Protein AF-0000000083221262 (afdb_homodimer)

Solvent-accessible surface area (backbone atoms only — not comparable to full-atom values): 24955 Å² total; per-residue (Å²): 134,84,81,76,76,71,79,75,80,75,72,70,78,72,77,83,68,48,48,30,32,21,18,37,39,54,78,42,27,71,46,35,52,53,42,42,68,73,55,70,51,86,58,45,38,82,42,66,23,87,29,63,56,54,17,56,54,34,31,40,93,46,98,65,49,93,67,39,19,48,31,24,38,45,63,48,34,29,71,64,39,37,54,33,54,57,42,56,54,47,59,66,33,67,68,44,54,71,28,37,47,72,52,97,55,76,47,76,41,75,62,48,37,15,37,34,34,38,55,78,77,75,71,73,83,67,81,81,72,82,69,80,66,68,54,89,82,66,74,56,78,62,56,37,36,25,12,17,55,69,57,48,48,36,24,45,63,47,38,54,72,76,41,66,88,43,46,72,45,66,28,61,28,33,31,53,14,45,51,54,24,56,68,36,86,78,38,28,35,31,15,40,26,50,69,68,30,39,79,77,35,75,52,35,40,79,76,45,70,65,45,44,64,62,46,97,71,30,31,37,34,30,38,41,36,32,42,49,134,136,84,80,78,78,74,81,78,78,77,73,70,78,73,75,82,68,51,47,29,32,20,19,35,39,56,77,43,26,70,46,35,52,53,44,45,69,75,54,68,51,85,58,46,38,81,41,67,23,87,30,63,56,54,17,55,54,32,30,40,91,45,97,66,48,93,67,40,20,47,31,25,37,45,62,47,33,29,72,64,42,38,53,34,55,56,41,56,54,47,60,68,33,67,67,43,55,72,28,36,46,70,52,97,52,76,47,77,41,73,62,46,39,16,38,33,36,37,56,77,76,75,71,72,83,67,82,81,72,83,67,80,66,68,55,91,83,66,74,54,77,63,57,37,36,24,12,17,55,70,56,49,50,36,24,45,64,46,38,53,71,76,41,66,88,42,45,73,44,66,27,60,29,33,32,52,14,44,51,55,23,57,69,36,84,79,38,29,36,32,14,41,26,49,68,67,29,38,77,77,36,76,51,34,41,79,76,43,69,64,46,45,64,63,46,96,71,29,32,38,33,27,38,41,35,34,44,49,132

Nearest PDB structures (foldseek):
  6vh5-assembly1_C  TM=8.644E-01  e=6.050E-14  Brucella abortus 2308
  2qmx-assembly1_A  TM=9.072E-01  e=2.673E-13  Chlorobaculum tepidum TLS
  3mwb-assembly1_B  TM=8.563E-01  e=1.337E-12  Paenarthrobacter aurescens TC1
  3mwb-assembly1_A  TM=8.382E-01  e=1.256E-12  Paenarthrobacter aurescens TC1
  7am0-assembly1_A  TM=8.617E-01  e=1.320E-11  Komagataeibacter europaeus

Foldseek 3Di:
DDPPPPPPPPPPPPPLAAAEEEFADDCQAPRNVQSCVVVVDPSYDYDHDNDPLVRLCLLADDPPNVRRHFKYKYFQAKPVPGGDVRNVVNCPDPRSVVWKDWDPDKDKDQFKKFKKWFAADPPDPPDPDDPPPPPRPDADAAAEEEAAPVQCVQQVVLCCVPPVPHYYDHDPHQLVRLVVRLPDNSRNYMGIGDQCSCVVRVRMDTPGIRRGPDPSPIMIMMIMMGTHD/DPPPPPPDPPPPPPPLAAAEEEFADDPQAPRNVQSCVVVVDPSYDYDHDNDPLVRLCLLADDPPNVRRHFKYKYFQAKPVPGGDVRNVVNCPDPRSVVWKDWDPDKDKDQFKKFKKWFAADPPDPPDPDDPPPPPRPDADAAAEEEAAPVQCVQQVVLCCVPPVPHYYDHDPHQLVRLVVRLPDNSRNYMGIGDQCSCVVRVRMDTPGIRRGPDPSPIMIMMIMMGTHD

Organism: NCBI:txid56615

InterPro domains:
  IPR001086 Prephenate dehydratase [PF00800] (21-228)
  IPR001086 Prephenate dehydratase [PS51171] (20-227)

Radius of gyration: 27.39 Å; Cα contacts (8 Å, |Δi|>4): 964; chains: 2; bounding box: 70×139×69 Å

Secondary structure (DSSP, 8-state):
----------------PPEEEEEESSTTSHHHHHHHHHS-STTEEEEEESSHHHHHHTTS--SSGGG--SEEEEEEEETTTEE-HHHHHHHTSHHHHHHEEEEEEEEEEE--EEEEEEPP----S----------TTPPPPP-EEEEEHHHHHHTHHHHHHH-TT-EEEEES-HHHHHHHHHT-TT--EEEEEETTHHHH-TTEEEEEE---SS-TT-EEEEEEEEE--/----------------PPEEEEEESSTTSHHHHHHHHHS-STTEEEEEESSHHHHHHTTS--SSGGG--SEEEEEEEETTTEE-HHHHHHHTSHHHHHHEEEEEEEEEEE--EEEEEEPP----S----------TTPPPPP-EEEEEHHHHHHTHHHHHHH-TT-EEEEES-HHHHHHHHHT-TT--EEEEEETTHHHH-TTEEEEEE---SS-TT-EEEEEEEEE--

Structure (mmCIF, N/CA/C/O backbone):
data_AF-0000000083221262-model_v1
#
loop_
_entity.id
_entity.type
_entity.pdbx_description
1 polymer 'Prephenate dehydratase domain-containing protein'
#
loop_
_atom_site.group_PDB
_atom_site.id
_atom_site.type_symbol
_atom_site.label_atom_id
_atom_site.label_alt_id
_atom_site.label_comp_id
_atom_site.label_asym_id
_atom_site.label_entity_id
_atom_site.label_seq_id
_atom_site.pdbx_PDB_ins_code
_atom_site.Cartn_x
_atom_site.Cartn_y
_atom_site.Cartn_z
_atom_site.occupancy
_atom_site.B_iso_or_equiv
_atom_site.auth_seq_id
_atom_site.auth_comp_id
_atom_site.auth_asym_id
_atom_site.auth_atom_id
_atom_site.pdbx_PDB_model_num
ATOM 1 N N . MET A 1 1 ? -5.832 69.062 37.406 1 29.66 1 MET A N 1
ATOM 2 C CA . MET A 1 1 ? -5.074 68.562 36.281 1 29.66 1 MET A CA 1
ATOM 3 C C . MET A 1 1 ? -5.078 67.062 36.25 1 29.66 1 MET A C 1
ATOM 5 O O . MET A 1 1 ? -4.379 66.375 37.031 1 29.66 1 MET A O 1
ATOM 9 N N . THR A 1 2 ? -6.246 66.375 36.094 1 31.27 2 THR A N 1
ATOM 10 C CA . THR A 1 2 ? -6.57 64.938 36.312 1 31.27 2 THR A CA 1
ATOM 11 C C . THR A 1 2 ? -5.801 64.062 35.344 1 31.27 2 THR A C 1
ATOM 13 O O . THR A 1 2 ? -5.844 64.312 34.125 1 31.27 2 THR A O 1
ATOM 16 N N . LEU A 1 3 ? -4.75 63.281 35.812 1 30.95 3 LEU A N 1
ATOM 17 C CA . LEU A 1 3 ? -3.879 62.312 35.156 1 30.95 3 LEU A CA 1
ATOM 18 C C . LEU A 1 3 ? -4.695 61.25 34.438 1 30.95 3 LEU A C 1
ATOM 20 O O . LEU A 1 3 ? -5.438 60.5 35.062 1 30.95 3 LEU A O 1
ATOM 24 N N . VAL A 1 4 ? -5.262 61.469 33.219 1 32.97 4 VAL A N 1
ATOM 25 C CA . VAL A 1 4 ? -5.984 60.469 32.438 1 32.97 4 VAL A CA 1
ATOM 26 C C . VAL A 1 4 ? -5.113 59.25 32.25 1 32.97 4 VAL A C 1
ATOM 28 O O . VAL A 1 4 ? -4.012 59.344 31.688 1 32.97 4 VAL A O 1
ATOM 31 N N . LYS A 1 5 ? -5.207 58.219 33.188 1 37.09 5 LYS A N 1
ATOM 32 C CA . LYS A 1 5 ? -4.516 56.938 33.062 1 37.09 5 LYS A CA 1
ATOM 33 C C . LYS A 1 5 ? -4.734 56.312 31.688 1 37.09 5 LYS A C 1
ATOM 35 O O . LYS A 1 5 ? -5.875 56.094 31.281 1 37.09 5 LYS A O 1
ATOM 40 N N . LEU A 1 6 ? -3.838 56.531 30.688 1 32.41 6 LEU A N 1
ATOM 41 C CA . LEU A 1 6 ? -3.943 55.875 29.375 1 32.41 6 LEU A CA 1
ATOM 42 C C . LEU A 1 6 ? -4.062 54.375 29.516 1 32.41 6 LEU A C 1
ATOM 44 O O . LEU A 1 6 ? -3.346 53.75 30.312 1 32.41 6 LEU A O 1
ATOM 48 N N . PRO A 1 7 ? -5.27 53.75 29.25 1 34.78 7 PRO A N 1
ATOM 49 C CA . PRO A 1 7 ? -5.445 52.312 29.406 1 34.78 7 PRO A CA 1
ATOM 50 C C . PRO A 1 7 ? -4.316 51.5 28.766 1 34.78 7 PRO A C 1
ATOM 52 O O . PRO A 1 7 ? -3.727 51.938 27.781 1 34.78 7 PRO A O 1
ATOM 55 N N . GLY A 1 8 ? -3.385 50.781 29.5 1 33.25 8 GLY A N 1
ATOM 56 C CA . GLY A 1 8 ? -2.332 49.875 29.094 1 33.25 8 GLY A CA 1
ATOM 57 C C . GLY A 1 8 ? -2.781 48.906 28.031 1 33.25 8 GLY A C 1
ATOM 58 O O . GLY A 1 8 ? -3.875 48.312 28.125 1 33.25 8 GLY A O 1
ATOM 59 N N . SER A 1 9 ? -2.436 49.031 26.734 1 33.03 9 SER A N 1
ATOM 60 C CA . SER A 1 9 ? -2.586 48.094 25.625 1 33.03 9 SER A CA 1
ATOM 61 C C . SER A 1 9 ? -2.293 46.656 26.078 1 33.03 9 SER A C 1
ATOM 63 O O . SER A 1 9 ? -1.189 46.344 26.531 1 33.03 9 SER A O 1
ATOM 65 N N . THR A 1 10 ? -3.188 45.938 26.734 1 35 10 THR A N 1
ATOM 66 C CA . THR A 1 10 ? -3.064 44.5 26.969 1 35 10 THR A CA 1
ATOM 67 C C . THR A 1 10 ? -2.496 43.812 25.734 1 35 10 THR A C 1
ATOM 69 O O . THR A 1 10 ? -3.086 43.875 24.656 1 35 10 THR A O 1
ATOM 72 N N . ALA A 1 11 ? -1.191 43.844 25.469 1 37.56 11 ALA A N 1
ATOM 73 C CA . ALA A 1 11 ? -0.477 42.906 24.578 1 37.56 11 ALA A CA 1
ATOM 74 C C . ALA A 1 11 ? -1.092 41.531 24.609 1 37.56 11 ALA A C 1
ATOM 76 O O . ALA A 1 11 ? -1.078 40.844 25.656 1 37.56 11 ALA A O 1
ATOM 77 N N . GLY A 1 12 ? -2.309 41.344 24.109 1 36.88 12 GLY A N 1
ATOM 78 C CA . GLY A 1 12 ? -2.766 39.969 23.891 1 36.88 12 GLY A CA 1
ATOM 79 C C . GLY A 1 12 ? -1.631 39 23.641 1 36.88 12 GLY A C 1
ATOM 80 O O . GLY A 1 12 ? -0.705 39.281 22.875 1 36.88 12 GLY A O 1
ATOM 81 N N . SER A 1 13 ? -1.144 38.281 24.609 1 37.78 13 SER A N 1
ATOM 82 C CA . SER A 1 13 ? -0.32 37.094 24.5 1 37.78 13 SER A CA 1
ATOM 83 C C . SER A 1 13 ? -0.637 36.312 23.219 1 37.78 13 SER A C 1
ATOM 85 O O . SER A 1 13 ? -1.694 35.688 23.109 1 37.78 13 SER A O 1
ATOM 87 N N . GLU A 1 14 ? -0.699 36.844 21.984 1 41.03 14 GLU A N 1
ATOM 88 C CA . GLU A 1 14 ? -0.725 36.094 20.75 1 41.03 14 GLU A CA 1
ATOM 89 C C . GLU A 1 14 ? -0.025 34.719 20.906 1 41.03 14 GLU A C 1
ATOM 91 O O . GLU A 1 14 ? 1.18 34.688 21.156 1 41.03 14 GLU A O 1
ATOM 96 N N . SER A 1 15 ? -0.501 33.75 21.672 1 46 15 SER A N 1
ATOM 97 C CA . SER A 1 15 ? -0.053 32.375 21.875 1 46 15 SER A CA 1
ATOM 98 C C . SER A 1 15 ? 0.758 31.875 20.688 1 46 15 SER A C 1
ATOM 100 O O . SER A 1 15 ? 0.349 32.062 19.531 1 46 15 SER A O 1
ATOM 102 N N . ASN A 1 16 ? 1.992 31.969 20.578 1 57.31 16 ASN A N 1
ATOM 103 C CA . ASN A 1 16 ? 3.137 31.516 19.797 1 57.31 16 ASN A CA 1
ATOM 104 C C . ASN A 1 16 ? 2.904 30.125 19.219 1 57.31 16 ASN A C 1
ATOM 106 O O . ASN A 1 16 ? 3.789 29.266 19.281 1 57.31 16 ASN A O 1
ATOM 110 N N . ARG A 1 17 ? 1.772 29.75 19.078 1 78.5 17 ARG A N 1
ATOM 111 C CA . ARG A 1 17 ? 1.51 28.391 18.609 1 78.5 17 ARG A CA 1
ATOM 112 C C . ARG A 1 17 ? 1.921 28.219 17.156 1 78.5 17 ARG A C 1
ATOM 114 O O . ARG A 1 17 ? 1.615 29.078 16.312 1 78.5 17 ARG A O 1
ATOM 121 N N . ARG A 1 18 ? 2.869 27.406 16.797 1 88.56 18 ARG A N 1
ATOM 122 C CA . ARG A 1 18 ? 3.324 27.062 15.461 1 88.56 18 ARG A CA 1
ATOM 123 C C . ARG A 1 18 ? 2.146 26.719 14.547 1 88.56 18 ARG A C 1
ATOM 125 O O . ARG A 1 18 ? 1.179 26.094 14.992 1 88.56 18 ARG A O 1
ATOM 132 N N . ALA A 1 19 ? 2.16 27.344 13.367 1 94.69 19 ALA A N 1
ATOM 133 C CA . ALA A 1 19 ? 1.154 26.969 12.375 1 94.69 19 ALA A CA 1
ATOM 134 C C . ALA A 1 19 ? 1.252 25.5 12.023 1 94.69 19 ALA A C 1
ATOM 136 O O . ALA A 1 19 ? 2.326 25 11.664 1 94.69 19 ALA A O 1
ATOM 137 N N . ARG A 1 20 ? 0.211 24.812 12.117 1 96.62 20 ARG A N 1
ATOM 138 C CA . ARG A 1 20 ? 0.183 23.375 11.844 1 96.62 20 ARG A CA 1
ATOM 139 C C . ARG A 1 20 ? 0.098 23.109 10.344 1 96.62 20 ARG A C 1
ATOM 141 O O . ARG A 1 20 ? -0.692 23.75 9.641 1 96.62 20 ARG A O 1
ATOM 148 N N . VAL A 1 21 ? 0.919 22.156 9.867 1 98.31 21 VAL A N 1
ATOM 149 C CA . VAL A 1 21 ? 0.934 21.719 8.469 1 98.31 21 VAL A CA 1
ATOM 150 C C . VAL A 1 21 ? 0.653 20.219 8.383 1 98.31 21 VAL A C 1
ATOM 152 O O . VAL A 1 21 ? 1.462 19.406 8.836 1 98.31 21 VAL A O 1
ATOM 155 N N . ALA A 1 22 ? -0.444 19.906 7.766 1 98.25 22 ALA A N 1
ATOM 156 C CA . ALA A 1 22 ? -0.866 18.516 7.66 1 98.25 22 ALA A CA 1
ATOM 157 C C . ALA A 1 22 ? -0.256 17.844 6.43 1 98.25 22 ALA A C 1
ATOM 159 O O . ALA A 1 22 ? -0.105 18.484 5.383 1 98.25 22 ALA A O 1
ATOM 160 N N . PHE A 1 23 ? 0.091 16.562 6.523 1 97.75 23 PHE A N 1
ATOM 161 C CA . PHE A 1 23 ? 0.575 15.766 5.398 1 97.75 23 PHE A CA 1
ATOM 162 C C . PHE A 1 23 ? 0.222 14.297 5.586 1 97.75 23 PHE A C 1
ATOM 164 O O . PHE A 1 23 ? -0.134 13.867 6.688 1 97.75 23 PHE A O 1
ATOM 171 N N . LEU A 1 24 ? 0.279 13.547 4.523 1 94.69 24 LEU A N 1
ATOM 172 C CA . LEU A 1 24 ? 0.109 12.102 4.602 1 94.69 24 LEU A CA 1
ATOM 173 C C . LEU A 1 24 ? 1.326 11.445 5.246 1 94.69 24 LEU A C 1
ATOM 175 O O . LEU A 1 24 ? 2.428 11.5 4.695 1 94.69 24 LEU A O 1
ATOM 179 N N . GLY A 1 25 ? 1.094 10.844 6.434 1 92.88 25 GLY A N 1
ATOM 180 C CA . GLY A 1 25 ? 2.184 10.219 7.164 1 92.88 25 GLY A CA 1
ATOM 181 C C . GLY A 1 25 ? 2.424 8.773 6.766 1 92.88 25 GLY A C 1
ATOM 182 O O . GLY A 1 25 ? 1.888 8.305 5.758 1 92.88 25 GLY A O 1
ATOM 183 N N . PRO A 1 26 ? 3.26 8.273 7.605 1 91.44 26 PRO A N 1
ATOM 184 C CA . PRO A 1 26 ? 3.982 8.781 8.773 1 91.44 26 PRO A CA 1
ATOM 185 C C . PRO A 1 26 ? 5.219 9.594 8.391 1 91.44 26 PRO A C 1
ATOM 187 O O . PRO A 1 26 ? 5.41 9.922 7.219 1 91.44 26 PRO A O 1
ATOM 190 N N . ILE A 1 27 ? 5.973 10 9.43 1 92.94 27 ILE A N 1
ATOM 191 C CA . ILE A 1 27 ? 7.277 10.633 9.266 1 92.94 27 ILE A CA 1
ATOM 192 C C . ILE A 1 27 ? 8.188 9.734 8.438 1 92.94 27 ILE A C 1
ATOM 194 O O . ILE A 1 27 ? 8.219 8.516 8.641 1 92.94 27 ILE A O 1
ATOM 198 N N . GLY A 1 28 ? 8.906 10.328 7.453 1 91.62 28 GLY A N 1
ATOM 199 C CA . GLY A 1 28 ? 9.844 9.57 6.637 1 91.62 28 GLY A CA 1
ATOM 200 C C . GLY A 1 28 ? 9.32 9.273 5.246 1 91.62 28 GLY A C 1
ATOM 201 O O . GLY A 1 28 ? 10.07 8.836 4.375 1 91.62 28 GLY A O 1
ATOM 202 N N . THR A 1 29 ? 8.039 9.5 5.047 1 93.31 29 THR A N 1
ATOM 203 C CA . THR A 1 29 ? 7.461 9.289 3.727 1 93.31 29 THR A CA 1
ATOM 204 C C . THR A 1 29 ? 7.898 10.375 2.758 1 93.31 29 THR A C 1
ATOM 206 O O . THR A 1 29 ? 8.484 11.383 3.17 1 93.31 29 THR A O 1
ATOM 209 N N . TYR A 1 30 ? 7.605 10.195 1.542 1 93.75 30 TYR A N 1
ATOM 210 C CA . TYR A 1 30 ? 7.871 11.211 0.533 1 93.75 30 TYR A CA 1
ATOM 211 C C . TYR A 1 30 ? 7.027 12.461 0.784 1 93.75 30 TYR A C 1
ATOM 213 O O . TYR A 1 30 ? 7.496 13.578 0.581 1 93.75 30 TYR A O 1
ATOM 221 N N . SER A 1 31 ? 5.789 12.242 1.24 1 96.12 31 SER A N 1
ATOM 222 C CA . SER A 1 31 ? 4.945 13.375 1.604 1 96.12 31 SER A CA 1
ATOM 223 C C . SER A 1 31 ? 5.578 14.195 2.721 1 96.12 31 SER A C 1
ATOM 225 O O . SER A 1 31 ? 5.531 15.43 2.693 1 96.12 31 SER A O 1
ATOM 227 N N . HIS A 1 32 ? 6.141 13.531 3.631 1 96.31 32 HIS A N 1
ATOM 228 C CA . HIS A 1 32 ? 6.852 14.219 4.707 1 96.31 32 HIS A CA 1
ATOM 229 C C . HIS A 1 32 ? 8.023 15.031 4.164 1 96.31 32 HIS A C 1
ATOM 231 O O . HIS A 1 32 ? 8.211 16.188 4.551 1 96.31 32 HIS A O 1
ATOM 237 N N . GLU A 1 33 ? 8.758 14.406 3.318 1 95.25 33 GLU A N 1
ATOM 238 C CA . GLU A 1 33 ? 9.906 15.078 2.721 1 95.25 33 GLU A CA 1
ATOM 239 C C . GLU A 1 33 ? 9.5 16.375 2.027 1 95.25 33 GLU A C 1
ATOM 241 O O . GLU A 1 33 ? 10.102 17.422 2.26 1 95.25 33 GLU A O 1
ATOM 246 N N . VAL A 1 34 ? 8.516 16.328 1.216 1 97.5 34 VAL A N 1
ATOM 247 C CA . VAL A 1 34 ? 8.039 17.484 0.464 1 97.5 34 VAL A CA 1
ATOM 248 C C . VAL A 1 34 ? 7.539 18.547 1.428 1 97.5 34 VAL A C 1
ATOM 250 O O . VAL A 1 34 ? 7.828 19.734 1.249 1 97.5 34 VAL A O 1
ATOM 253 N N . THR A 1 35 ? 6.797 18.125 2.416 1 97.88 35 THR A N 1
ATOM 254 C CA . THR A 1 35 ? 6.23 19.047 3.396 1 97.88 35 THR A CA 1
ATOM 255 C C . THR A 1 35 ? 7.336 19.781 4.156 1 97.88 35 THR A C 1
ATOM 257 O O . THR A 1 35 ? 7.273 21 4.336 1 97.88 35 THR A O 1
ATOM 260 N N . ARG A 1 36 ? 8.32 19.078 4.543 1 96.25 36 ARG A N 1
ATOM 261 C CA . ARG A 1 36 ? 9.438 19.641 5.289 1 96.25 36 ARG A CA 1
ATOM 262 C C . ARG A 1 36 ? 10.195 20.656 4.445 1 96.25 36 ARG A C 1
ATOM 264 O O . ARG A 1 36 ? 10.594 21.719 4.945 1 96.25 36 ARG A O 1
ATOM 271 N N . LYS A 1 37 ? 10.422 20.344 3.23 1 96 37 LYS A N 1
ATOM 272 C CA . LYS A 1 37 ? 11.156 21.234 2.334 1 96 37 LYS A CA 1
ATOM 273 C C . LYS A 1 37 ? 10.367 22.516 2.072 1 96 37 LYS A C 1
ATOM 275 O O . LYS A 1 37 ? 10.938 23.609 2.041 1 96 37 LYS A O 1
ATOM 280 N N . ARG A 1 38 ? 9.07 22.359 1.941 1 97.69 38 ARG A N 1
ATOM 281 C CA . ARG A 1 38 ? 8.219 23.5 1.612 1 97.69 38 ARG A CA 1
ATOM 282 C C . ARG A 1 38 ? 7.977 24.375 2.84 1 97.69 38 ARG A C 1
ATOM 284 O O . ARG A 1 38 ? 7.875 25.594 2.729 1 97.69 38 ARG A O 1
ATOM 291 N N . PHE A 1 39 ? 7.809 23.734 3.957 1 97.5 39 PHE A N 1
ATOM 292 C CA . PHE A 1 39 ? 7.555 24.406 5.227 1 97.5 39 PHE A CA 1
ATOM 293 C C . PHE A 1 39 ? 8.695 24.172 6.203 1 97.5 39 PHE A C 1
ATOM 295 O O . PHE A 1 39 ? 8.516 23.531 7.242 1 97.5 39 PHE A O 1
ATOM 302 N N . ASP A 1 40 ? 9.844 24.781 6.02 1 92.81 40 ASP A N 1
ATOM 303 C CA . ASP A 1 40 ? 11.094 24.469 6.715 1 92.81 40 ASP A CA 1
ATOM 304 C C . ASP A 1 40 ? 11.328 25.438 7.879 1 92.81 40 ASP A C 1
ATOM 306 O O . ASP A 1 40 ? 12.32 25.312 8.594 1 92.81 40 ASP A O 1
ATOM 310 N N . GLY A 1 41 ? 10.469 26.297 8.273 1 92.75 41 GLY A N 1
ATOM 311 C CA . GLY A 1 41 ? 10.672 27.281 9.336 1 92.75 41 GLY A CA 1
ATOM 312 C C . GLY A 1 41 ? 10.188 26.797 10.688 1 92.75 41 GLY A C 1
ATOM 313 O O . GLY A 1 41 ? 9.312 25.922 10.766 1 92.75 41 GLY A O 1
ATOM 314 N N . PRO A 1 42 ? 10.75 27.312 11.734 1 93.56 42 PRO A N 1
ATOM 315 C CA . PRO A 1 42 ? 10.375 26.938 13.094 1 93.56 42 PRO A CA 1
ATOM 316 C C . PRO A 1 42 ? 8.938 27.328 13.438 1 93.56 42 PRO A C 1
ATOM 318 O O . PRO A 1 42 ? 8.391 26.875 14.445 1 93.56 42 PRO A O 1
ATOM 321 N N . GLU A 1 43 ? 8.367 28.188 12.664 1 95.88 43 GLU A N 1
ATOM 322 C CA . GLU A 1 43 ? 7.008 28.656 12.93 1 95.88 43 GLU A CA 1
ATOM 323 C C . GLU A 1 43 ? 5.973 27.609 12.539 1 95.88 43 GLU A C 1
ATOM 325 O O . GLU A 1 43 ? 4.789 27.75 12.852 1 95.88 43 GLU A O 1
ATOM 330 N N . TYR A 1 44 ? 6.512 26.5 11.922 1 97 44 TYR A N 1
ATOM 331 C CA . TYR A 1 44 ? 5.59 25.469 11.445 1 97 44 TYR A CA 1
ATOM 332 C C . TYR A 1 44 ? 5.703 24.203 12.297 1 97 44 TYR A C 1
ATOM 334 O O . TYR A 1 44 ? 6.793 23.844 12.75 1 97 44 TYR A O 1
ATOM 342 N N . ALA A 1 45 ? 4.613 23.547 12.539 1 96.94 45 ALA A N 1
ATOM 343 C CA . ALA A 1 45 ? 4.527 22.203 13.117 1 96.94 45 ALA A CA 1
ATOM 344 C C . ALA A 1 45 ? 3.965 21.203 12.102 1 96.94 45 ALA A C 1
ATOM 346 O O . ALA A 1 45 ? 2.793 21.281 11.734 1 96.94 45 ALA A O 1
ATOM 347 N N . LEU A 1 46 ? 4.812 20.281 11.664 1 97.19 46 LEU A N 1
ATOM 348 C CA . LEU A 1 46 ? 4.379 19.281 10.695 1 97.19 46 LEU A CA 1
ATOM 349 C C . LEU A 1 46 ? 3.635 18.141 11.383 1 97.19 46 LEU A C 1
ATOM 351 O O . LEU A 1 46 ? 4.145 17.562 12.336 1 97.19 46 LEU A O 1
ATOM 355 N N . VAL A 1 47 ? 2.43 17.828 10.922 1 97.12 47 VAL A N 1
ATOM 356 C CA . VAL A 1 47 ? 1.572 16.844 11.586 1 97.12 47 VAL A CA 1
ATOM 357 C C . VAL A 1 47 ? 1.174 15.75 10.609 1 97.12 47 VAL A C 1
ATOM 359 O O . VAL A 1 47 ? 0.461 16 9.633 1 97.12 47 VAL A O 1
ATOM 362 N N . PRO A 1 48 ? 1.628 14.5 10.883 1 96.06 48 PRO A N 1
ATOM 363 C CA . PRO A 1 48 ? 1.255 13.383 10.008 1 96.06 48 PRO A CA 1
ATOM 364 C C . PRO A 1 48 ? -0.184 12.922 10.227 1 96.06 48 PRO A C 1
ATOM 366 O O . PRO A 1 48 ? -0.678 12.93 11.359 1 96.06 48 PRO A O 1
ATOM 369 N N . TYR A 1 49 ? -0.814 12.547 9.164 1 93.69 49 TYR A N 1
ATOM 370 C CA . TYR A 1 49 ? -2.133 11.922 9.188 1 93.69 49 TYR A CA 1
ATOM 371 C C . TYR A 1 49 ? -2.115 10.586 8.445 1 93.69 49 TYR A C 1
ATOM 373 O O . TYR A 1 49 ? -1.283 10.367 7.566 1 93.69 49 TYR A O 1
ATOM 381 N N . GLU A 1 50 ? -3.033 9.734 8.688 1 88.81 50 GLU A N 1
ATOM 382 C CA . GLU A 1 50 ? -3.031 8.367 8.164 1 88.81 50 GLU A CA 1
ATOM 383 C C . GLU A 1 50 ? -3.576 8.32 6.742 1 88.81 50 GLU A C 1
ATOM 385 O O . GLU A 1 50 ? -3.219 7.434 5.965 1 88.81 50 GLU A O 1
ATOM 390 N N . THR A 1 51 ? -4.453 9.242 6.453 1 90.25 51 THR A N 1
ATOM 391 C CA . THR A 1 51 ? -5.035 9.289 5.117 1 90.25 51 THR A CA 1
ATOM 392 C C . THR A 1 51 ? -4.965 10.695 4.539 1 90.25 51 THR A C 1
ATOM 394 O O . THR A 1 51 ? -4.805 11.672 5.281 1 90.25 51 THR A O 1
ATOM 397 N N . ILE A 1 52 ? -5.07 10.742 3.229 1 94 52 ILE A N 1
ATOM 398 C CA . ILE A 1 52 ? -5.105 12.039 2.561 1 94 52 ILE A CA 1
ATOM 399 C C . ILE A 1 52 ? -6.355 12.805 2.99 1 94 52 ILE A C 1
ATOM 401 O O . ILE A 1 52 ? -6.297 14.016 3.232 1 94 52 ILE A O 1
ATOM 405 N N . LEU A 1 53 ? -7.422 12.133 3.199 1 91 53 LEU A N 1
ATOM 406 C CA . LEU A 1 53 ? -8.68 12.734 3.639 1 91 53 LEU A CA 1
ATOM 407 C C . LEU A 1 53 ? -8.508 13.438 4.98 1 91 53 LEU A C 1
ATOM 409 O O . LEU A 1 53 ? -8.867 14.602 5.125 1 91 53 LEU A O 1
ATOM 413 N N . ASP A 1 54 ? -7.875 12.742 5.891 1 91.56 54 ASP A N 1
ATOM 414 C CA . ASP A 1 54 ? -7.684 13.305 7.223 1 91.56 54 ASP A CA 1
ATOM 415 C C . ASP A 1 54 ? -6.773 14.523 7.176 1 91.56 54 ASP A C 1
ATOM 417 O O . ASP A 1 54 ? -6.973 15.492 7.918 1 91.56 54 ASP A O 1
ATOM 421 N N . ALA A 1 55 ? -5.809 14.43 6.324 1 96.19 55 ALA A N 1
ATOM 422 C CA . ALA A 1 55 ? -4.891 15.555 6.195 1 96.19 55 ALA A CA 1
ATOM 423 C C . ALA A 1 55 ? -5.613 16.797 5.68 1 96.19 55 ALA A C 1
ATOM 425 O O . ALA A 1 55 ? -5.395 17.906 6.184 1 96.19 55 ALA A O 1
ATOM 426 N N . VAL A 1 56 ? -6.484 16.641 4.758 1 96.69 56 VAL A N 1
ATOM 427 C CA . VAL A 1 56 ? -7.227 17.75 4.188 1 96.69 56 VAL A CA 1
ATOM 428 C C . VAL A 1 56 ? -8.281 18.234 5.184 1 96.69 56 VAL A C 1
ATOM 430 O O . VAL A 1 56 ? -8.469 19.438 5.367 1 96.69 56 VAL A O 1
ATOM 433 N N . HIS A 1 57 ? -8.914 17.344 5.875 1 94 57 HIS A N 1
ATOM 434 C CA . HIS A 1 57 ? -9.961 17.688 6.824 1 94 57 HIS A CA 1
ATOM 435 C C . HIS A 1 57 ? -9.398 18.438 8.023 1 94 57 HIS A C 1
ATOM 437 O O . HIS A 1 57 ? -10.133 19.125 8.734 1 94 57 HIS A O 1
ATOM 443 N N . ALA A 1 58 ? -8.156 18.25 8.211 1 95.38 58 ALA A N 1
ATOM 444 C CA . ALA A 1 58 ? -7.5 18.984 9.289 1 95.38 58 ALA A CA 1
ATOM 445 C C . ALA A 1 58 ? -7.598 20.484 9.055 1 95.38 58 ALA A C 1
ATOM 447 O O . ALA A 1 58 ? -7.375 21.281 9.977 1 95.38 58 ALA A O 1
ATOM 448 N N . LEU A 1 59 ? -7.887 20.891 7.887 1 97.5 59 LEU A N 1
ATOM 449 C CA . LEU A 1 59 ? -7.988 22.312 7.527 1 97.5 59 LEU A CA 1
ATOM 450 C C . LEU A 1 59 ? -9.367 22.859 7.859 1 97.5 59 LEU A C 1
ATOM 452 O O . LEU A 1 59 ? -9.578 24.078 7.84 1 97.5 59 LEU A O 1
ATOM 456 N N . LEU A 1 60 ? -10.312 22 8.125 1 95.19 60 LEU A N 1
ATOM 457 C CA . LEU A 1 60 ? -11.703 22.406 8.289 1 95.19 60 LEU A CA 1
ATOM 458 C C . LEU A 1 60 ? -11.945 22.938 9.695 1 95.19 60 LEU A C 1
ATOM 460 O O . LEU A 1 60 ? -11.25 22.562 10.641 1 95.19 60 LEU A O 1
ATOM 464 N N . PRO A 1 61 ? -12.922 23.844 9.812 1 92.31 61 PRO A N 1
ATOM 465 C CA . PRO A 1 61 ? -13.273 24.328 11.148 1 92.31 61 PRO A CA 1
ATOM 466 C C . PRO A 1 61 ? -13.781 23.219 12.07 1 92.31 61 PRO A C 1
ATOM 468 O O . PRO A 1 61 ? -14.461 22.297 11.617 1 92.31 61 PRO A O 1
ATOM 471 N N . SER A 1 62 ? -13.266 23.172 13.188 1 81.25 62 SER A N 1
ATOM 472 C CA . SER A 1 62 ? -13.695 22.234 14.219 1 81.25 62 SER A CA 1
ATOM 473 C C . SER A 1 62 ? -13.945 22.953 15.547 1 81.25 62 SER A C 1
ATOM 475 O O . SER A 1 62 ? -13.406 24.031 15.781 1 81.25 62 SER A O 1
ATOM 477 N N . PRO A 1 63 ? -14.945 22.328 16.328 1 75.81 63 PRO A N 1
ATOM 478 C CA . PRO A 1 63 ? -15.164 22.953 17.625 1 75.81 63 PRO A CA 1
ATOM 479 C C . PRO A 1 63 ? -13.867 23.141 18.406 1 75.81 63 PRO A C 1
ATOM 481 O O . PRO A 1 63 ? -13.734 24.109 19.172 1 75.81 63 PRO A O 1
ATOM 484 N N . ASP A 1 64 ? -13.023 22.078 18.219 1 67.06 64 ASP A N 1
ATOM 485 C CA . ASP A 1 64 ? -11.703 22.234 18.812 1 67.06 64 ASP A CA 1
ATOM 486 C C . ASP A 1 64 ? -10.75 22.969 17.875 1 67.06 64 ASP A C 1
ATOM 488 O O . ASP A 1 64 ? -9.805 22.391 17.359 1 67.06 64 ASP A O 1
ATOM 492 N N . ASP A 1 65 ? -10.938 24.141 17.625 1 64.25 65 ASP A N 1
ATOM 493 C CA . ASP A 1 65 ? -10.297 25 16.625 1 64.25 65 ASP A CA 1
ATOM 494 C C . ASP A 1 65 ? -8.781 25.016 16.812 1 64.25 65 ASP A C 1
ATOM 496 O O . ASP A 1 65 ? -8.023 25.141 15.844 1 64.25 65 ASP A O 1
ATOM 500 N N . HIS A 1 66 ? -8.367 24.781 18.109 1 70.94 66 HIS A N 1
ATOM 501 C CA . HIS A 1 66 ? -6.945 24.906 18.406 1 70.94 66 HIS A CA 1
ATOM 502 C C . HIS A 1 66 ? -6.148 23.797 17.703 1 70.94 66 HIS A C 1
ATOM 504 O O . HIS A 1 66 ? -4.922 23.891 17.609 1 70.94 66 HIS A O 1
ATOM 510 N N . ARG A 1 67 ? -6.797 22.984 16.969 1 82.12 67 ARG A N 1
ATOM 511 C CA . ARG A 1 67 ? -6.082 21.875 16.328 1 82.12 67 ARG A CA 1
ATOM 512 C C . ARG A 1 67 ? -6.234 21.922 14.812 1 82.12 67 ARG A C 1
ATOM 514 O O . ARG A 1 67 ? -5.746 21.047 14.109 1 82.12 67 ARG A O 1
ATOM 521 N N . ARG A 1 68 ? -6.77 23.016 14.445 1 91.06 68 ARG A N 1
ATOM 522 C CA . ARG A 1 68 ? -6.957 23.156 13.008 1 91.06 68 ARG A CA 1
ATOM 523 C C . ARG A 1 68 ? -5.637 23.469 12.312 1 91.06 68 ARG A C 1
ATOM 525 O O . ARG A 1 68 ? -4.848 24.281 12.797 1 91.06 68 ARG A O 1
ATOM 532 N N . ALA A 1 69 ? -5.406 22.781 11.219 1 96.56 69 ALA A N 1
ATOM 533 C CA . ALA A 1 69 ? -4.199 23.031 10.43 1 96.56 69 ALA A CA 1
ATOM 534 C C . ALA A 1 69 ? -4.359 24.266 9.562 1 96.56 69 ALA A C 1
ATOM 536 O O . ALA A 1 69 ? -5.461 24.562 9.086 1 96.56 69 ALA A O 1
ATOM 537 N N . SER A 1 70 ? -3.252 25.016 9.414 1 96.38 70 SER A N 1
ATOM 538 C CA . SER A 1 70 ? -3.229 26.156 8.516 1 96.38 70 SER A CA 1
ATOM 539 C C . SER A 1 70 ? -2.977 25.734 7.07 1 96.38 70 SER A C 1
ATOM 541 O O . SER A 1 70 ? -3.439 26.375 6.133 1 96.38 70 SER A O 1
ATOM 543 N N . TRP A 1 71 ? -2.207 24.625 6.965 1 97.94 71 TRP A N 1
ATOM 544 C CA . TRP A 1 71 ? -1.783 24.156 5.648 1 97.94 71 TRP A CA 1
ATOM 545 C C . TRP A 1 71 ? -1.856 22.641 5.562 1 97.94 71 TRP A C 1
ATOM 547 O O . TRP A 1 71 ? -1.811 21.953 6.586 1 97.94 71 TRP A O 1
ATOM 557 N N . ALA A 1 72 ? -1.977 22.156 4.309 1 98.62 72 ALA A N 1
ATOM 558 C CA . ALA A 1 72 ? -1.848 20.734 4.012 1 98.62 72 ALA A CA 1
ATOM 559 C C . ALA A 1 72 ? -1.09 20.516 2.705 1 98.62 72 ALA A C 1
ATOM 561 O O . ALA A 1 72 ? -1.279 21.25 1.737 1 98.62 72 ALA A O 1
ATOM 562 N N . VAL A 1 73 ? -0.207 19.547 2.707 1 98.75 73 VAL A N 1
ATOM 563 C CA . VAL A 1 73 ? 0.491 19.109 1.506 1 98.75 73 VAL A CA 1
ATOM 564 C C . VAL A 1 73 ? 0.043 17.703 1.14 1 98.75 73 VAL A C 1
ATOM 566 O O . VAL A 1 73 ? 0.186 16.766 1.937 1 98.75 73 VAL A O 1
ATOM 569 N N . VAL A 1 74 ? -0.515 17.562 -0.095 1 98.25 74 VAL A N 1
ATOM 570 C CA . VAL A 1 74 ? -1.033 16.25 -0.472 1 98.25 74 VAL A CA 1
ATOM 571 C C . VAL A 1 74 ? -0.637 15.93 -1.913 1 98.25 74 VAL A C 1
ATOM 573 O O . VAL A 1 74 ? -0.525 16.828 -2.744 1 98.25 74 VAL A O 1
ATOM 576 N N . PRO A 1 75 ? -0.414 14.625 -2.146 1 96.56 75 PRO A N 1
ATOM 577 C CA . PRO A 1 75 ? -0.142 14.234 -3.531 1 96.56 75 PRO A CA 1
ATOM 578 C C . PRO A 1 75 ? -1.388 14.281 -4.414 1 96.56 75 PRO A C 1
ATOM 580 O O . PRO A 1 75 ? -2.486 13.961 -3.951 1 96.56 75 PRO A O 1
ATOM 583 N N . ILE A 1 76 ? -1.233 14.656 -5.707 1 95.12 76 ILE A N 1
ATOM 584 C CA . ILE A 1 76 ? -2.395 14.758 -6.582 1 95.12 76 ILE A CA 1
ATOM 585 C C . ILE A 1 76 ? -2.203 13.852 -7.797 1 95.12 76 ILE A C 1
ATOM 587 O O . ILE A 1 76 ? -3.176 13.438 -8.43 1 95.12 76 ILE A O 1
ATOM 591 N N . GLU A 1 77 ? -0.927 13.547 -8.094 1 91.44 77 GLU A N 1
ATOM 592 C CA . GLU A 1 77 ? -0.645 12.75 -9.281 1 91.44 77 GLU A CA 1
ATOM 593 C C . GLU A 1 77 ? 0.726 12.086 -9.188 1 91.44 77 GLU A C 1
ATOM 595 O O . GLU A 1 77 ? 1.661 12.656 -8.625 1 91.44 77 GLU A O 1
ATOM 600 N N . ASN A 1 78 ? 0.779 10.867 -9.703 1 86.88 78 ASN A N 1
ATOM 601 C CA . ASN A 1 78 ? 2.047 10.18 -9.922 1 86.88 78 ASN A CA 1
ATOM 602 C C . ASN A 1 78 ? 2.25 9.852 -11.398 1 86.88 78 ASN A C 1
ATOM 604 O O . ASN A 1 78 ? 1.316 9.414 -12.078 1 86.88 78 ASN A O 1
ATOM 608 N N . SER A 1 79 ? 3.391 10.117 -11.867 1 84.12 79 SER A N 1
ATOM 609 C CA . SER A 1 79 ? 3.676 9.938 -13.289 1 84.12 79 SER A CA 1
ATOM 610 C C . SER A 1 79 ? 3.543 8.477 -13.695 1 84.12 79 SER A C 1
ATOM 612 O O . SER A 1 79 ? 3.369 8.172 -14.883 1 84.12 79 SER A O 1
ATOM 614 N N . TYR A 1 80 ? 3.627 7.578 -12.758 1 75.12 80 TYR A N 1
ATOM 615 C CA . TYR A 1 80 ? 3.559 6.152 -13.062 1 75.12 80 TYR A CA 1
ATOM 616 C C . TYR A 1 80 ? 2.168 5.598 -12.773 1 75.12 80 TYR A C 1
ATOM 618 O O . TYR A 1 80 ? 1.677 4.734 -13.508 1 75.12 80 TYR A O 1
ATOM 626 N N . PHE A 1 81 ? 1.509 6.156 -11.758 1 74.62 81 PHE A N 1
ATOM 627 C CA . PHE A 1 81 ? 0.27 5.551 -11.281 1 74.62 81 PHE A CA 1
ATOM 628 C C . PHE A 1 81 ? -0.929 6.422 -11.641 1 74.62 81 PHE A C 1
ATOM 630 O O . PHE A 1 81 ? -2.078 6.008 -11.469 1 74.62 81 PHE A O 1
ATOM 637 N N . GLY A 1 82 ? -0.627 7.574 -12.156 1 79.12 82 GLY A N 1
ATOM 638 C CA . GLY A 1 82 ? -1.735 8.43 -12.547 1 79.12 82 GLY A CA 1
ATOM 639 C C . GLY A 1 82 ? -2.283 9.258 -11.398 1 79.12 82 GLY A C 1
ATOM 640 O O . GLY A 1 82 ? -1.569 9.539 -10.438 1 79.12 82 GLY A O 1
ATOM 641 N N . PRO A 1 83 ? -3.523 9.664 -11.555 1 83.75 83 PRO A N 1
ATOM 642 C CA . PRO A 1 83 ? -4.121 10.531 -10.539 1 83.75 83 PRO A CA 1
ATOM 643 C C . PRO A 1 83 ? -4.289 9.836 -9.188 1 83.75 83 PRO A C 1
ATOM 645 O O . PRO A 1 83 ? -4.582 8.641 -9.141 1 83.75 83 PRO A O 1
ATOM 648 N N . VAL A 1 84 ? -4.051 10.656 -8.164 1 87.75 84 VAL A N 1
ATOM 649 C CA . VAL A 1 84 ? -4.383 10.188 -6.824 1 87.75 84 VAL A CA 1
ATOM 650 C C . VAL A 1 84 ? -5.871 10.391 -6.559 1 87.75 84 VAL A C 1
ATOM 652 O O . VAL A 1 84 ? -6.301 11.5 -6.211 1 87.75 84 VAL A O 1
ATOM 655 N N . VAL A 1 85 ? -6.613 9.438 -6.566 1 80 85 VAL A N 1
ATOM 656 C CA . VAL A 1 85 ? -8.07 9.484 -6.566 1 80 85 VAL A CA 1
ATOM 657 C C . VAL A 1 85 ? -8.57 10.031 -5.23 1 80 85 VAL A C 1
ATOM 659 O O . VAL A 1 85 ? -9.516 10.828 -5.191 1 80 85 VAL A O 1
ATOM 662 N N . GLU A 1 86 ? -7.984 9.594 -4.191 1 85.31 86 GLU A N 1
ATOM 663 C CA . GLU A 1 86 ? -8.375 10.07 -2.867 1 85.31 86 GLU A CA 1
ATOM 664 C C . GLU A 1 86 ? -8.312 11.594 -2.787 1 85.31 86 GLU A C 1
ATOM 666 O O . GLU A 1 86 ? -9.203 12.227 -2.219 1 85.31 86 GLU A O 1
ATOM 671 N N . THR A 1 87 ? -7.234 12.094 -3.342 1 92.81 87 THR A N 1
ATOM 672 C CA . THR A 1 87 ? -7.07 13.547 -3.336 1 92.81 87 THR A CA 1
ATOM 673 C C . THR A 1 87 ? -8.172 14.219 -4.148 1 92.81 87 THR A C 1
ATOM 675 O O . THR A 1 87 ? -8.797 15.18 -3.688 1 92.81 87 THR A O 1
ATOM 678 N N . ARG A 1 88 ? -8.445 13.742 -5.266 1 88.5 88 ARG A N 1
ATOM 679 C CA . ARG A 1 88 ? -9.492 14.305 -6.121 1 88.5 88 ARG A CA 1
ATOM 680 C C . ARG A 1 88 ? -10.852 14.266 -5.43 1 88.5 88 ARG A C 1
ATOM 682 O O . ARG A 1 88 ? -11.609 15.234 -5.48 1 88.5 88 ARG A O 1
ATOM 689 N N . GLN A 1 89 ? -11.102 13.25 -4.82 1 85.19 89 GLN A N 1
ATOM 690 C CA . GLN A 1 89 ? -12.383 13.062 -4.145 1 85.19 89 GLN A CA 1
ATOM 691 C C . GLN A 1 89 ? -12.539 14.055 -2.992 1 85.19 89 GLN A C 1
ATOM 693 O O . GLN A 1 89 ? -13.57 14.719 -2.877 1 85.19 89 GLN A O 1
ATOM 698 N N . VAL A 1 90 ? -11.594 14.133 -2.232 1 91.81 90 VAL A N 1
ATOM 699 C CA . VAL A 1 90 ? -11.711 14.969 -1.044 1 91.81 90 VAL A CA 1
ATOM 700 C C . VAL A 1 90 ? -11.773 16.438 -1.454 1 91.81 90 VAL A C 1
ATOM 702 O O . VAL A 1 90 ? -12.477 17.234 -0.822 1 91.81 90 VAL A O 1
ATOM 705 N N . LEU A 1 91 ? -11.094 16.812 -2.498 1 95.44 91 LEU A N 1
ATOM 706 C CA . LEU A 1 91 ? -11.078 18.203 -2.953 1 95.44 91 LEU A CA 1
ATOM 707 C C . LEU A 1 91 ? -12.438 18.609 -3.514 1 95.44 91 LEU A C 1
ATOM 709 O O . LEU A 1 91 ? -12.734 19.797 -3.65 1 95.44 91 LEU A O 1
ATOM 713 N N . SER A 1 92 ? -13.219 17.688 -3.854 1 93.31 92 SER A N 1
ATOM 714 C CA . SER A 1 92 ? -14.523 17.969 -4.438 1 93.31 92 SER A CA 1
ATOM 715 C C . SER A 1 92 ? -15.602 18.062 -3.363 1 93.31 92 SER A C 1
ATOM 717 O O . SER A 1 92 ? -16.75 18.406 -3.66 1 93.31 92 SER A O 1
ATOM 719 N N . GLU A 1 93 ? -15.289 17.812 -2.156 1 91.75 93 GLU A N 1
ATOM 720 C CA . GLU A 1 93 ? -16.25 17.906 -1.066 1 91.75 93 GLU A CA 1
ATOM 721 C C . GLU A 1 93 ? -16.703 19.344 -0.842 1 91.75 93 GLU A C 1
ATOM 723 O O . GLU A 1 93 ? -15.867 20.25 -0.793 1 91.75 93 GLU A O 1
ATOM 728 N N . PRO A 1 94 ? -17.953 19.562 -0.568 1 94.88 94 PRO A N 1
ATOM 729 C CA . PRO A 1 94 ? -18.469 20.938 -0.404 1 94.88 94 PRO A CA 1
ATOM 730 C C . PRO A 1 94 ? -17.797 21.688 0.736 1 94.88 94 PRO A C 1
ATOM 732 O O . PRO A 1 94 ? -17.453 22.859 0.586 1 94.88 94 PRO A O 1
ATOM 735 N N . GLN A 1 95 ? -17.609 20.984 1.806 1 94.31 95 GLN A N 1
ATOM 736 C CA . GLN A 1 95 ? -16.984 21.641 2.951 1 94.31 95 GLN A CA 1
ATOM 737 C C . GLN A 1 95 ? -15.539 22.016 2.646 1 94.31 95 GLN A C 1
ATOM 739 O O . GLN A 1 95 ? -15.047 23.047 3.113 1 94.31 95 GLN A O 1
ATOM 744 N N . VAL A 1 96 ? -14.867 21.188 1.87 1 96.44 96 VAL A N 1
ATOM 745 C CA . VAL A 1 96 ? -13.477 21.469 1.508 1 96.44 96 VAL A CA 1
ATOM 746 C C . VAL A 1 96 ? -13.422 22.641 0.545 1 96.44 96 VAL A C 1
ATOM 748 O O . VAL A 1 96 ? -12.602 23.547 0.714 1 96.44 96 VAL A O 1
ATOM 751 N N . ILE A 1 97 ? -14.297 22.703 -0.373 1 96.5 97 ILE A N 1
ATOM 752 C CA . ILE A 1 97 ? -14.375 23.797 -1.327 1 96.5 97 ILE A CA 1
ATOM 753 C C . ILE A 1 97 ? -14.641 25.109 -0.586 1 96.5 97 ILE A C 1
ATOM 755 O O . ILE A 1 97 ? -14.039 26.141 -0.898 1 96.5 97 ILE A O 1
ATOM 759 N N . ARG A 1 98 ? -15.445 25.016 0.421 1 96.44 98 ARG A N 1
ATOM 760 C CA . ARG A 1 98 ? -15.891 26.203 1.149 1 96.44 98 ARG A CA 1
ATOM 761 C C . ARG A 1 98 ? -14.781 26.719 2.062 1 96.44 98 ARG A C 1
ATOM 763 O O . ARG A 1 98 ? -14.578 27.938 2.164 1 96.44 98 ARG A O 1
ATOM 770 N N . TYR A 1 99 ? -14.008 25.828 2.678 1 97 99 TYR A N 1
ATOM 771 C CA . TYR A 1 99 ? -13.18 26.266 3.801 1 97 99 TYR A CA 1
ATOM 772 C C . TYR A 1 99 ? -11.703 26.156 3.465 1 97 99 TYR A C 1
ATOM 774 O O . TYR A 1 99 ? -10.844 26.375 4.32 1 97 99 TYR A O 1
ATOM 782 N N . THR A 1 100 ? -11.375 25.781 2.219 1 97.75 100 THR A N 1
ATOM 783 C CA . THR A 1 100 ? -9.969 25.656 1.847 1 97.75 100 THR A CA 1
ATOM 784 C C . THR A 1 100 ? -9.711 26.312 0.488 1 97.75 100 THR A C 1
ATOM 786 O O . THR A 1 100 ? -10.648 26.609 -0.252 1 97.75 100 THR A O 1
ATOM 789 N N . HIS A 1 101 ? -8.461 26.688 0.21 1 97.38 101 HIS A N 1
ATOM 790 C CA . HIS A 1 101 ? -8 27.141 -1.098 1 97.38 101 HIS A CA 1
ATOM 791 C C . HIS A 1 101 ? -6.711 26.438 -1.501 1 97.38 101 HIS A C 1
ATOM 793 O O . HIS A 1 101 ? -5.914 26.047 -0.641 1 97.38 101 HIS A O 1
ATOM 799 N N . THR A 1 102 ? -6.613 26.219 -2.752 1 96.75 102 THR A N 1
ATOM 800 C CA . THR A 1 102 ? -5.395 25.609 -3.289 1 96.75 102 THR A CA 1
ATOM 801 C C . THR A 1 102 ? -4.418 26.688 -3.748 1 96.75 102 THR A C 1
ATOM 803 O O . THR A 1 102 ? -4.785 27.578 -4.52 1 96.75 102 THR A O 1
ATOM 806 N N . LEU A 1 103 ? -3.248 26.562 -3.203 1 96.31 103 LEU A N 1
ATOM 807 C CA . LEU A 1 103 ? -2.225 27.469 -3.709 1 96.31 103 LEU A CA 1
ATOM 808 C C . LEU A 1 103 ? -1.872 27.141 -5.156 1 96.31 103 LEU A C 1
ATOM 810 O O . LEU A 1 103 ? -1.93 25.969 -5.562 1 96.31 103 LEU A O 1
ATOM 814 N N . ASP A 1 104 ? -1.531 28.172 -5.848 1 93.75 104 ASP A N 1
ATOM 815 C CA . ASP A 1 104 ? -1.103 27.984 -7.23 1 93.75 104 ASP A CA 1
ATOM 816 C C . ASP A 1 104 ? 0.349 27.516 -7.297 1 93.75 104 ASP A C 1
ATOM 818 O O . ASP A 1 104 ? 1.222 28.234 -7.777 1 93.75 104 ASP A O 1
ATOM 822 N N . GLU A 1 105 ? 0.583 26.344 -6.84 1 96.12 105 GLU A N 1
ATOM 823 C CA . GLU A 1 105 ? 1.905 25.734 -6.867 1 96.12 105 GLU A CA 1
ATOM 824 C C . GLU A 1 105 ? 1.803 24.219 -7.012 1 96.12 105 GLU A C 1
ATOM 826 O O . GLU A 1 105 ? 0.881 23.594 -6.477 1 96.12 105 GLU A O 1
ATOM 831 N N . ARG A 1 106 ? 2.693 23.703 -7.777 1 97.38 106 ARG A N 1
ATOM 832 C CA . ARG A 1 106 ? 2.891 22.266 -7.945 1 97.38 106 ARG A CA 1
ATOM 833 C C . ARG A 1 106 ? 4.316 21.859 -7.574 1 97.38 106 ARG A C 1
ATOM 835 O O . ARG A 1 106 ? 5.281 22.391 -8.133 1 97.38 106 ARG A O 1
ATOM 842 N N . ILE A 1 107 ? 4.387 21 -6.664 1 97.94 107 ILE A N 1
ATOM 843 C CA . ILE A 1 107 ? 5.695 20.516 -6.23 1 97.94 107 ILE A CA 1
ATOM 844 C C . ILE A 1 107 ? 5.957 19.125 -6.809 1 97.94 107 ILE A C 1
ATOM 846 O O . ILE A 1 107 ? 5.168 18.203 -6.594 1 97.94 107 ILE A O 1
ATOM 850 N N . HIS A 1 108 ? 7.012 19.047 -7.535 1 96.81 108 HIS A N 1
ATOM 851 C CA . HIS A 1 108 ? 7.387 17.781 -8.156 1 96.81 108 HIS A CA 1
ATOM 852 C C . HIS A 1 108 ? 8.492 17.094 -7.363 1 96.81 108 HIS A C 1
ATOM 854 O O . HIS A 1 108 ? 9.539 17.688 -7.102 1 96.81 108 HIS A O 1
ATOM 860 N N . LEU A 1 109 ? 8.234 15.891 -6.965 1 95.69 109 LEU A N 1
ATOM 861 C CA . LEU A 1 109 ? 9.242 15.094 -6.27 1 95.69 109 LEU A CA 1
ATOM 862 C C . LEU A 1 109 ? 9.594 13.844 -7.07 1 95.69 109 LEU A C 1
ATOM 864 O O . LEU A 1 109 ? 8.719 13.016 -7.355 1 95.69 109 LEU A O 1
ATOM 868 N N . LYS A 1 110 ? 10.812 13.797 -7.422 1 92.44 110 LYS A N 1
ATOM 869 C CA . LYS A 1 110 ? 11.289 12.562 -8.047 1 92.44 110 LYS A CA 1
ATOM 870 C C . LYS A 1 110 ? 11.422 11.445 -7.02 1 92.44 110 LYS A C 1
ATOM 872 O O . LYS A 1 110 ? 12.117 11.594 -6.012 1 92.44 110 LYS A O 1
ATOM 877 N N . VAL A 1 111 ? 10.695 10.383 -7.242 1 90.12 111 VAL A N 1
ATOM 878 C CA . VAL A 1 111 ? 10.773 9.219 -6.359 1 90.12 111 VAL A CA 1
ATOM 879 C C . VAL A 1 111 ? 12.047 8.438 -6.652 1 90.12 111 VAL A C 1
ATOM 881 O O . VAL A 1 111 ? 12.227 7.93 -7.762 1 90.12 111 VAL A O 1
ATOM 884 N N . GLN A 1 112 ? 12.914 8.453 -5.746 1 91.75 112 GLN A N 1
ATOM 885 C CA . GLN A 1 112 ? 14.172 7.719 -5.848 1 91.75 112 GLN A CA 1
ATOM 886 C C . GLN A 1 112 ? 14.328 6.734 -4.691 1 91.75 112 GLN A C 1
ATOM 888 O O . GLN A 1 112 ? 14.477 7.145 -3.539 1 91.75 112 GLN A O 1
ATOM 893 N N . HIS A 1 113 ? 14.297 5.457 -5.043 1 94.88 113 HIS A N 1
ATOM 894 C CA . HIS A 1 113 ? 14.406 4.441 -4.004 1 94.88 113 HIS A CA 1
ATOM 895 C C . HIS A 1 113 ? 15.867 4.18 -3.639 1 94.88 113 HIS A C 1
ATOM 897 O O . HIS A 1 113 ? 16.734 4.141 -4.516 1 94.88 113 HIS A O 1
ATOM 903 N N . CYS A 1 114 ? 16.109 4.078 -2.385 1 96.38 114 CYS A N 1
ATOM 904 C CA . CYS A 1 114 ? 17.438 3.77 -1.862 1 96.38 114 CYS A CA 1
ATOM 905 C C . CYS A 1 114 ? 17.406 2.5 -1.019 1 96.38 114 CYS A C 1
ATOM 907 O O . CYS A 1 114 ? 16.375 2.137 -0.471 1 96.38 114 CYS A O 1
ATOM 909 N N . LEU A 1 115 ? 18.516 1.854 -1.046 1 97.94 115 LEU A N 1
ATOM 910 C CA . LEU A 1 115 ? 18.734 0.759 -0.106 1 97.94 115 LEU A CA 1
ATOM 911 C C . LEU A 1 115 ? 19.344 1.273 1.194 1 97.94 115 LEU A C 1
ATOM 913 O O . LEU A 1 115 ? 20.375 1.95 1.178 1 97.94 115 LEU A O 1
ATOM 917 N N . ILE A 1 116 ? 18.719 0.922 2.283 1 97.62 116 ILE A N 1
ATOM 918 C CA . ILE A 1 116 ? 19.078 1.503 3.57 1 97.62 116 ILE A CA 1
ATOM 919 C C . ILE A 1 116 ? 19.406 0.39 4.566 1 97.62 116 ILE A C 1
ATOM 921 O O . ILE A 1 116 ? 18.734 -0.642 4.594 1 97.62 116 ILE A O 1
ATOM 925 N N . ALA A 1 117 ? 20.422 0.629 5.402 1 97.69 117 ALA A N 1
ATOM 926 C CA . ALA A 1 117 ? 20.828 -0.304 6.449 1 97.69 117 ALA A CA 1
ATOM 927 C C . ALA A 1 117 ? 20.984 0.409 7.789 1 97.69 117 ALA A C 1
ATOM 929 O O . ALA A 1 117 ? 21.047 1.64 7.844 1 97.69 117 ALA A O 1
ATOM 930 N N . ARG A 1 118 ? 20.938 -0.405 8.82 1 96.81 118 ARG A N 1
ATOM 931 C CA . ARG A 1 118 ? 21.312 0.123 10.125 1 96.81 118 ARG A CA 1
ATOM 932 C C . ARG A 1 118 ? 22.828 0.274 10.242 1 96.81 118 ARG A C 1
ATOM 934 O O . ARG A 1 118 ? 23.578 -0.611 9.828 1 96.81 118 ARG A O 1
ATOM 941 N N . LYS A 1 119 ? 23.234 1.405 10.867 1 94.44 119 LYS A N 1
ATOM 942 C CA . LYS A 1 119 ? 24.641 1.682 11.086 1 94.44 119 LYS A CA 1
ATOM 943 C C . LYS A 1 119 ? 25.25 0.698 12.078 1 94.44 119 LYS A C 1
ATOM 945 O O . LYS A 1 119 ? 24.562 0.208 12.977 1 94.44 119 LYS A O 1
ATOM 950 N N . PRO A 1 120 ? 26.578 0.392 11.945 1 89.75 120 PRO A N 1
ATOM 951 C CA . PRO A 1 120 ? 27.234 -0.432 12.961 1 89.75 120 PRO A CA 1
ATOM 952 C C . PRO A 1 120 ? 27.375 0.289 14.297 1 89.75 120 PRO A C 1
ATOM 954 O O . PRO A 1 120 ? 27.469 1.52 14.336 1 89.75 120 PRO A O 1
ATOM 957 N N . SER A 1 121 ? 26.969 -0.435 15.391 1 74.81 121 SER A N 1
ATOM 958 C CA . SER A 1 121 ? 27.172 0.153 16.703 1 74.81 121 SER A CA 1
ATOM 959 C C . SER A 1 121 ? 28.609 0.634 16.875 1 74.81 121 SER A C 1
ATOM 961 O O . SER A 1 121 ? 29.547 0.013 16.359 1 74.81 121 SER A O 1
ATOM 963 N N . GLN A 1 122 ? 28.828 1.842 16.906 1 58.25 122 GLN A N 1
ATOM 964 C CA . GLN A 1 122 ? 30.172 2.312 17.203 1 58.25 122 GLN A CA 1
ATOM 965 C C . GLN A 1 122 ? 30.766 1.541 18.375 1 58.25 122 GLN A C 1
ATOM 967 O O . GLN A 1 122 ? 30.156 1.435 19.438 1 58.25 122 GLN A O 1
ATOM 972 N N . ILE A 1 123 ? 31.297 0.37 18.328 1 47.06 123 ILE A N 1
ATOM 973 C CA . ILE A 1 123 ? 32.062 -0.15 19.469 1 47.06 123 ILE A CA 1
ATOM 974 C C . ILE A 1 123 ? 32.781 0.993 20.172 1 47.06 123 ILE A C 1
ATOM 976 O O . ILE A 1 123 ? 33.406 1.836 19.516 1 47.06 123 ILE A O 1
ATOM 980 N N . SER A 1 124 ? 32.375 1.284 21.422 1 46 124 SER A N 1
ATOM 981 C CA . SER A 1 124 ? 33.219 2.113 22.266 1 46 124 SER A CA 1
ATOM 982 C C . SER A 1 124 ? 34.719 1.805 22.047 1 46 124 SER A C 1
ATOM 984 O O . SER A 1 124 ? 35.062 0.663 21.75 1 46 124 SER A O 1
ATOM 986 N N . PRO A 1 125 ? 35.594 2.809 21.828 1 43.06 125 PRO A N 1
ATOM 987 C CA . PRO A 1 125 ? 37.031 2.635 21.641 1 43.06 125 PRO A CA 1
ATOM 988 C C . PRO A 1 125 ? 37.656 1.735 22.703 1 43.06 125 PRO A C 1
ATOM 990 O O . PRO A 1 125 ? 38.875 1.575 22.734 1 43.06 125 PRO A O 1
ATOM 993 N N . THR A 1 126 ? 36.906 1.432 23.859 1 39.06 126 THR A N 1
ATOM 994 C CA . THR A 1 126 ? 37.875 1.02 24.859 1 39.06 126 THR A CA 1
ATOM 995 C C . THR A 1 126 ? 38.656 -0.201 24.391 1 39.06 126 THR A C 1
ATOM 997 O O . THR A 1 126 ? 39.875 -0.303 24.625 1 39.06 126 THR A O 1
ATOM 1000 N N . SER A 1 127 ? 38.125 -1.505 24.672 1 38.38 127 SER A N 1
ATOM 1001 C CA . SER A 1 127 ? 39.125 -2.568 24.812 1 38.38 127 SER A CA 1
ATOM 1002 C C . SER A 1 127 ? 39.781 -2.873 23.484 1 38.38 127 SER A C 1
ATOM 1004 O O . SER A 1 127 ? 39.125 -2.904 22.438 1 38.38 127 SER A O 1
ATOM 1006 N N . PRO A 1 128 ? 41.219 -2.814 23.391 1 36.91 128 PRO A N 1
ATOM 1007 C CA . PRO A 1 128 ? 42.125 -3.059 22.281 1 36.91 128 PRO A CA 1
ATOM 1008 C C . PRO A 1 128 ? 41.75 -4.312 21.484 1 36.91 128 PRO A C 1
ATOM 1010 O O . PRO A 1 128 ? 42.469 -4.676 20.531 1 36.91 128 PRO A O 1
ATOM 1013 N N . SER A 1 129 ? 41.219 -5.348 22.281 1 34.84 129 SER A N 1
ATOM 1014 C CA . SER A 1 129 ? 41.656 -6.652 21.797 1 34.84 129 SER A CA 1
ATOM 1015 C C . SER A 1 129 ? 41.375 -6.82 20.312 1 34.84 129 SER A C 1
ATOM 1017 O O . SER A 1 129 ? 40.688 -5.984 19.703 1 34.84 129 SER A O 1
ATOM 1019 N N . SER A 1 130 ? 41.094 -8.227 19.906 1 35.47 130 SER A N 1
ATOM 1020 C CA . SER A 1 130 ? 41.375 -9.016 18.703 1 35.47 130 SER A CA 1
ATOM 1021 C C . SER A 1 130 ? 40.594 -8.469 17.5 1 35.47 130 SER A C 1
ATOM 1023 O O . SER A 1 130 ? 39.531 -7.914 17.641 1 35.47 130 SER A O 1
ATOM 1025 N N . SER A 1 131 ? 41.344 -8.172 16.422 1 35.09 131 SER A N 1
ATOM 1026 C CA . SER A 1 131 ? 41.25 -7.773 15.016 1 35.09 131 SER A CA 1
ATOM 1027 C C . SER A 1 131 ? 40.062 -8.461 14.328 1 35.09 131 SER A C 1
ATOM 1029 O O . SER A 1 131 ? 40.094 -8.664 13.117 1 35.09 131 SER A O 1
ATOM 1031 N N . SER A 1 132 ? 39.312 -9.281 15.039 1 35.88 132 SER A N 1
ATOM 1032 C CA . SER A 1 132 ? 38.5 -9.867 13.977 1 35.88 132 SER A CA 1
ATOM 1033 C C . SER A 1 132 ? 37.969 -8.797 13.031 1 35.88 132 SER A C 1
ATOM 1035 O O . SER A 1 132 ? 37.344 -7.832 13.477 1 35.88 132 SER A O 1
ATOM 1037 N N . SER A 1 133 ? 38.75 -8.43 12.094 1 34.59 133 SER A N 1
ATOM 1038 C CA . SER A 1 133 ? 38.656 -7.637 10.867 1 34.59 133 SER A CA 1
ATOM 1039 C C . SER A 1 133 ? 37.219 -7.617 10.328 1 34.59 133 SER A C 1
ATOM 1041 O O . SER A 1 133 ? 36.906 -8.328 9.375 1 34.59 133 SER A O 1
ATOM 1043 N N . SER A 1 134 ? 36.281 -8.086 11.133 1 37.56 134 SER A N 1
ATOM 1044 C CA . SER A 1 134 ? 35.156 -7.742 10.273 1 37.56 134 SER A CA 1
ATOM 1045 C C . SER A 1 134 ? 35.219 -6.285 9.828 1 37.56 134 SER A C 1
ATOM 1047 O O . SER A 1 134 ? 35.406 -5.387 10.656 1 37.56 134 SER A O 1
ATOM 1049 N N . SER A 1 135 ? 36 -5.977 8.781 1 39.44 135 SER A N 1
ATOM 1050 C CA . SER A 1 135 ? 36.156 -4.641 8.219 1 39.44 135 SER A CA 1
ATOM 1051 C C . SER A 1 135 ? 35.031 -3.719 8.672 1 39.44 135 SER A C 1
ATOM 1053 O O . SER A 1 135 ? 33.875 -4.133 8.727 1 39.44 135 SER A O 1
ATOM 1055 N N . PRO A 1 136 ? 35.281 -2.705 9.422 1 41.19 136 PRO A N 1
ATOM 1056 C CA . PRO A 1 136 ? 34.375 -1.583 9.625 1 41.19 136 PRO A CA 1
ATOM 1057 C C . PRO A 1 136 ? 33.469 -1.326 8.406 1 41.19 136 PRO A C 1
ATOM 1059 O O . PRO A 1 136 ? 33.969 -1.195 7.289 1 41.19 136 PRO A O 1
ATOM 1062 N N . GLY A 1 137 ? 32.312 -1.781 8.32 1 57.78 137 GLY A N 1
ATOM 1063 C CA . GLY A 1 137 ? 31.5 -1.465 7.16 1 57.78 137 GLY A CA 1
ATOM 1064 C C . GLY A 1 137 ? 30.75 -2.664 6.613 1 57.78 137 GLY A C 1
ATOM 1065 O O . GLY A 1 137 ? 30 -2.547 5.637 1 57.78 137 GLY A O 1
ATOM 1066 N N . THR A 1 138 ? 31.297 -3.906 6.969 1 72.75 138 THR A N 1
ATOM 1067 C CA . THR A 1 138 ? 30.719 -5.043 6.266 1 72.75 138 THR A CA 1
ATOM 1068 C C . THR A 1 138 ? 29.359 -5.426 6.871 1 72.75 138 THR A C 1
ATOM 1070 O O . THR A 1 138 ? 29.234 -5.547 8.094 1 72.75 138 THR A O 1
ATOM 1073 N N . LEU A 1 139 ? 28.391 -5.508 6.184 1 83.38 139 LEU A N 1
ATOM 1074 C CA . LEU A 1 139 ? 27.062 -5.945 6.574 1 83.38 139 LEU A CA 1
ATOM 1075 C C . LEU A 1 139 ? 27.047 -7.441 6.875 1 83.38 139 LEU A C 1
ATOM 1077 O O . LEU A 1 139 ? 27.719 -8.219 6.203 1 83.38 139 LEU A O 1
ATOM 1081 N N . PRO A 1 140 ? 26.5 -7.809 8.023 1 92.31 140 PRO A N 1
ATOM 1082 C CA . PRO A 1 140 ? 26.234 -9.242 8.188 1 92.31 140 PRO A CA 1
ATOM 1083 C C . PRO A 1 140 ? 25.406 -9.82 7.051 1 92.31 140 PRO A C 1
ATOM 1085 O O . PRO A 1 140 ? 24.922 -9.078 6.188 1 92.31 140 PRO A O 1
ATOM 1088 N N . PRO A 1 141 ? 25.281 -11.148 7.148 1 93.94 141 PRO A N 1
ATOM 1089 C CA . PRO A 1 141 ? 24.391 -11.734 6.152 1 93.94 141 PRO A CA 1
ATOM 1090 C C . PRO A 1 141 ? 22.969 -11.188 6.25 1 93.94 141 PRO A C 1
ATOM 1092 O O . PRO A 1 141 ? 22.391 -11.148 7.34 1 93.94 141 PRO A O 1
ATOM 1095 N N . ILE A 1 142 ? 22.453 -10.805 5.176 1 96.56 142 ILE A N 1
ATOM 1096 C CA . ILE A 1 142 ? 21.125 -10.188 5.125 1 96.56 142 ILE A CA 1
ATOM 1097 C C . ILE A 1 142 ? 20.062 -11.273 4.984 1 96.56 142 ILE A C 1
ATOM 1099 O O . ILE A 1 142 ? 20.172 -12.148 4.125 1 96.56 142 ILE A O 1
ATOM 1103 N N . ARG A 1 143 ? 19.016 -11.125 5.746 1 96.12 143 ARG A N 1
ATOM 1104 C CA . ARG A 1 143 ? 17.969 -12.148 5.777 1 96.12 143 ARG A CA 1
ATOM 1105 C C . ARG A 1 143 ? 16.703 -11.641 5.109 1 96.12 143 ARG A C 1
ATOM 1107 O O . ARG A 1 143 ? 15.922 -12.438 4.57 1 96.12 143 ARG A O 1
ATOM 1114 N N . ILE A 1 144 ? 16.516 -10.32 5.211 1 97.44 144 ILE A N 1
ATOM 1115 C CA . ILE A 1 144 ? 15.219 -9.82 4.766 1 97.44 144 ILE A CA 1
ATOM 1116 C C . ILE A 1 144 ? 15.352 -8.375 4.301 1 97.44 144 ILE A C 1
ATOM 1118 O O . ILE A 1 144 ? 16.125 -7.602 4.867 1 97.44 144 ILE A O 1
ATOM 1122 N N . ILE A 1 145 ? 14.625 -8.039 3.271 1 98 145 ILE A N 1
ATOM 1123 C CA . ILE A 1 145 ? 14.508 -6.668 2.791 1 98 145 ILE A CA 1
ATOM 1124 C C . ILE A 1 145 ? 13.055 -6.211 2.873 1 98 145 ILE A C 1
ATOM 1126 O O . ILE A 1 145 ? 12.164 -6.863 2.328 1 98 145 ILE A O 1
ATOM 1130 N N . TYR A 1 146 ? 12.867 -5.07 3.523 1 97.94 146 TYR A N 1
ATOM 1131 C CA . TYR A 1 146 ? 11.531 -4.535 3.752 1 97.94 146 TYR A CA 1
ATOM 1132 C C . TYR A 1 146 ? 11.258 -3.342 2.842 1 97.94 146 TYR A C 1
ATOM 1134 O O . TYR A 1 146 ? 12.148 -2.531 2.586 1 97.94 146 TYR A O 1
ATOM 1142 N N . SER A 1 147 ? 10.016 -3.219 2.371 1 96.88 147 SER A N 1
ATOM 1143 C CA . SER A 1 147 ? 9.523 -1.992 1.751 1 96.88 147 SER A CA 1
ATOM 1144 C C . SER A 1 147 ? 8.023 -2.068 1.482 1 96.88 147 SER A C 1
ATOM 1146 O O . SER A 1 147 ? 7.375 -3.049 1.843 1 96.88 147 SER A O 1
ATOM 1148 N N . HIS A 1 148 ? 7.488 -0.987 1.04 1 93.19 148 HIS A N 1
ATOM 1149 C CA . HIS A 1 148 ? 6.145 -1.034 0.476 1 93.19 148 HIS A CA 1
ATOM 1150 C C . HIS A 1 148 ? 6.105 -1.881 -0.792 1 93.19 148 HIS A C 1
ATOM 1152 O O . HIS A 1 148 ? 7.07 -1.896 -1.562 1 93.19 148 HIS A O 1
ATOM 1158 N N . ALA A 1 149 ? 4.984 -2.484 -1.054 1 88.69 149 ALA A N 1
ATOM 1159 C CA . ALA A 1 149 ? 4.832 -3.41 -2.172 1 88.69 149 ALA A CA 1
ATOM 1160 C C . ALA A 1 149 ? 5.191 -2.74 -3.494 1 88.69 149 ALA A C 1
ATOM 1162 O O . ALA A 1 149 ? 5.883 -3.33 -4.328 1 88.69 149 ALA A O 1
ATOM 1163 N N . GLN A 1 150 ? 4.785 -1.58 -3.705 1 85 150 GLN A N 1
ATOM 1164 C CA . GLN A 1 150 ? 5.059 -0.849 -4.938 1 85 150 GLN A CA 1
ATOM 1165 C C . GLN A 1 150 ? 6.551 -0.6 -5.113 1 85 150 GLN A C 1
ATOM 1167 O O . GLN A 1 150 ? 7.09 -0.749 -6.215 1 85 150 GLN A O 1
ATOM 1172 N N . ALA A 1 151 ? 7.145 -0.28 -4.055 1 90.81 151 ALA A N 1
ATOM 1173 C CA . ALA A 1 151 ? 8.586 -0.038 -4.098 1 90.81 151 ALA A CA 1
ATOM 1174 C C . ALA A 1 151 ? 9.352 -1.33 -4.367 1 90.81 151 ALA A C 1
ATOM 1176 O O . ALA A 1 151 ? 10.305 -1.342 -5.148 1 90.81 151 ALA A O 1
ATOM 1177 N N . LEU A 1 152 ? 8.984 -2.357 -3.711 1 92.06 152 LEU A N 1
ATOM 1178 C CA . LEU A 1 152 ? 9.586 -3.656 -3.994 1 92.06 152 LEU A CA 1
ATOM 1179 C C . LEU A 1 152 ? 9.453 -4.004 -5.473 1 92.06 152 LEU A C 1
ATOM 1181 O O . LEU A 1 152 ? 10.422 -4.434 -6.102 1 92.06 152 LEU A O 1
ATOM 1185 N N . GLY A 1 153 ? 8.297 -3.736 -5.992 1 86.25 153 GLY A N 1
ATOM 1186 C CA . GLY A 1 153 ? 8.039 -4.02 -7.398 1 86.25 153 GLY A CA 1
ATOM 1187 C C . GLY A 1 153 ? 8.898 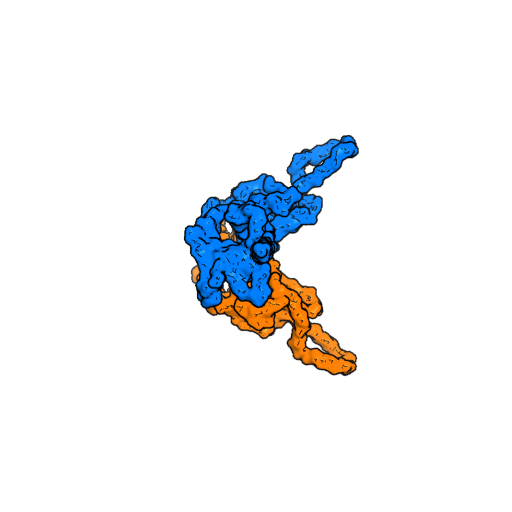-3.195 -8.336 1 86.25 153 GLY A C 1
ATOM 1188 O O . GLY A 1 153 ? 9.266 -3.66 -9.414 1 86.25 153 GLY A O 1
ATOM 1189 N N . GLN A 1 154 ? 9.289 -2.072 -7.914 1 86.44 154 GLN A N 1
ATOM 1190 C CA . GLN A 1 154 ? 10.047 -1.154 -8.758 1 86.44 154 GLN A CA 1
ATOM 1191 C C . GLN A 1 154 ? 11.547 -1.407 -8.633 1 86.44 154 GLN A C 1
ATOM 1193 O O . GLN A 1 154 ? 12.344 -0.811 -9.359 1 86.44 154 GLN A O 1
ATOM 1198 N N . CYS A 1 155 ? 11.93 -2.328 -7.766 1 92.38 155 CYS A N 1
ATOM 1199 C CA . CYS A 1 155 ? 13.352 -2.576 -7.539 1 92.38 155 CYS A CA 1
ATOM 1200 C C . CYS A 1 155 ? 13.688 -4.047 -7.75 1 92.38 155 CYS A C 1
ATOM 1202 O O . CYS A 1 155 ? 14.672 -4.547 -7.203 1 92.38 155 CYS A O 1
ATOM 1204 N N . GLN A 1 156 ? 12.984 -4.703 -8.438 1 88.75 156 GLN A N 1
ATOM 1205 C CA . GLN A 1 156 ? 13.086 -6.152 -8.562 1 88.75 156 GLN A CA 1
ATOM 1206 C C . GLN A 1 156 ? 14.383 -6.555 -9.266 1 88.75 156 GLN A C 1
ATOM 1208 O O . GLN A 1 156 ? 15.047 -7.508 -8.859 1 88.75 156 GLN A O 1
ATOM 1213 N N . GLN A 1 157 ? 14.695 -5.949 -10.352 1 86.25 157 GLN A N 1
ATOM 1214 C CA . GLN A 1 157 ? 15.922 -6.289 -11.07 1 86.25 157 GLN A CA 1
ATOM 1215 C C . GLN A 1 157 ? 17.156 -6.062 -10.188 1 86.25 157 GLN A C 1
ATOM 1217 O O . GLN A 1 157 ? 18.062 -6.883 -10.18 1 86.25 157 GLN A O 1
ATOM 1222 N N . TYR A 1 158 ? 17.141 -4.938 -9.492 1 93.25 158 TYR A N 1
ATOM 1223 C CA . TYR A 1 158 ? 18.234 -4.672 -8.547 1 93.25 158 TYR A CA 1
ATOM 1224 C C . TYR A 1 158 ? 18.328 -5.781 -7.512 1 93.25 158 TYR A C 1
ATOM 1226 O O . TYR A 1 158 ? 19.422 -6.293 -7.246 1 93.25 158 TYR A O 1
ATOM 1234 N N . LEU A 1 159 ? 17.203 -6.148 -6.957 1 94.31 159 LEU A N 1
ATOM 1235 C CA . LEU A 1 159 ? 17.156 -7.156 -5.906 1 94.31 159 LEU A CA 1
ATOM 1236 C C . LEU A 1 159 ? 17.609 -8.516 -6.441 1 94.31 159 LEU A C 1
ATOM 1238 O O . LEU A 1 159 ? 18.344 -9.242 -5.77 1 94.31 159 LEU A O 1
ATOM 1242 N N . ALA A 1 160 ? 17.203 -8.82 -7.609 1 88.25 160 ALA A N 1
ATOM 1243 C CA . ALA A 1 160 ? 17.562 -10.094 -8.227 1 88.25 160 ALA A CA 1
ATOM 1244 C C . ALA A 1 160 ? 19.078 -10.164 -8.477 1 88.25 160 ALA A C 1
ATOM 1246 O O . ALA A 1 160 ? 19.672 -11.234 -8.391 1 88.25 160 ALA A O 1
ATOM 1247 N N . THR A 1 161 ? 19.672 -9.07 -8.766 1 92.62 161 THR A N 1
ATOM 1248 C CA . THR A 1 161 ? 21.094 -9 -9.102 1 92.62 161 THR A CA 1
ATOM 1249 C C . THR A 1 161 ? 21.938 -9 -7.832 1 92.62 161 THR A C 1
ATOM 1251 O O . THR A 1 161 ? 22.938 -9.727 -7.75 1 92.62 161 THR A O 1
ATOM 1254 N N . HIS A 1 162 ? 21.547 -8.305 -6.84 1 95 162 HIS A N 1
ATOM 1255 C CA . HIS A 1 162 ? 22.422 -8.047 -5.703 1 95 162 HIS A CA 1
ATOM 1256 C C . HIS A 1 162 ? 22.047 -8.914 -4.504 1 95 162 HIS A C 1
ATOM 1258 O O . HIS A 1 162 ? 22.891 -9.203 -3.654 1 95 162 HIS A O 1
ATOM 1264 N N . TYR A 1 163 ? 20.766 -9.266 -4.465 1 95.31 163 TYR A N 1
ATOM 1265 C CA . TYR A 1 163 ? 20.234 -10.031 -3.336 1 95.31 163 TYR A CA 1
ATOM 1266 C C . TYR A 1 163 ? 19.328 -11.156 -3.811 1 95.31 163 TYR A C 1
ATOM 1268 O O . TYR A 1 163 ? 18.203 -11.289 -3.326 1 95.31 163 TYR A O 1
ATOM 1276 N N . PRO A 1 164 ? 19.75 -12.008 -4.633 1 89.38 164 PRO A N 1
ATOM 1277 C CA . PRO A 1 164 ? 18.906 -13 -5.285 1 89.38 164 PRO A CA 1
ATOM 1278 C C . PRO A 1 164 ? 18.281 -13.992 -4.297 1 89.38 164 PRO A C 1
ATOM 1280 O O . PRO A 1 164 ? 17.203 -14.539 -4.551 1 89.38 164 PRO A O 1
ATOM 1283 N N . ASP A 1 165 ? 18.875 -14.219 -3.107 1 90.12 165 ASP A N 1
ATOM 1284 C CA . ASP A 1 165 ? 18.406 -15.25 -2.191 1 90.12 165 ASP A CA 1
ATOM 1285 C C . ASP A 1 165 ? 17.828 -14.641 -0.915 1 90.12 165 ASP A C 1
ATOM 1287 O O . ASP A 1 165 ? 17.641 -15.336 0.084 1 90.12 165 ASP A O 1
ATOM 1291 N N . VAL A 1 166 ? 17.609 -13.375 -0.984 1 95.06 166 VAL A N 1
ATOM 1292 C CA . VAL A 1 166 ? 17.125 -12.711 0.218 1 95.06 166 VAL A CA 1
ATOM 1293 C C . VAL A 1 166 ? 15.609 -12.523 0.131 1 95.06 166 VAL A C 1
ATOM 1295 O O . VAL A 1 166 ? 15.078 -12.148 -0.919 1 95.06 166 VAL A O 1
ATOM 1298 N N . GLU A 1 167 ? 14.953 -12.812 1.196 1 93.69 167 GLU A N 1
ATOM 1299 C CA . GLU A 1 167 ? 13.5 -12.648 1.281 1 93.69 167 GLU A CA 1
ATOM 1300 C C . GLU A 1 167 ? 13.117 -11.172 1.275 1 93.69 167 GLU A C 1
ATOM 1302 O O . GLU A 1 167 ? 13.781 -10.344 1.902 1 93.69 167 GLU A O 1
ATOM 1307 N N . THR A 1 168 ? 12.078 -10.867 0.529 1 94.88 168 THR A N 1
ATOM 1308 C CA . THR A 1 168 ? 11.477 -9.539 0.628 1 94.88 168 THR A CA 1
ATOM 1309 C C . THR A 1 168 ? 10.148 -9.609 1.37 1 94.88 168 THR A C 1
ATOM 1311 O O . THR A 1 168 ? 9.438 -10.609 1.298 1 94.88 168 THR A O 1
ATOM 1314 N N . ARG A 1 169 ? 9.836 -8.562 2.104 1 94.69 169 ARG A N 1
ATOM 1315 C CA . ARG A 1 169 ? 8.578 -8.492 2.85 1 94.69 169 ARG A CA 1
ATOM 1316 C C . ARG A 1 169 ? 7.945 -7.109 2.727 1 94.69 169 ARG A C 1
ATOM 1318 O O . ARG A 1 169 ? 8.586 -6.102 3.02 1 94.69 169 ARG A O 1
ATOM 1325 N N . ALA A 1 170 ? 6.672 -7.137 2.359 1 94.25 170 ALA A N 1
ATOM 1326 C CA . ALA A 1 170 ? 5.941 -5.879 2.207 1 94.25 170 ALA A CA 1
ATOM 1327 C C . ALA A 1 170 ? 5.57 -5.293 3.564 1 94.25 170 ALA A C 1
ATOM 1329 O O . ALA A 1 170 ? 5.203 -6.023 4.484 1 94.25 170 ALA A O 1
ATOM 1330 N N . THR A 1 171 ? 5.648 -3.979 3.641 1 95.5 171 THR A N 1
ATOM 1331 C CA . THR A 1 171 ? 5.223 -3.205 4.801 1 95.5 171 THR A CA 1
ATOM 1332 C C . THR A 1 171 ? 4.152 -2.191 4.41 1 95.5 171 THR A C 1
ATOM 1334 O O . THR A 1 171 ? 3.832 -2.041 3.23 1 95.5 171 THR A O 1
ATOM 1337 N N . SER A 1 172 ? 3.572 -1.536 5.367 1 93.31 172 SER A N 1
ATOM 1338 C CA . SER A 1 172 ? 2.479 -0.609 5.098 1 93.31 172 SER A CA 1
ATOM 1339 C C . SER A 1 172 ? 2.982 0.659 4.418 1 93.31 172 SER A C 1
ATOM 1341 O O . SER A 1 172 ? 2.201 1.393 3.807 1 93.31 172 SER A O 1
ATOM 1343 N N . SER A 1 173 ? 4.258 0.936 4.547 1 92.06 173 SER A N 1
ATOM 1344 C CA . SER A 1 173 ? 4.883 2.096 3.92 1 92.06 173 SER A CA 1
ATOM 1345 C C . SER A 1 173 ? 6.398 1.94 3.857 1 92.06 173 SER A C 1
ATOM 1347 O O . SER A 1 173 ? 6.965 1.062 4.512 1 92.06 173 SER A O 1
ATOM 1349 N N . THR A 1 174 ? 6.988 2.783 3.055 1 93.38 174 THR A N 1
ATOM 1350 C CA . THR A 1 174 ? 8.445 2.793 3.006 1 93.38 174 THR A CA 1
ATOM 1351 C C . THR A 1 174 ? 9.023 3.283 4.328 1 93.38 174 THR A C 1
ATOM 1353 O O . THR A 1 174 ? 10.094 2.836 4.746 1 93.38 174 THR A O 1
ATOM 1356 N N . ALA A 1 175 ? 8.328 4.207 4.969 1 93.62 175 ALA A N 1
ATOM 1357 C CA . ALA A 1 175 ? 8.758 4.707 6.27 1 93.62 175 ALA A CA 1
ATOM 1358 C C . ALA A 1 175 ? 8.727 3.6 7.32 1 93.62 175 ALA A C 1
ATOM 1360 O O . ALA A 1 175 ? 9.602 3.521 8.18 1 93.62 175 ALA A O 1
ATOM 1361 N N . GLU A 1 176 ? 7.711 2.775 7.242 1 94.44 176 GLU A N 1
ATOM 1362 C CA . GLU A 1 176 ? 7.648 1.646 8.164 1 94.44 176 GLU A CA 1
ATOM 1363 C C . GLU A 1 176 ? 8.828 0.7 7.953 1 94.44 176 GLU A C 1
ATOM 1365 O O . GLU A 1 176 ? 9.383 0.167 8.914 1 94.44 176 GLU A O 1
ATOM 1370 N N . ALA A 1 177 ? 9.156 0.469 6.727 1 97.44 177 ALA A N 1
ATOM 1371 C CA . ALA A 1 177 ? 10.32 -0.354 6.414 1 97.44 177 ALA A CA 1
ATOM 1372 C C . ALA A 1 177 ? 11.578 0.192 7.09 1 97.44 177 ALA A C 1
ATOM 1374 O O . ALA A 1 177 ? 12.328 -0.557 7.719 1 97.44 177 ALA A O 1
ATOM 1375 N N . ALA A 1 178 ? 11.781 1.464 6.984 1 96.75 178 ALA A N 1
ATOM 1376 C CA . ALA A 1 178 ? 12.93 2.119 7.609 1 96.75 178 ALA A CA 1
ATOM 1377 C C . ALA A 1 178 ? 12.906 1.934 9.125 1 96.75 178 ALA A C 1
ATOM 1379 O O . ALA A 1 178 ? 13.945 1.647 9.734 1 96.75 178 ALA A O 1
ATOM 1380 N N . ALA A 1 179 ? 11.758 2.102 9.703 1 96 179 ALA A N 1
ATOM 1381 C CA . ALA A 1 179 ? 11.617 1.963 11.148 1 96 179 ALA A CA 1
ATOM 1382 C C . ALA A 1 179 ? 11.977 0.549 11.602 1 96 179 ALA A C 1
ATOM 1384 O O . ALA A 1 179 ? 12.648 0.368 12.609 1 96 179 ALA A O 1
ATOM 1385 N N . LEU A 1 180 ? 11.516 -0.475 10.883 1 97.12 180 LEU A N 1
ATOM 1386 C CA . LEU A 1 180 ?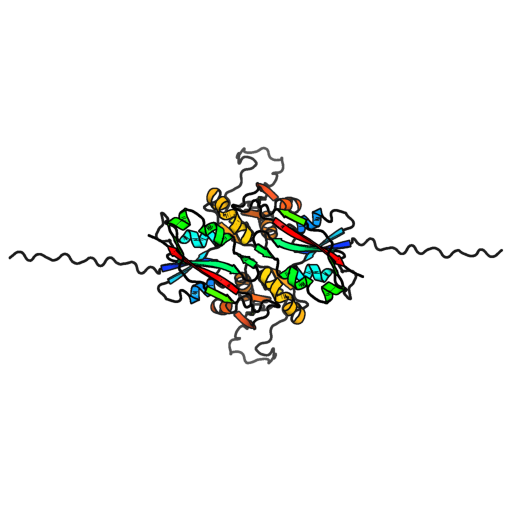 11.812 -1.866 11.211 1 97.12 180 LEU A CA 1
ATOM 1387 C C . LEU A 1 180 ? 13.312 -2.117 11.188 1 97.12 180 LEU A C 1
ATOM 1389 O O . LEU A 1 180 ? 13.852 -2.766 12.094 1 97.12 180 LEU A O 1
ATOM 1393 N N . VAL A 1 181 ? 13.953 -1.555 10.211 1 97.75 181 VAL A N 1
ATOM 1394 C CA . VAL A 1 181 ? 15.391 -1.755 10.062 1 97.75 181 VAL A CA 1
ATOM 1395 C C . VAL A 1 181 ? 16.125 -1.018 11.172 1 97.75 181 VAL A C 1
ATOM 1397 O O . VAL A 1 181 ? 17.094 -1.534 11.727 1 97.75 181 VAL A O 1
ATOM 1400 N N . ALA A 1 182 ? 15.672 0.171 11.477 1 96.44 182 ALA A N 1
ATOM 1401 C CA . ALA A 1 182 ? 16.281 0.94 12.555 1 96.44 182 ALA A CA 1
ATOM 1402 C C . ALA A 1 182 ? 16.219 0.18 13.875 1 96.44 182 ALA A C 1
ATOM 1404 O O .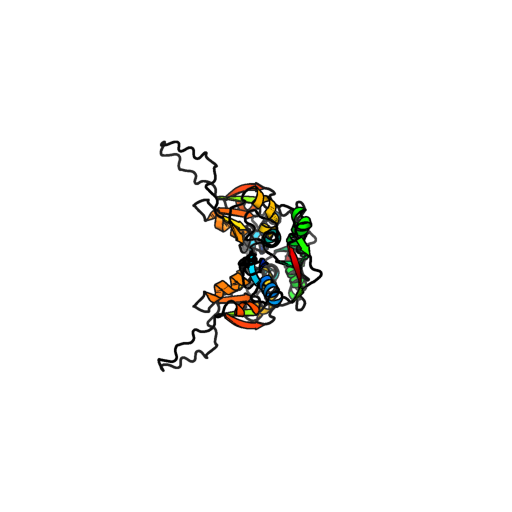 ALA A 1 182 ? 17.125 0.288 14.711 1 96.44 182 ALA A O 1
ATOM 1405 N N . ASN A 1 183 ? 15.219 -0.624 14.008 1 96.38 183 ASN A N 1
ATOM 1406 C CA . ASN A 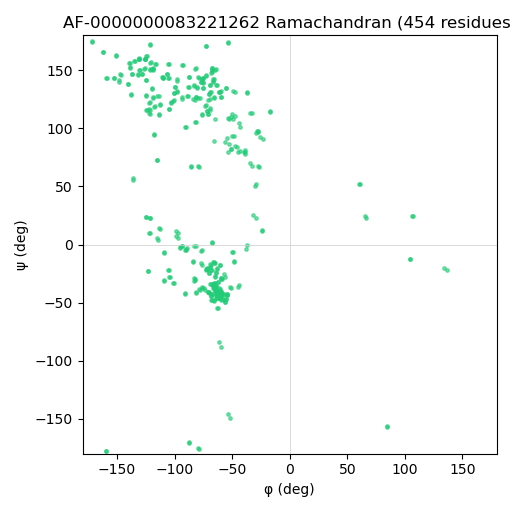1 183 ? 14.977 -1.315 15.266 1 96.38 183 ASN A CA 1
ATOM 1407 C C . ASN A 1 183 ? 15.586 -2.715 15.266 1 96.38 183 ASN A C 1
ATOM 1409 O O . ASN A 1 183 ? 15.484 -3.443 16.25 1 96.38 183 ASN A O 1
ATOM 1413 N N . ASP A 1 184 ? 16.141 -3.1 14.195 1 96.56 184 ASP A N 1
ATOM 1414 C CA . ASP A 1 184 ? 16.797 -4.406 14.094 1 96.56 184 ASP A CA 1
ATOM 1415 C C . ASP A 1 184 ? 18.266 -4.324 14.477 1 96.56 184 ASP A C 1
ATOM 1417 O O . ASP A 1 184 ? 19.125 -4.078 13.625 1 96.56 184 ASP A O 1
ATOM 1421 N N . SER A 1 185 ? 18.609 -4.703 15.602 1 93.88 185 SER A N 1
ATOM 1422 C CA . SER A 1 185 ? 19.969 -4.559 16.125 1 93.88 185 SER A CA 1
ATOM 1423 C C . SER A 1 185 ? 20.906 -5.602 15.523 1 93.88 185 SER A C 1
ATOM 1425 O O . SER A 1 185 ? 22.125 -5.473 15.617 1 93.88 185 SER A O 1
ATOM 1427 N N . SER A 1 186 ? 20.344 -6.652 14.945 1 94.5 186 SER A N 1
ATOM 1428 C CA . SER A 1 186 ? 21.188 -7.66 14.312 1 94.5 186 SER A CA 1
ATOM 1429 C C . SER A 1 186 ? 21.797 -7.133 13.023 1 94.5 186 SER A C 1
ATOM 1431 O O . SER A 1 186 ? 22.766 -7.707 12.508 1 94.5 186 SER A O 1
ATOM 1433 N N . ARG A 1 187 ? 21.172 -6.09 12.445 1 95.69 187 ARG A N 1
ATOM 1434 C CA . ARG A 1 187 ? 21.609 -5.457 11.203 1 95.69 187 ARG A CA 1
ATOM 1435 C C . ARG A 1 187 ? 21.469 -6.414 10.023 1 95.69 187 ARG A C 1
ATOM 1437 O O . ARG A 1 187 ? 22.172 -6.27 9.023 1 95.69 187 ARG A O 1
ATOM 1444 N N . SER A 1 188 ? 20.594 -7.406 10.164 1 97 188 SER A N 1
ATOM 1445 C CA . SER A 1 188 ? 20.438 -8.43 9.133 1 97 188 SER A CA 1
ATOM 1446 C C . SER A 1 188 ? 19.266 -8.117 8.211 1 97 188 SER A C 1
ATOM 1448 O O . SER A 1 188 ? 18.812 -8.984 7.465 1 97 188 SER A O 1
ATOM 1450 N N . SER A 1 189 ? 18.719 -6.93 8.32 1 98.19 189 SER A N 1
ATOM 1451 C CA . SER A 1 189 ? 17.641 -6.5 7.453 1 98.19 189 SER A CA 1
ATOM 1452 C C . SER A 1 189 ? 17.969 -5.184 6.758 1 98.19 189 SER A C 1
ATOM 1454 O O . SER A 1 189 ? 18.75 -4.387 7.273 1 98.19 189 SER A O 1
ATOM 1456 N N . LEU A 1 190 ? 17.391 -5.035 5.605 1 98.38 190 LEU A N 1
ATOM 1457 C CA . LEU A 1 190 ? 17.516 -3.801 4.836 1 98.38 190 LEU A CA 1
ATOM 1458 C C . LEU A 1 190 ? 16.125 -3.24 4.504 1 98.38 190 LEU A C 1
ATOM 1460 O O . LEU A 1 190 ? 15.125 -3.947 4.609 1 98.38 190 LEU A O 1
ATOM 1464 N N . ALA A 1 191 ? 16.141 -1.995 4.156 1 98.38 191 ALA A N 1
ATOM 1465 C CA . ALA A 1 191 ? 14.906 -1.325 3.727 1 98.38 191 ALA A CA 1
ATOM 1466 C C . ALA A 1 191 ? 15.109 -0.63 2.381 1 98.38 191 ALA A C 1
ATOM 1468 O O . ALA A 1 191 ? 16.203 -0.161 2.074 1 98.38 191 ALA A O 1
ATOM 1469 N N . ILE A 1 192 ? 14.07 -0.608 1.626 1 97.12 192 ILE A N 1
ATOM 1470 C CA . ILE A 1 192 ? 14 0.256 0.452 1 97.12 192 ILE A CA 1
ATOM 1471 C C . ILE A 1 192 ? 13.094 1.447 0.737 1 97.12 192 ILE A C 1
ATOM 1473 O O . ILE A 1 192 ? 11.891 1.278 0.975 1 97.12 192 ILE A O 1
ATOM 1477 N N . CYS A 1 193 ? 13.633 2.598 0.721 1 96 193 CYS A N 1
ATOM 1478 C CA . CYS A 1 193 ? 12.875 3.807 1.027 1 96 193 CYS A CA 1
ATOM 1479 C C . CYS A 1 193 ? 13.57 5.043 0.472 1 96 193 CYS A C 1
ATOM 1481 O O . CYS A 1 193 ? 14.523 4.926 -0.306 1 96 193 CYS A O 1
ATOM 1483 N N . ALA A 1 194 ? 12.984 6.199 0.733 1 93.56 194 ALA A N 1
ATOM 1484 C CA . ALA A 1 194 ? 13.578 7.461 0.3 1 93.56 194 ALA A CA 1
ATOM 1485 C C . ALA A 1 194 ? 14.883 7.742 1.043 1 93.56 194 ALA A C 1
ATOM 1487 O O . ALA A 1 194 ? 15.039 7.34 2.197 1 93.56 194 ALA A O 1
ATOM 1488 N N . ALA A 1 195 ? 15.758 8.484 0.359 1 91.62 195 ALA A N 1
ATOM 1489 C CA . ALA A 1 195 ? 17.031 8.852 0.971 1 91.62 195 ALA A CA 1
ATOM 1490 C C . ALA A 1 195 ? 16.812 9.711 2.215 1 91.62 195 ALA A C 1
ATOM 1492 O O . ALA A 1 195 ? 17.562 9.617 3.184 1 91.62 195 ALA A O 1
ATOM 1493 N N . SER A 1 196 ? 15.797 10.469 2.203 1 91.31 196 SER A N 1
ATOM 1494 C CA . SER A 1 196 ? 15.531 11.414 3.281 1 91.31 196 SER A CA 1
ATOM 1495 C C . SER A 1 196 ? 15.211 10.688 4.586 1 91.31 196 SER A C 1
ATOM 1497 O O . SER A 1 196 ? 15.234 11.297 5.66 1 91.31 196 SER A O 1
ATOM 1499 N N . CYS A 1 197 ? 14.922 9.422 4.547 1 92.31 197 CYS A N 1
ATOM 1500 C CA . CYS A 1 197 ? 14.602 8.664 5.746 1 92.31 197 CYS A CA 1
ATOM 1501 C C . CYS A 1 197 ? 15.75 8.688 6.742 1 92.31 197 CYS A C 1
ATOM 1503 O O . CYS A 1 197 ? 15.539 8.633 7.953 1 92.31 197 CYS A O 1
ATOM 1505 N N . VAL A 1 198 ? 16.953 8.805 6.309 1 92.94 198 VAL A N 1
ATOM 1506 C CA . VAL A 1 198 ? 18.125 8.75 7.191 1 92.94 198 VAL A CA 1
ATOM 1507 C C . VAL A 1 198 ? 18.203 10.031 8.023 1 92.94 198 VAL A C 1
ATOM 1509 O O . VAL A 1 198 ? 18.891 10.07 9.047 1 92.94 198 VAL A O 1
ATOM 1512 N N . GLU A 1 199 ? 17.562 11.039 7.543 1 91.25 199 GLU A N 1
ATOM 1513 C CA . GLU A 1 199 ? 17.5 12.281 8.305 1 91.25 199 GLU A CA 1
ATOM 1514 C C . GLU A 1 199 ? 16.609 12.125 9.547 1 91.25 199 GLU A C 1
ATOM 1516 O O . GLU A 1 199 ? 16.844 12.789 10.555 1 91.25 199 GLU A O 1
ATOM 1521 N N . TYR A 1 200 ? 15.703 11.195 9.484 1 88.88 200 TYR A N 1
ATOM 1522 C CA . TYR A 1 200 ? 14.719 11.039 10.555 1 88.88 200 TYR A CA 1
ATOM 1523 C C . TYR A 1 200 ? 15.039 9.828 11.414 1 88.88 200 TYR A C 1
ATOM 1525 O O . TYR A 1 200 ? 14.523 9.703 12.531 1 88.88 200 TYR A O 1
ATOM 1533 N N . PHE A 1 201 ? 15.773 8.961 10.812 1 92.12 201 PHE A N 1
ATOM 1534 C CA . PHE A 1 201 ? 16.266 7.785 11.523 1 92.12 201 PHE A CA 1
ATOM 1535 C C . PHE A 1 201 ? 17.781 7.781 11.57 1 92.12 201 PHE A C 1
ATOM 1537 O O . PHE A 1 201 ? 18.438 7.152 10.734 1 92.12 201 PHE A O 1
ATOM 1544 N N . PRO A 1 202 ? 18.328 8.289 12.625 1 91.31 202 PRO A N 1
ATOM 1545 C CA . PRO A 1 202 ? 19.781 8.516 12.664 1 91.31 202 PRO A CA 1
ATOM 1546 C C . PRO A 1 202 ? 20.578 7.223 12.68 1 91.31 202 PRO A C 1
ATOM 1548 O O . PRO A 1 202 ? 21.781 7.227 12.375 1 91.31 202 PRO A O 1
ATOM 1551 N N . LEU A 1 203 ? 19.984 6.176 13 1 94.38 203 LEU A N 1
ATOM 1552 C CA . LEU A 1 203 ? 20.688 4.902 13.078 1 94.38 203 LEU A CA 1
ATOM 1553 C C . LEU A 1 203 ? 20.828 4.273 11.695 1 94.38 203 LEU A C 1
ATOM 1555 O O . LEU A 1 203 ? 21.453 3.217 11.555 1 94.38 203 LEU A O 1
ATOM 1559 N N . LEU A 1 204 ? 20.281 4.973 10.758 1 96.19 204 LEU A N 1
ATOM 1560 C CA . LEU A 1 204 ? 20.25 4.383 9.422 1 96.19 204 LEU A CA 1
ATOM 1561 C C . LEU A 1 204 ? 21.281 5.047 8.516 1 96.19 204 LEU A C 1
ATOM 1563 O O . LEU A 1 204 ? 21.719 6.172 8.773 1 96.19 204 LEU A O 1
ATOM 1567 N N . GLU A 1 205 ? 21.734 4.324 7.473 1 96.06 205 GLU A N 1
ATOM 1568 C CA . GLU A 1 205 ? 22.609 4.848 6.43 1 96.06 205 GLU A CA 1
ATOM 1569 C C . GLU A 1 205 ? 22.188 4.348 5.055 1 96.06 205 GLU A C 1
ATOM 1571 O O . GLU A 1 205 ? 21.625 3.26 4.93 1 96.06 205 GLU A O 1
ATOM 1576 N N . VAL A 1 206 ? 22.484 5.133 4.074 1 96.38 206 VAL A N 1
ATOM 1577 C CA . VAL A 1 206 ? 22.203 4.754 2.695 1 96.38 206 VAL A CA 1
ATOM 1578 C C . VAL A 1 206 ? 23.312 3.859 2.164 1 96.38 206 VAL A C 1
ATOM 1580 O O . VAL A 1 206 ? 24.484 4.227 2.221 1 96.38 206 VAL A O 1
ATOM 1583 N N . LEU A 1 207 ? 22.984 2.682 1.673 1 96.44 207 LEU A N 1
ATOM 1584 C CA . LEU A 1 207 ? 23.953 1.777 1.063 1 96.44 207 LEU A CA 1
ATOM 1585 C C . LEU A 1 207 ? 24.047 2.023 -0.438 1 96.44 207 LEU A C 1
ATOM 1587 O O . LEU A 1 207 ? 25.141 1.947 -1.008 1 96.44 207 LEU A O 1
ATOM 1591 N N . ASP A 1 208 ? 22.938 2.197 -1.056 1 95.94 208 ASP A N 1
ATOM 1592 C CA . ASP A 1 208 ? 22.844 2.43 -2.494 1 95.94 208 ASP A CA 1
ATOM 1593 C C . ASP A 1 208 ? 21.688 3.359 -2.828 1 95.94 208 ASP A C 1
ATOM 1595 O O . ASP A 1 208 ? 20.656 3.348 -2.146 1 95.94 208 ASP A O 1
ATOM 1599 N N . ALA A 1 209 ? 21.859 4.172 -3.838 1 94.06 209 ALA A N 1
ATOM 1600 C CA . ALA A 1 209 ? 20.828 5.137 -4.242 1 94.06 209 ALA A CA 1
ATOM 1601 C C . ALA A 1 209 ? 20.359 4.871 -5.668 1 94.06 209 ALA A C 1
ATOM 1603 O O . ALA A 1 209 ? 21.094 4.281 -6.469 1 94.06 209 ALA A O 1
ATOM 1604 N N . ASN A 1 210 ? 19.141 5.238 -5.91 1 92.25 210 ASN A N 1
ATOM 1605 C CA . ASN A 1 210 ? 18.562 5.148 -7.246 1 92.25 210 ASN A CA 1
ATOM 1606 C C . ASN A 1 210 ? 18.547 3.709 -7.758 1 92.25 210 ASN A C 1
ATOM 1608 O O . ASN A 1 210 ? 19.047 3.432 -8.852 1 92.25 210 ASN A O 1
ATOM 1612 N N . ILE A 1 211 ? 17.984 2.836 -6.93 1 93.81 211 ILE A N 1
ATOM 1613 C CA . ILE A 1 211 ? 18.078 1.411 -7.227 1 93.81 211 ILE A CA 1
ATOM 1614 C C . ILE A 1 211 ? 16.844 0.962 -8 1 93.81 211 ILE A C 1
ATOM 1616 O O . ILE A 1 211 ? 16.703 -0.216 -8.344 1 93.81 211 ILE A O 1
ATOM 1620 N N . GLN A 1 212 ? 15.875 1.805 -8.289 1 89.25 212 GLN A N 1
ATOM 1621 C CA . GLN A 1 212 ? 14.68 1.431 -9.047 1 89.25 212 GLN A CA 1
ATOM 1622 C C . GLN A 1 212 ? 15.031 1.003 -10.461 1 89.25 212 GLN A C 1
ATOM 1624 O O . GLN A 1 212 ? 15.961 1.548 -11.07 1 89.25 212 GLN A O 1
ATOM 1629 N N . ASP A 1 213 ? 14.375 -0.102 -10.906 1 82.5 213 ASP A N 1
ATOM 1630 C CA . ASP A 1 213 ? 14.633 -0.68 -12.227 1 82.5 213 ASP A CA 1
ATOM 1631 C C . ASP A 1 213 ? 14.258 0.297 -13.336 1 82.5 213 ASP A C 1
ATOM 1633 O O . ASP A 1 213 ? 14.914 0.343 -14.375 1 82.5 213 ASP A O 1
ATOM 1637 N N . ALA A 1 214 ? 13.031 0.721 -13.242 1 63.09 214 ALA A N 1
ATOM 1638 C CA . ALA A 1 214 ? 12.484 1.706 -14.172 1 63.09 214 ALA A CA 1
ATOM 1639 C C . ALA A 1 214 ? 12.008 2.951 -13.43 1 63.09 214 ALA A C 1
ATOM 1641 O O . ALA A 1 214 ? 11.977 2.975 -12.195 1 63.09 214 ALA A O 1
ATOM 1642 N N . GLY A 1 215 ? 11.977 3.898 -14.141 1 61.16 215 GLY A N 1
ATOM 1643 C CA . GLY A 1 215 ? 11.273 5.027 -13.555 1 61.16 215 GLY A CA 1
ATOM 1644 C C . GLY A 1 215 ? 12.203 6.145 -13.109 1 61.16 215 GLY A C 1
ATOM 1645 O O . GLY A 1 215 ? 11.898 6.871 -12.164 1 61.16 215 GLY A O 1
ATOM 1646 N N . GLN A 1 216 ? 13.305 6.121 -13.766 1 66.31 216 GLN A N 1
ATOM 1647 C CA . GLN A 1 216 ? 14.148 7.27 -13.453 1 66.31 216 GLN A CA 1
ATOM 1648 C C . GLN A 1 216 ? 13.359 8.578 -13.562 1 66.31 216 GLN A C 1
ATOM 1650 O O . GLN A 1 216 ? 13.773 9.602 -13.016 1 66.31 216 GLN A O 1
ATOM 1655 N N . ASP A 1 217 ? 12.148 8.305 -14.047 1 82.06 217 ASP A N 1
ATOM 1656 C CA . ASP A 1 217 ? 11.336 9.508 -14.234 1 82.06 217 ASP A CA 1
ATOM 1657 C C . ASP A 1 217 ? 10.047 9.43 -13.43 1 82.06 217 ASP A C 1
ATOM 1659 O O . ASP A 1 217 ? 9.047 10.055 -13.781 1 82.06 217 ASP A O 1
ATOM 1663 N N . ASN A 1 218 ? 10.055 8.609 -12.391 1 86.69 218 ASN A N 1
ATOM 1664 C CA . ASN A 1 218 ? 8.891 8.547 -11.516 1 86.69 218 ASN A CA 1
ATOM 1665 C C . ASN A 1 218 ? 8.758 9.812 -10.672 1 86.69 218 ASN A C 1
ATOM 1667 O O . ASN A 1 218 ? 9.578 10.062 -9.789 1 86.69 218 ASN A O 1
ATOM 1671 N N . ILE A 1 219 ? 7.727 10.531 -10.984 1 92.56 219 ILE A N 1
ATOM 1672 C CA . ILE A 1 219 ? 7.535 11.805 -10.312 1 92.56 219 ILE A CA 1
ATOM 1673 C C . ILE A 1 219 ? 6.152 11.852 -9.664 1 92.56 219 ILE A C 1
ATOM 1675 O O . ILE A 1 219 ? 5.152 11.484 -10.289 1 92.56 219 ILE A O 1
ATOM 1679 N N . THR A 1 220 ? 6.137 12.18 -8.414 1 93.81 220 THR A N 1
ATOM 1680 C CA . THR A 1 220 ? 4.875 12.492 -7.758 1 93.81 220 THR A CA 1
ATOM 1681 C C . THR A 1 220 ? 4.688 14.008 -7.641 1 93.81 220 THR A C 1
ATOM 1683 O O . THR A 1 220 ? 5.621 14.727 -7.281 1 93.81 220 THR A O 1
ATOM 1686 N N . THR A 1 221 ? 3.52 14.469 -8.055 1 97.12 221 THR A N 1
ATOM 1687 C CA . THR A 1 221 ? 3.166 15.883 -7.977 1 97.12 221 THR A CA 1
ATOM 1688 C C . THR A 1 221 ? 2.324 16.156 -6.734 1 97.12 221 THR A C 1
ATOM 1690 O O . THR A 1 221 ? 1.36 15.438 -6.457 1 97.12 221 THR A O 1
ATOM 1693 N N . PHE A 1 222 ? 2.705 17.188 -6.004 1 98.38 222 PHE A N 1
ATOM 1694 C CA . PHE A 1 222 ? 1.998 17.578 -4.793 1 98.38 222 PHE A CA 1
ATOM 1695 C C . PHE A 1 222 ? 1.402 18.984 -4.949 1 98.38 222 PHE A C 1
ATOM 1697 O O . PHE A 1 222 ? 1.897 19.781 -5.738 1 98.38 222 PHE A O 1
ATOM 1704 N N . ILE A 1 223 ? 0.344 19.203 -4.152 1 98.62 223 ILE A N 1
ATOM 1705 C CA . ILE A 1 223 ? -0.259 20.531 -4.059 1 98.62 223 ILE A CA 1
ATOM 1706 C C . ILE A 1 223 ? -0.308 20.969 -2.598 1 98.62 223 ILE A C 1
ATOM 1708 O O . ILE A 1 223 ? -0.192 20.156 -1.688 1 98.62 223 ILE A O 1
ATOM 1712 N N . VAL A 1 224 ? -0.43 22.266 -2.416 1 98.69 224 VAL A N 1
ATOM 1713 C CA . VAL A 1 224 ? -0.541 22.875 -1.089 1 98.69 224 VAL A CA 1
ATOM 1714 C C . VAL A 1 224 ? -1.918 23.5 -0.921 1 98.69 224 VAL A C 1
ATOM 1716 O O . VAL A 1 224 ? -2.363 24.266 -1.777 1 98.69 224 VAL A O 1
ATOM 1719 N N . LEU A 1 225 ? -2.57 23.125 0.167 1 98.56 225 LEU A N 1
ATOM 1720 C CA . LEU A 1 225 ? -3.867 23.688 0.525 1 98.56 225 LEU A CA 1
ATOM 1721 C C . LEU A 1 225 ? -3.754 24.562 1.766 1 98.56 225 LEU A C 1
ATOM 1723 O O . LEU A 1 225 ? -2.961 24.281 2.666 1 98.56 225 LEU A O 1
ATOM 1727 N N . GLY A 1 226 ? -4.512 25.609 1.776 1 97.88 226 GLY A N 1
ATOM 1728 C CA . GLY A 1 226 ? -4.625 26.469 2.943 1 97.88 226 GLY A CA 1
ATOM 1729 C C . GLY A 1 226 ? -6.035 26.531 3.502 1 97.88 226 GLY A C 1
ATOM 1730 O O . GLY A 1 226 ? -7.008 26.375 2.764 1 97.88 226 GLY A O 1
ATOM 1731 N N . SER A 1 227 ? -6.098 26.75 4.836 1 96.31 227 SER A N 1
ATOM 1732 C CA . SER A 1 227 ? -7.398 26.984 5.453 1 96.31 227 SER A CA 1
ATOM 1733 C C . SER A 1 227 ? -7.891 28.406 5.188 1 96.31 227 SER A C 1
ATOM 1735 O O . SER A 1 227 ? -7.098 29.344 5.16 1 96.31 227 SER A O 1
ATOM 1737 N N . LYS A 1 228 ? -9.219 28.375 4.93 1 91.25 228 LYS A N 1
ATOM 1738 C CA . LYS A 1 228 ? -9.867 29.688 4.789 1 91.25 228 LYS A CA 1
ATOM 1739 C C . LYS A 1 228 ? -10.555 30.094 6.086 1 91.25 228 LYS A C 1
ATOM 1741 O O . LYS A 1 228 ? -11.062 29.25 6.824 1 91.25 228 LYS A O 1
ATOM 1746 N N . ASP A 1 229 ? -10.547 31.297 6.457 1 75.69 229 ASP A N 1
ATOM 1747 C CA . ASP A 1 229 ? -11.312 31.812 7.578 1 75.69 229 ASP A CA 1
ATOM 1748 C C . ASP A 1 229 ? -12.805 31.875 7.238 1 75.69 229 ASP A C 1
ATOM 1750 O O . ASP A 1 229 ? -13.172 32.062 6.078 1 75.69 229 ASP A O 1
ATOM 1754 N N . MET B 1 1 ? 8.969 -71.562 -33 1 30.8 1 MET B N 1
ATOM 1755 C CA . MET B 1 1 ? 7.949 -70.5 -33.094 1 30.8 1 MET B CA 1
ATOM 1756 C C . MET B 1 1 ? 8.086 -69.5 -31.938 1 30.8 1 MET B C 1
ATOM 1758 O O . MET B 1 1 ? 7.863 -69.875 -30.781 1 30.8 1 MET B O 1
ATOM 1762 N N . THR B 1 2 ? 9.148 -68.562 -32 1 30 2 THR B N 1
ATOM 1763 C CA . THR B 1 2 ? 9.766 -67.688 -31.016 1 30 2 THR B CA 1
ATOM 1764 C C . THR B 1 2 ? 8.773 -66.625 -30.547 1 30 2 THR B C 1
ATOM 1766 O O . THR B 1 2 ? 8.305 -65.812 -31.359 1 30 2 THR B O 1
ATOM 1769 N N . LEU B 1 3 ? 7.965 -66.875 -29.484 1 31.55 3 LEU B N 1
ATOM 1770 C CA . LEU B 1 3 ? 6.969 -66 -28.906 1 31.55 3 LEU B CA 1
ATOM 1771 C C . LEU B 1 3 ? 7.582 -64.625 -28.578 1 31.55 3 LEU B C 1
ATOM 1773 O O . LEU B 1 3 ? 8.492 -64.562 -27.75 1 31.55 3 LEU B O 1
ATOM 1777 N N . VAL B 1 4 ? 7.652 -63.625 -29.531 1 31.39 4 VAL B N 1
ATOM 1778 C CA . VAL B 1 4 ? 8.164 -62.281 -29.359 1 31.39 4 VAL B CA 1
ATOM 1779 C C . VAL B 1 4 ? 7.43 -61.594 -28.219 1 31.39 4 VAL B C 1
ATOM 1781 O O . VAL B 1 4 ? 6.203 -61.438 -28.25 1 31.39 4 VAL B O 1
ATOM 1784 N N . LYS B 1 5 ? 7.922 -61.75 -26.922 1 37 5 LYS B N 1
ATOM 1785 C CA . LYS B 1 5 ? 7.383 -61.031 -25.766 1 37 5 LYS B CA 1
ATOM 1786 C C . LYS B 1 5 ? 7.246 -59.531 -26.047 1 37 5 LYS B C 1
ATOM 1788 O O . LYS B 1 5 ? 8.234 -58.875 -26.359 1 37 5 LYS B O 1
ATOM 1793 N N . LEU B 1 6 ? 6.066 -59.031 -26.5 1 32.47 6 LEU B N 1
ATOM 1794 C CA . LEU B 1 6 ? 5.84 -57.594 -26.734 1 32.47 6 LEU B CA 1
ATOM 1795 C C . LEU B 1 6 ? 6.172 -56.781 -25.5 1 32.47 6 LEU B C 1
ATOM 1797 O O . LEU B 1 6 ? 5.801 -57.156 -24.391 1 32.47 6 LEU B O 1
ATOM 1801 N N . PRO B 1 7 ? 7.293 -55.969 -25.484 1 35.09 7 PRO B N 1
ATOM 1802 C CA . PRO B 1 7 ? 7.738 -55.219 -24.312 1 35.09 7 PRO B CA 1
ATOM 1803 C C . PRO B 1 7 ? 6.617 -54.406 -23.672 1 35.09 7 PRO B C 1
ATOM 1805 O O . PRO B 1 7 ? 5.676 -54 -24.359 1 35.09 7 PRO B O 1
ATOM 1808 N N . GLY B 1 8 ? 6.102 -54.688 -22.438 1 33.94 8 GLY B N 1
ATOM 1809 C CA 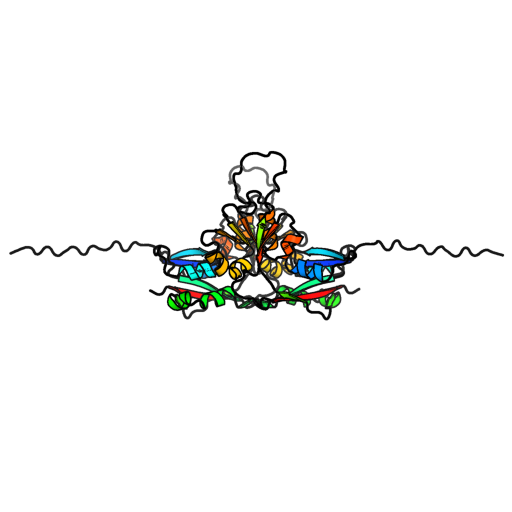. GLY B 1 8 ? 5.152 -54 -21.578 1 33.94 8 GLY B CA 1
ATOM 1810 C C . GLY B 1 8 ? 5.395 -52.5 -21.531 1 33.94 8 GLY B C 1
ATOM 1811 O O . GLY B 1 8 ? 6.531 -52.031 -21.391 1 33.94 8 GLY B O 1
ATOM 1812 N N . SER B 1 9 ? 4.637 -51.594 -22.25 1 33.25 9 SER B N 1
ATOM 1813 C CA . SER B 1 9 ? 4.59 -50.156 -22.219 1 33.25 9 SER B CA 1
ATOM 1814 C C . SER B 1 9 ? 4.707 -49.625 -20.781 1 33.25 9 SER B C 1
ATOM 1816 O O . SER B 1 9 ? 3.895 -49.969 -19.922 1 33.25 9 SER B O 1
ATOM 1818 N N . THR B 1 10 ? 5.863 -49.5 -20.188 1 34.91 10 THR B N 1
ATOM 1819 C CA . THR B 1 10 ? 6.105 -48.781 -18.938 1 34.91 10 THR B CA 1
ATOM 1820 C C . THR B 1 10 ? 5.277 -47.5 -18.875 1 34.91 10 THR B C 1
ATOM 1822 O O . THR B 1 10 ? 5.422 -46.625 -19.734 1 34.91 10 THR B O 1
ATOM 1825 N N . ALA B 1 11 ? 3.979 -47.531 -18.578 1 37.84 11 ALA B N 1
ATOM 1826 C CA . ALA B 1 11 ? 3.15 -46.406 -18.141 1 37.84 11 ALA B CA 1
ATOM 1827 C C . ALA B 1 11 ? 3.955 -45.438 -17.281 1 37.84 11 ALA B C 1
ATOM 1829 O O . ALA B 1 11 ? 4.445 -45.781 -16.203 1 37.84 11 ALA B O 1
ATOM 1830 N N . GLY B 1 12 ? 4.906 -44.688 -17.844 1 37.03 12 GLY B N 1
ATOM 1831 C CA . GLY B 1 12 ? 5.469 -43.562 -17.109 1 37.03 12 GLY B CA 1
ATOM 1832 C C . GLY B 1 12 ? 4.512 -42.969 -16.094 1 37.03 12 GLY B C 1
ATOM 1833 O O . GLY B 1 12 ? 3.326 -42.812 -16.375 1 37.03 12 GLY B O 1
ATOM 1834 N N . SER B 1 13 ? 4.594 -43.312 -14.852 1 37.56 13 SER B N 1
ATOM 1835 C CA . SER B 1 13 ? 4 -42.594 -13.711 1 37.56 13 SER B CA 1
ATOM 1836 C C . SER B 1 13 ? 3.889 -41.094 -13.992 1 37.56 13 SER B C 1
ATOM 1838 O O . SER B 1 13 ? 4.898 -40.406 -14.023 1 37.56 13 SER B O 1
ATOM 1840 N N . GLU B 1 14 ? 3.338 -40.531 -15.055 1 41.06 14 GLU B N 1
ATOM 1841 C CA . GLU B 1 14 ? 2.959 -39.125 -15.18 1 41.06 14 GLU B CA 1
ATOM 1842 C C . GLU B 1 14 ? 2.641 -38.531 -13.82 1 41.06 14 GLU B C 1
ATOM 1844 O O . GLU B 1 14 ? 1.684 -38.938 -13.156 1 41.06 14 GLU B O 1
ATOM 1849 N N . SER B 1 15 ? 3.559 -38.344 -12.867 1 46.06 15 SER B N 1
ATOM 1850 C CA . SER B 1 15 ? 3.48 -37.688 -11.578 1 46.06 15 SER B CA 1
ATOM 1851 C C . SER B 1 15 ? 2.375 -36.625 -11.562 1 46.06 15 SER B C 1
ATOM 1853 O O . SER B 1 15 ? 2.264 -35.844 -12.484 1 46.06 15 SER B O 1
ATOM 1855 N N . ASN B 1 16 ? 1.214 -36.844 -11.195 1 57.16 16 ASN B N 1
ATOM 1856 C CA . ASN B 1 16 ? -0.045 -36.188 -10.867 1 57.16 16 ASN B CA 1
ATOM 1857 C C . ASN B 1 16 ? 0.187 -34.812 -10.266 1 57.16 16 ASN B C 1
ATOM 1859 O O . ASN B 1 16 ? -0.408 -34.469 -9.242 1 57.16 16 ASN B O 1
ATOM 1863 N N . ARG B 1 17 ? 1.218 -34.219 -10.531 1 78 17 ARG B N 1
ATOM 1864 C CA . ARG B 1 17 ? 1.519 -32.938 -9.914 1 78 17 ARG B CA 1
ATOM 1865 C C . ARG B 1 17 ? 0.583 -31.859 -10.438 1 78 17 ARG B C 1
ATOM 1867 O O . ARG B 1 17 ? 0.356 -31.75 -11.648 1 78 17 ARG B O 1
ATOM 1874 N N . ARG B 1 18 ? -0.243 -31.234 -9.656 1 88.06 18 ARG B N 1
ATOM 1875 C CA . ARG B 1 18 ? -1.142 -30.141 -9.977 1 88.06 18 ARG B CA 1
ATOM 1876 C C . ARG B 1 18 ? -0.402 -29.031 -10.719 1 88.06 18 ARG B C 1
ATOM 1878 O O . ARG B 1 18 ? 0.762 -28.75 -10.422 1 88.06 18 ARG B O 1
ATOM 1885 N N . ALA B 1 19 ? -1.02 -28.578 -11.82 1 94.62 19 ALA B N 1
ATOM 1886 C CA . ALA B 1 19 ? -0.462 -27.422 -12.516 1 94.62 19 ALA B CA 1
ATOM 1887 C C . ALA B 1 19 ? -0.409 -26.203 -11.602 1 94.62 19 ALA B C 1
ATOM 1889 O O . ALA B 1 19 ? -1.418 -25.828 -11 1 94.62 19 ALA B O 1
ATOM 1890 N N . ARG B 1 20 ? 0.689 -25.625 -11.484 1 96.56 20 ARG B N 1
ATOM 1891 C CA . ARG B 1 20 ? 0.875 -24.469 -10.609 1 96.56 20 ARG B CA 1
ATOM 1892 C C . ARG B 1 20 ? 0.386 -23.188 -11.289 1 96.56 20 ARG B C 1
ATOM 1894 O O . ARG B 1 20 ? 0.676 -22.953 -12.461 1 96.56 20 ARG B O 1
ATOM 1901 N N . VAL B 1 21 ? -0.364 -22.359 -10.508 1 98.31 21 VAL B N 1
ATOM 1902 C CA . VAL B 1 21 ? -0.87 -21.078 -10.969 1 98.31 21 VAL B CA 1
ATOM 1903 C C . VAL B 1 21 ? -0.369 -19.969 -10.047 1 98.31 21 VAL B C 1
ATOM 1905 O O . VAL B 1 21 ? -0.747 -19.906 -8.875 1 98.31 21 VAL B O 1
ATOM 1908 N N . ALA B 1 22 ? 0.419 -19.094 -10.617 1 98.31 22 ALA B N 1
ATOM 1909 C CA . ALA B 1 22 ? 1.02 -18.016 -9.836 1 98.31 22 ALA B CA 1
ATOM 1910 C C . ALA B 1 22 ? 0.097 -16.797 -9.781 1 98.31 22 ALA B C 1
ATOM 1912 O O . ALA B 1 22 ? -0.589 -16.484 -10.758 1 98.31 22 ALA B O 1
ATOM 1913 N N . PHE B 1 23 ? 0.07 -16.078 -8.656 1 97.69 23 PHE B N 1
ATOM 1914 C CA . PHE B 1 23 ? -0.671 -14.836 -8.5 1 97.69 23 PHE B CA 1
ATOM 1915 C C . PHE B 1 23 ? 0.001 -13.93 -7.477 1 97.69 23 PHE B C 1
ATOM 1917 O O . PHE B 1 23 ? 0.854 -14.375 -6.707 1 97.69 23 PHE B O 1
ATOM 1924 N N . LEU B 1 24 ? -0.343 -12.688 -7.504 1 94.69 24 LEU B N 1
ATOM 1925 C CA . LEU B 1 24 ? 0.119 -11.75 -6.484 1 94.69 24 LEU B CA 1
ATOM 1926 C C . LEU B 1 24 ? -0.574 -12.016 -5.152 1 94.69 24 LEU B C 1
ATOM 1928 O O . LEU B 1 24 ? -1.792 -11.859 -5.039 1 94.69 24 LEU B O 1
ATOM 1932 N N . GLY B 1 25 ? 0.223 -12.43 -4.156 1 92.81 25 GLY B N 1
ATOM 1933 C CA . GLY B 1 25 ? -0.327 -12.75 -2.848 1 92.81 25 GLY B CA 1
ATOM 1934 C C . GLY B 1 25 ? -0.427 -11.547 -1.93 1 92.81 25 GLY B C 1
ATOM 1935 O O . GLY B 1 25 ? -0.282 -10.406 -2.375 1 92.81 25 GLY B O 1
ATOM 1936 N N . PRO B 1 26 ? -0.713 -11.961 -0.741 1 91.38 26 PRO B N 1
ATOM 1937 C CA . PRO B 1 26 ? -0.974 -13.289 -0.166 1 91.38 26 PRO B CA 1
ATOM 1938 C C . PRO B 1 26 ? -2.387 -13.789 -0.456 1 91.38 26 PRO B C 1
ATOM 1940 O O . PRO B 1 26 ? -3.104 -13.188 -1.263 1 91.38 26 PRO B O 1
ATOM 1943 N N . ILE B 1 27 ? -2.715 -14.961 0.122 1 92.81 27 ILE B N 1
ATOM 1944 C CA . ILE B 1 27 ? -4.066 -15.508 0.106 1 92.81 27 ILE B CA 1
ATOM 1945 C C . ILE B 1 27 ? -5.047 -14.492 0.679 1 92.81 27 ILE B C 1
ATOM 1947 O O . ILE B 1 27 ? -4.758 -13.836 1.685 1 92.81 27 ILE B O 1
ATOM 1951 N N . GLY B 1 28 ? -6.199 -14.312 -0.003 1 91.5 28 GLY B N 1
ATOM 1952 C CA . GLY B 1 28 ? -7.227 -13.406 0.478 1 91.5 28 GLY B CA 1
ATOM 1953 C C . GLY B 1 28 ? -7.277 -12.102 -0.295 1 91.5 28 GLY B C 1
ATOM 1954 O O . GLY B 1 28 ? -8.227 -11.32 -0.15 1 91.5 28 GLY B O 1
ATOM 1955 N N . THR B 1 29 ? -6.254 -11.859 -1.101 1 93.12 29 THR B N 1
ATOM 1956 C CA . THR B 1 29 ? -6.246 -10.656 -1.915 1 93.12 29 THR B CA 1
ATOM 1957 C C . THR B 1 29 ? -7.25 -10.766 -3.059 1 93.12 29 THR B C 1
ATOM 1959 O O . THR B 1 29 ? -7.789 -11.836 -3.316 1 93.12 29 THR B O 1
ATOM 1962 N N . TYR B 1 30 ? -7.457 -9.695 -3.719 1 93.62 30 TYR B N 1
ATOM 1963 C CA . TYR B 1 30 ? -8.305 -9.695 -4.906 1 93.62 30 TYR B CA 1
ATOM 1964 C C . TYR B 1 30 ? -7.688 -10.539 -6.016 1 93.62 30 TYR B C 1
ATOM 1966 O O . TYR B 1 30 ? -8.398 -11.227 -6.75 1 93.62 30 TYR B O 1
ATOM 1974 N N . SER B 1 31 ? -6.352 -10.484 -6.117 1 96 31 SER B N 1
ATOM 1975 C CA . SER B 1 31 ? -5.668 -11.336 -7.082 1 96 31 SER B CA 1
ATOM 1976 C C . SER B 1 31 ? -5.93 -12.812 -6.801 1 96 31 SER B C 1
ATOM 1978 O O . SER B 1 31 ? -6.133 -13.602 -7.73 1 96 31 SER B O 1
ATOM 1980 N N . HIS B 1 32 ? -5.926 -13.148 -5.578 1 96.25 32 HIS B N 1
ATOM 1981 C CA . HIS B 1 32 ? -6.246 -14.516 -5.188 1 96.25 32 HIS B CA 1
ATOM 1982 C C . HIS B 1 32 ? -7.668 -14.891 -5.602 1 96.25 32 HIS B C 1
ATOM 1984 O O . HIS B 1 32 ? -7.895 -15.969 -6.145 1 96.25 32 HIS B O 1
ATOM 1990 N N . GLU B 1 33 ? -8.555 -14 -5.32 1 95.19 33 GLU B N 1
ATOM 1991 C CA . GLU B 1 33 ? -9.953 -14.234 -5.656 1 95.19 33 GLU B CA 1
ATOM 1992 C C . GLU B 1 33 ? -10.125 -14.516 -7.148 1 95.19 33 GLU B C 1
ATOM 1994 O O . GLU B 1 33 ? -10.766 -15.492 -7.535 1 95.19 33 GLU B O 1
ATOM 1999 N N . VAL B 1 34 ? -9.57 -13.719 -7.969 1 97.44 34 VAL B N 1
ATOM 2000 C CA . VAL B 1 34 ? -9.68 -13.844 -9.422 1 97.44 34 VAL B CA 1
ATOM 2001 C C . VAL B 1 34 ? -9.039 -15.164 -9.867 1 97.44 34 VAL B C 1
ATOM 2003 O O . VAL B 1 34 ? -9.594 -15.875 -10.711 1 97.44 34 VAL B O 1
ATOM 2006 N N . THR B 1 35 ? -7.895 -15.453 -9.32 1 97.88 35 THR B N 1
ATOM 2007 C CA . THR B 1 35 ? -7.164 -16.672 -9.68 1 97.88 35 THR B CA 1
ATOM 2008 C C . THR B 1 35 ? -7.977 -17.906 -9.328 1 97.88 35 THR B C 1
ATOM 2010 O O . THR B 1 35 ? -8.086 -18.828 -10.141 1 97.88 35 THR B O 1
ATOM 2013 N N . ARG B 1 36 ? -8.562 -17.906 -8.203 1 96.25 36 ARG B N 1
ATOM 2014 C CA . ARG B 1 36 ? -9.359 -19.031 -7.738 1 96.25 36 ARG B CA 1
ATOM 2015 C C . ARG B 1 36 ? -10.578 -19.25 -8.633 1 96.25 36 ARG B C 1
ATOM 2017 O O . ARG B 1 36 ? -10.93 -20.375 -8.953 1 96.25 36 ARG B O 1
ATOM 2024 N N . LYS B 1 37 ? -11.219 -18.188 -8.984 1 95.94 37 LYS B N 1
ATOM 2025 C CA . LYS B 1 37 ? -12.406 -18.281 -9.828 1 95.94 37 LYS B CA 1
ATOM 2026 C C . LYS B 1 37 ? -12.055 -18.781 -11.227 1 95.94 37 LYS B C 1
ATOM 2028 O O . LYS B 1 37 ? -12.789 -19.594 -11.797 1 95.94 37 LYS B O 1
ATOM 2033 N N . ARG B 1 38 ? -10.914 -18.344 -11.703 1 97.62 38 ARG B N 1
ATOM 2034 C CA . ARG B 1 38 ? -10.516 -18.703 -13.062 1 97.62 38 ARG B CA 1
ATOM 2035 C C . ARG B 1 38 ? -9.961 -20.125 -13.109 1 97.62 38 ARG B C 1
ATOM 2037 O O . ARG B 1 38 ? -10.156 -20.844 -14.094 1 97.62 38 ARG B O 1
ATOM 2044 N N . PHE B 1 39 ? -9.234 -20.469 -12.102 1 97.44 39 PHE B N 1
ATOM 2045 C CA . PHE B 1 39 ? -8.609 -21.781 -11.992 1 97.44 39 PHE B CA 1
ATOM 2046 C C . PHE B 1 39 ? -9.188 -22.562 -10.812 1 97.44 39 PHE B C 1
ATOM 2048 O O . PHE B 1 39 ? -8.469 -22.859 -9.852 1 97.44 39 PHE B O 1
ATOM 2055 N N . ASP B 1 40 ? -10.391 -23.047 -10.883 1 92.75 40 ASP B N 1
ATOM 2056 C CA . ASP B 1 40 ? -11.156 -23.594 -9.766 1 92.75 40 ASP B CA 1
ATOM 2057 C C . ASP B 1 40 ? -11.062 -25.109 -9.711 1 92.75 40 ASP B C 1
ATOM 2059 O O . ASP B 1 40 ? -11.617 -25.75 -8.812 1 92.75 40 ASP B O 1
ATOM 2063 N N . GLY B 1 41 ? -10.312 -25.797 -10.469 1 92.62 41 GLY B N 1
ATOM 2064 C CA . GLY B 1 41 ? -10.242 -27.25 -10.508 1 92.62 41 GLY B CA 1
ATOM 2065 C C . GLY B 1 41 ? -9.164 -27.812 -9.602 1 92.62 41 GLY B C 1
ATOM 2066 O O . GLY B 1 41 ? -8.188 -27.141 -9.297 1 92.62 41 GLY B O 1
ATOM 2067 N N . PRO B 1 42 ? -9.336 -29.016 -9.172 1 93.44 42 PRO B N 1
ATOM 2068 C CA . PRO B 1 42 ? -8.367 -29.672 -8.297 1 93.44 42 PRO B CA 1
ATOM 2069 C C . PRO B 1 42 ? -7.023 -29.922 -8.984 1 93.44 42 PRO B C 1
ATOM 2071 O O . PRO B 1 42 ? -6.035 -30.25 -8.312 1 93.44 42 PRO B O 1
ATOM 2074 N N . GLU B 1 43 ? -6.992 -29.812 -10.266 1 95.75 43 GLU B N 1
ATOM 2075 C CA . GLU B 1 43 ? -5.766 -30.062 -11.016 1 95.75 43 GLU B CA 1
ATOM 2076 C C . GLU B 1 43 ? -4.801 -28.875 -10.891 1 95.75 43 GLU B C 1
ATOM 2078 O O . GLU B 1 43 ? -3.645 -28.969 -11.305 1 95.75 43 GLU B O 1
ATOM 2083 N N . TYR B 1 44 ? -5.332 -27.797 -10.211 1 97 44 TYR B N 1
ATOM 2084 C CA . TYR B 1 44 ? -4.504 -26.609 -10.109 1 97 44 TYR B CA 1
ATOM 2085 C C . TYR B 1 44 ? -4.016 -26.406 -8.68 1 97 44 TYR B C 1
ATOM 2087 O O . TYR B 1 44 ? -4.73 -26.703 -7.723 1 97 44 TYR B O 1
ATOM 2095 N N . ALA B 1 45 ? -2.814 -25.938 -8.508 1 96.88 45 ALA B N 1
ATOM 2096 C CA . ALA B 1 45 ? -2.244 -25.438 -7.258 1 96.88 45 ALA B CA 1
ATOM 2097 C C . ALA B 1 45 ? -1.971 -23.938 -7.332 1 96.88 45 ALA B C 1
ATOM 2099 O O . ALA B 1 45 ? -1.096 -23.5 -8.078 1 96.88 45 ALA B O 1
ATOM 2100 N N . LEU B 1 46 ? -2.719 -23.172 -6.559 1 97.12 46 LEU B N 1
ATOM 2101 C CA . LEU B 1 46 ? -2.543 -21.734 -6.551 1 97.12 46 LEU B CA 1
ATOM 2102 C C . LEU B 1 46 ? -1.381 -21.328 -5.652 1 97.12 46 LEU B C 1
ATOM 2104 O O . LEU B 1 46 ? -1.327 -21.719 -4.484 1 97.12 46 LEU B O 1
ATOM 2108 N N . VAL B 1 47 ? -0.439 -20.547 -6.168 1 97.06 47 VAL B N 1
ATOM 2109 C CA . VAL B 1 47 ? 0.786 -20.219 -5.445 1 97.06 47 VAL B CA 1
ATOM 2110 C C . VAL B 1 47 ? 0.945 -18.703 -5.355 1 97.06 47 VAL B C 1
ATOM 2112 O O . VAL B 1 47 ? 1.123 -18.031 -6.375 1 97.06 47 VAL B O 1
ATOM 2115 N N . PRO B 1 48 ? 0.899 -18.156 -4.117 1 96.06 48 PRO B N 1
ATOM 2116 C CA . PRO B 1 48 ? 1.084 -16.719 -3.947 1 96.06 48 PRO B CA 1
ATOM 2117 C C . PRO B 1 48 ? 2.543 -16.281 -4.086 1 96.06 48 PRO B C 1
ATOM 2119 O O . PRO B 1 48 ? 3.447 -17.016 -3.672 1 96.06 48 PRO B O 1
ATOM 2122 N N . TYR B 1 49 ? 2.734 -15.148 -4.656 1 93.69 49 TYR B N 1
ATOM 2123 C CA . TYR B 1 49 ? 4.039 -14.5 -4.738 1 93.69 49 TYR B CA 1
ATOM 2124 C C . TYR B 1 49 ? 3.979 -13.086 -4.172 1 93.69 49 TYR B C 1
ATOM 2126 O O . TYR B 1 49 ? 2.914 -12.461 -4.152 1 93.69 49 TYR B O 1
ATOM 2134 N N . GLU B 1 50 ? 5.059 -12.523 -3.807 1 88.75 50 GLU B N 1
ATOM 2135 C CA . GLU B 1 50 ? 5.105 -11.242 -3.109 1 88.75 50 GLU B CA 1
ATOM 2136 C C . GLU B 1 50 ? 5.016 -10.078 -4.09 1 88.75 50 GLU B C 1
ATOM 2138 O O . GLU B 1 50 ? 4.551 -8.992 -3.734 1 88.75 50 GLU B O 1
ATOM 2143 N N . THR B 1 51 ? 5.496 -10.305 -5.277 1 90.19 51 THR B N 1
ATOM 2144 C CA . THR B 1 51 ? 5.457 -9.25 -6.289 1 90.19 51 THR B CA 1
ATOM 2145 C C . THR B 1 51 ? 4.887 -9.789 -7.598 1 90.19 51 THR B C 1
ATOM 2147 O O . THR B 1 51 ? 4.867 -11 -7.824 1 90.19 51 THR B O 1
ATOM 2150 N N . ILE B 1 52 ? 4.434 -8.852 -8.398 1 93.94 52 ILE B N 1
ATOM 2151 C CA . ILE B 1 52 ? 3.941 -9.227 -9.727 1 93.94 52 ILE B CA 1
ATOM 2152 C C . ILE B 1 52 ? 5.082 -9.805 -10.555 1 93.94 52 ILE B C 1
ATOM 2154 O O . ILE B 1 52 ? 4.898 -10.789 -11.273 1 93.94 52 ILE B O 1
ATOM 2158 N N . LEU B 1 53 ? 6.246 -9.312 -10.398 1 91 53 LEU B N 1
ATOM 2159 C CA . LEU B 1 53 ? 7.434 -9.781 -11.102 1 91 53 LEU B CA 1
ATOM 2160 C C . LEU B 1 53 ? 7.699 -11.258 -10.797 1 91 53 LEU B C 1
ATOM 2162 O O . LEU B 1 53 ? 7.855 -12.062 -11.711 1 91 53 LEU B O 1
ATOM 2166 N N . ASP B 1 54 ? 7.645 -11.562 -9.516 1 91.5 54 ASP B N 1
ATOM 2167 C CA . ASP B 1 54 ? 7.918 -12.938 -9.109 1 91.5 54 ASP B CA 1
ATOM 2168 C C . ASP B 1 54 ? 6.848 -13.891 -9.648 1 91.5 54 ASP B C 1
ATOM 2170 O O . ASP B 1 54 ? 7.152 -15.023 -10.023 1 91.5 54 ASP B O 1
ATOM 2174 N N . ALA B 1 55 ? 5.66 -13.398 -9.656 1 96.19 55 ALA B N 1
ATOM 2175 C CA . ALA B 1 55 ? 4.57 -14.234 -10.164 1 96.19 55 ALA B CA 1
ATOM 2176 C C . ALA B 1 55 ? 4.762 -14.547 -11.648 1 96.19 55 ALA B C 1
ATOM 2178 O O . ALA B 1 55 ? 4.566 -15.68 -12.078 1 96.19 55 ALA B O 1
ATOM 2179 N N . VAL B 1 56 ? 5.195 -13.594 -12.406 1 96.69 56 VAL B N 1
ATOM 2180 C CA . VAL B 1 56 ? 5.406 -13.789 -13.836 1 96.69 56 VAL B CA 1
ATOM 2181 C C . VAL B 1 56 ? 6.664 -14.617 -14.07 1 96.69 56 VAL B C 1
ATOM 2183 O O . VAL B 1 56 ? 6.676 -15.516 -14.914 1 96.69 56 VAL B O 1
ATOM 2186 N N . HIS B 1 57 ? 7.684 -14.406 -13.289 1 94 57 HIS B N 1
ATOM 2187 C CA . HIS B 1 57 ? 8.945 -15.117 -13.445 1 94 57 HIS B CA 1
ATOM 2188 C C . HIS B 1 57 ? 8.789 -16.594 -13.094 1 94 57 HIS B C 1
ATOM 2190 O O . HIS B 1 57 ? 9.609 -17.422 -13.5 1 94 57 HIS B O 1
ATOM 2196 N N . ALA B 1 58 ? 7.797 -16.844 -12.336 1 95.38 58 ALA B N 1
ATOM 2197 C CA . ALA B 1 58 ? 7.516 -18.234 -12.008 1 95.38 58 ALA B CA 1
ATOM 2198 C C . ALA B 1 58 ? 7.223 -19.062 -13.258 1 95.38 58 ALA B C 1
ATOM 2200 O O . ALA B 1 58 ? 7.25 -20.281 -13.227 1 95.38 58 ALA B O 1
ATOM 2201 N N . LEU B 1 59 ? 6.914 -18.422 -14.32 1 97.44 59 LEU B N 1
ATOM 2202 C CA . LEU B 1 59 ? 6.582 -19.078 -15.586 1 97.44 59 LEU B CA 1
ATOM 2203 C C . LEU B 1 59 ? 7.848 -19.422 -16.359 1 97.44 59 LEU B C 1
ATOM 2205 O O . LEU B 1 59 ? 7.793 -20.172 -17.344 1 97.44 59 LEU B O 1
ATOM 2209 N N . LEU B 1 60 ? 8.969 -18.859 -15.984 1 95.25 60 LEU B N 1
ATOM 2210 C CA . LEU B 1 60 ? 10.195 -18.969 -16.766 1 95.25 60 LEU B CA 1
ATOM 2211 C C . LEU B 1 60 ? 10.891 -20.297 -16.469 1 95.25 60 LEU B C 1
ATOM 2213 O O . LEU B 1 60 ? 10.742 -20.859 -15.391 1 95.25 60 LEU B O 1
ATOM 2217 N N . PRO B 1 61 ? 11.625 -20.797 -17.453 1 92.31 61 PRO B N 1
ATOM 2218 C CA . PRO B 1 61 ? 12.406 -22.016 -17.203 1 92.31 61 PRO B CA 1
ATOM 2219 C C . PRO B 1 61 ? 13.453 -21.844 -16.109 1 92.31 61 PRO B C 1
ATOM 2221 O O . PRO B 1 61 ? 14.039 -20.766 -15.984 1 92.31 61 PRO B O 1
ATOM 2224 N N . SER B 1 62 ? 13.469 -22.719 -15.25 1 81.12 62 SER B N 1
ATOM 2225 C CA . SER B 1 62 ? 14.469 -22.75 -14.188 1 81.12 62 SER B CA 1
ATOM 2226 C C . SER B 1 62 ? 15.102 -24.141 -14.07 1 81.12 62 SER B C 1
ATOM 2228 O O . SER B 1 62 ? 14.508 -25.125 -1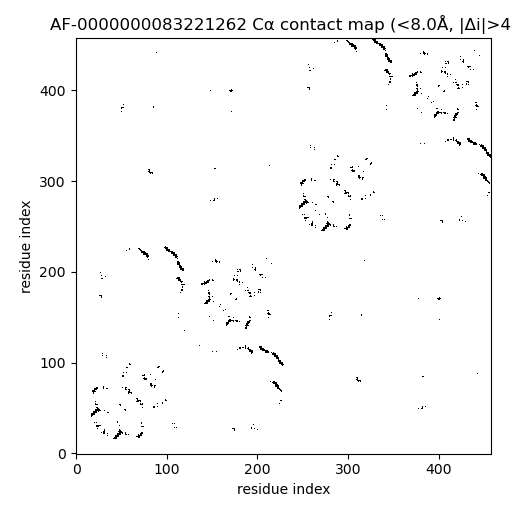4.492 1 81.12 62 SER B O 1
ATOM 2230 N N . PRO B 1 63 ? 16.438 -24.078 -13.594 1 75.62 63 PRO B N 1
ATOM 2231 C CA . PRO B 1 63 ? 17.047 -25.406 -13.422 1 75.62 63 PRO B CA 1
ATOM 2232 C C . PRO B 1 63 ? 16.188 -26.344 -12.578 1 75.62 63 PRO B C 1
ATOM 2234 O O . PRO B 1 63 ? 16.188 -27.562 -12.797 1 75.62 63 PRO B O 1
ATOM 2237 N N . ASP B 1 64 ? 15.547 -25.656 -11.562 1 66.81 64 ASP B N 1
ATOM 2238 C CA . ASP B 1 64 ? 14.586 -26.438 -10.789 1 66.81 64 ASP B CA 1
ATOM 2239 C C . ASP B 1 64 ? 13.211 -26.438 -11.453 1 66.81 64 ASP B C 1
ATOM 2241 O O . ASP B 1 64 ? 12.266 -25.859 -10.922 1 66.81 64 ASP B O 1
ATOM 2245 N N . ASP B 1 65 ? 13.039 -26.984 -12.531 1 64.19 65 ASP B N 1
ATOM 2246 C CA . ASP B 1 65 ? 11.891 -26.938 -13.43 1 64.19 65 ASP B CA 1
ATOM 2247 C C . ASP B 1 65 ? 10.617 -27.406 -12.719 1 64.19 65 ASP B C 1
ATOM 2249 O O . ASP B 1 65 ? 9.523 -26.953 -13.047 1 64.19 65 ASP B O 1
ATOM 2253 N N . HIS B 1 66 ? 10.852 -28.266 -11.656 1 70.69 66 HIS B N 1
ATOM 2254 C CA . HIS B 1 66 ? 9.68 -28.844 -11 1 70.69 66 HIS B CA 1
ATOM 2255 C C . HIS B 1 66 ? 8.883 -27.766 -10.258 1 70.69 66 HIS B C 1
ATOM 2257 O O . HIS B 1 66 ? 7.734 -28 -9.875 1 70.69 66 HIS B O 1
ATOM 2263 N N . ARG B 1 67 ? 9.297 -26.562 -10.344 1 82 67 ARG B N 1
ATOM 2264 C CA . ARG B 1 67 ? 8.594 -25.516 -9.609 1 82 67 ARG B CA 1
ATOM 2265 C C . ARG B 1 67 ? 8.094 -24.438 -10.547 1 82 67 ARG B C 1
ATOM 2267 O O . ARG B 1 67 ? 7.539 -23.422 -10.102 1 82 67 ARG B O 1
ATOM 2274 N N . ARG B 1 68 ? 8.211 -24.781 -11.758 1 91.19 68 ARG B N 1
ATOM 2275 C CA . ARG B 1 68 ? 7.758 -23.797 -12.742 1 91.19 68 ARG B CA 1
ATOM 2276 C C . ARG B 1 68 ? 6.238 -23.75 -12.805 1 91.19 68 ARG B C 1
ATOM 2278 O O . ARG B 1 68 ? 5.578 -24.797 -12.805 1 91.19 68 ARG B O 1
ATOM 2285 N N . ALA B 1 69 ? 5.715 -22.547 -12.82 1 96.56 69 ALA B N 1
ATOM 2286 C CA . ALA B 1 69 ? 4.27 -22.375 -12.938 1 96.56 69 ALA B CA 1
ATOM 2287 C C . ALA B 1 69 ? 3.816 -22.531 -14.383 1 96.56 69 ALA B C 1
ATOM 2289 O O . ALA B 1 69 ? 4.547 -22.188 -15.312 1 96.56 69 ALA B O 1
ATOM 2290 N N . SER B 1 70 ? 2.625 -23.125 -14.547 1 96.31 70 SER B N 1
ATOM 2291 C CA . SER B 1 70 ? 2.012 -23.25 -15.867 1 96.31 70 SER B CA 1
ATOM 2292 C C . SER B 1 70 ? 1.276 -21.969 -16.25 1 96.31 70 SER B C 1
ATOM 2294 O O . SER B 1 70 ? 1.176 -21.641 -17.438 1 96.31 70 SER B O 1
ATOM 2296 N N . TRP B 1 71 ? 0.756 -21.312 -15.195 1 97.94 71 TRP B N 1
ATOM 2297 C CA . TRP B 1 71 ? -0.073 -20.141 -15.406 1 97.94 71 TRP B CA 1
ATOM 2298 C C . TRP B 1 71 ? 0.247 -19.047 -14.383 1 97.94 71 TRP B C 1
ATOM 2300 O O . TRP B 1 71 ? 0.757 -19.344 -13.305 1 97.94 71 TRP B O 1
ATOM 2310 N N . ALA B 1 72 ? -0.067 -17.797 -14.781 1 98.62 72 ALA B N 1
ATOM 2311 C CA . ALA B 1 72 ? -0.032 -16.656 -13.867 1 98.62 72 ALA B CA 1
ATOM 2312 C C . ALA B 1 72 ? -1.202 -15.719 -14.117 1 98.62 72 ALA B C 1
ATOM 2314 O O . ALA B 1 72 ? -1.578 -15.477 -15.266 1 98.62 72 ALA B O 1
ATOM 2315 N N . VAL B 1 73 ? -1.8 -15.242 -13.062 1 98.75 73 VAL B N 1
ATOM 2316 C CA . VAL B 1 73 ? -2.834 -14.219 -13.117 1 98.75 73 VAL B CA 1
ATOM 2317 C C . VAL B 1 73 ? -2.316 -12.93 -12.484 1 98.75 73 VAL B C 1
ATOM 2319 O O . VAL B 1 73 ? -1.94 -12.914 -11.312 1 98.75 73 VAL B O 1
ATOM 2322 N N . VAL B 1 74 ? -2.297 -11.844 -13.305 1 98.19 74 VAL B N 1
ATOM 2323 C CA . VAL B 1 74 ? -1.742 -10.594 -12.781 1 98.19 74 VAL B CA 1
ATOM 2324 C C . VAL B 1 74 ? -2.627 -9.422 -13.188 1 98.19 74 VAL B C 1
ATOM 2326 O O . VAL B 1 74 ? -3.244 -9.445 -14.258 1 98.19 74 VAL B O 1
ATOM 2329 N N . PRO B 1 75 ? -2.674 -8.43 -12.281 1 96.56 75 PRO B N 1
ATOM 2330 C CA . PRO B 1 75 ? -3.414 -7.223 -12.656 1 96.56 75 PRO B CA 1
ATOM 2331 C C . PRO B 1 75 ? -2.678 -6.375 -13.695 1 96.56 75 PRO B C 1
ATOM 2333 O O . PRO B 1 75 ? -1.448 -6.289 -13.664 1 96.56 75 PRO B O 1
ATOM 2336 N N . ILE B 1 76 ? -3.422 -5.715 -14.617 1 95.06 76 ILE B N 1
ATOM 2337 C CA . ILE B 1 76 ? -2.77 -4.922 -15.648 1 95.06 76 ILE B CA 1
ATOM 2338 C C . ILE B 1 76 ? -3.268 -3.48 -15.586 1 95.06 76 ILE B C 1
ATOM 2340 O O . ILE B 1 76 ? -2.582 -2.561 -16.031 1 95.06 76 ILE B O 1
ATOM 2344 N N . GLU B 1 77 ? -4.473 -3.312 -15.008 1 91.44 77 GLU B N 1
ATOM 2345 C CA . GLU B 1 77 ? -5.062 -1.978 -14.977 1 91.44 77 GLU B CA 1
ATOM 2346 C C . GLU B 1 77 ? -6.117 -1.869 -13.875 1 91.44 77 GLU B C 1
ATOM 2348 O O . GLU B 1 77 ? -6.828 -2.836 -13.602 1 91.44 77 GLU B O 1
ATOM 2353 N N . ASN B 1 78 ? -6.141 -0.7 -13.258 1 87 78 ASN B N 1
ATOM 2354 C CA . ASN B 1 78 ? -7.23 -0.327 -12.367 1 87 78 ASN B CA 1
ATOM 2355 C C . ASN B 1 78 ? -7.953 0.924 -12.859 1 87 78 ASN B C 1
ATOM 2357 O O . ASN B 1 78 ? -7.316 1.883 -13.297 1 87 78 ASN B O 1
ATOM 2361 N N . SER B 1 79 ? -9.219 0.867 -12.836 1 84.06 79 SER B N 1
ATOM 2362 C CA . SER B 1 79 ? -10.023 1.957 -13.375 1 84.06 79 SER B CA 1
ATOM 2363 C C . SER B 1 79 ? -9.797 3.248 -12.594 1 84.06 79 SER B C 1
ATOM 2365 O O . SER B 1 79 ? -10.078 4.34 -13.094 1 84.06 79 SER B O 1
ATOM 2367 N N . TYR B 1 80 ? -9.297 3.139 -11.398 1 75.25 80 TYR B N 1
ATOM 2368 C CA . TYR B 1 80 ? -9.094 4.316 -10.562 1 75.25 80 TYR B CA 1
ATOM 2369 C C . TYR B 1 80 ? -7.629 4.742 -10.57 1 75.25 80 TYR B C 1
ATOM 2371 O O . TYR B 1 80 ? -7.324 5.938 -10.547 1 75.25 80 TYR B O 1
ATOM 2379 N N . PHE B 1 81 ? -6.73 3.764 -10.672 1 74.69 81 PHE B N 1
ATOM 2380 C CA . PHE B 1 81 ? -5.316 4.062 -10.484 1 74.69 81 PHE B CA 1
ATOM 2381 C C . PHE B 1 81 ? -4.562 3.977 -11.805 1 74.69 81 PHE B C 1
ATOM 2383 O O . PHE B 1 81 ? -3.387 4.344 -11.883 1 74.69 81 PHE B O 1
ATOM 2390 N N . GLY B 1 82 ? -5.258 3.533 -12.797 1 79.12 82 GLY B N 1
ATOM 2391 C CA . GLY B 1 82 ? -4.598 3.463 -14.086 1 79.12 82 GLY B CA 1
ATOM 2392 C C . GLY B 1 82 ? -3.797 2.188 -14.281 1 79.12 82 GLY B C 1
ATOM 2393 O O . GLY B 1 82 ? -4.086 1.166 -13.656 1 79.12 82 GLY B O 1
ATOM 2394 N N . PRO B 1 83 ? -2.828 2.281 -15.164 1 83.75 83 PRO B N 1
ATOM 2395 C CA . PRO B 1 83 ? -2.043 1.085 -15.484 1 83.75 83 PRO B CA 1
ATOM 2396 C C . PRO B 1 83 ? -1.206 0.602 -14.297 1 83.75 83 PRO B C 1
ATOM 2398 O O . PRO B 1 83 ? -0.699 1.415 -13.523 1 83.75 83 PRO B O 1
ATOM 2401 N N . VAL B 1 84 ? -1.153 -0.733 -14.234 1 87.62 84 VAL B N 1
ATOM 2402 C CA . VAL B 1 84 ? -0.218 -1.331 -13.289 1 87.62 84 VAL B CA 1
ATOM 2403 C C . VAL B 1 84 ? 1.181 -1.376 -13.898 1 87.62 84 VAL B C 1
ATOM 2405 O O . VAL B 1 84 ? 1.497 -2.281 -14.672 1 87.62 84 VAL B O 1
ATOM 2408 N N . VAL B 1 85 ? 2.021 -0.593 -13.516 1 79.81 85 VAL B N 1
ATOM 2409 C CA . VAL B 1 85 ? 3.314 -0.349 -14.141 1 79.81 85 VAL B CA 1
ATOM 2410 C C . VAL B 1 85 ? 4.199 -1.584 -14 1 79.81 85 VAL B C 1
ATOM 2412 O O . VAL B 1 85 ? 4.91 -1.958 -14.938 1 79.81 85 VAL B O 1
ATOM 2415 N N . GLU B 1 86 ? 4.184 -2.156 -12.867 1 85.25 86 GLU B N 1
ATOM 2416 C CA . GLU B 1 86 ? 4.984 -3.355 -12.641 1 85.25 86 GLU B CA 1
ATOM 2417 C C . GLU B 1 86 ? 4.672 -4.434 -13.672 1 85.25 86 GLU B C 1
ATOM 2419 O O . GLU B 1 86 ? 5.578 -5.094 -14.18 1 85.25 86 GLU B O 1
ATOM 2424 N N . THR B 1 87 ? 3.393 -4.574 -13.906 1 92.75 87 THR B N 1
ATOM 2425 C CA . THR B 1 87 ? 2.975 -5.57 -14.883 1 92.75 87 THR B CA 1
ATOM 2426 C C . THR B 1 87 ? 3.496 -5.215 -16.266 1 92.75 87 THR B C 1
ATOM 2428 O O . THR B 1 87 ? 4.059 -6.066 -16.969 1 92.75 87 THR B O 1
ATOM 2431 N N . ARG B 1 88 ? 3.367 -4.031 -16.656 1 88.38 88 ARG B N 1
ATOM 2432 C CA . ARG B 1 88 ? 3.834 -3.584 -17.969 1 88.38 88 ARG B CA 1
ATOM 2433 C C . ARG B 1 88 ? 5.34 -3.795 -18.109 1 88.38 88 ARG B C 1
ATOM 2435 O O . ARG B 1 88 ? 5.809 -4.25 -19.156 1 88.38 88 ARG B O 1
ATOM 2442 N N . GLN B 1 89 ? 6.008 -3.514 -17.125 1 85.19 89 GLN B N 1
ATOM 2443 C CA . GLN B 1 89 ? 7.461 -3.637 -17.156 1 85.19 89 GLN B CA 1
ATOM 2444 C C . GLN B 1 89 ? 7.887 -5.094 -17.297 1 85.19 89 GLN B C 1
ATOM 2446 O O . GLN B 1 89 ? 8.727 -5.418 -18.141 1 85.19 89 GLN B O 1
ATOM 2451 N N . VAL B 1 90 ? 7.34 -5.887 -16.547 1 91.69 90 VAL B N 1
ATOM 2452 C CA . VAL B 1 90 ? 7.773 -7.277 -16.547 1 91.69 90 VAL B CA 1
ATOM 2453 C C . VAL B 1 90 ? 7.379 -7.941 -17.859 1 91.69 90 VAL B C 1
ATOM 2455 O O . VAL B 1 90 ? 8.109 -8.789 -18.375 1 91.69 90 VAL B O 1
ATOM 2458 N N . LEU B 1 91 ? 6.273 -7.574 -18.438 1 95.44 91 LEU B N 1
ATOM 2459 C CA . LEU B 1 91 ? 5.809 -8.164 -19.688 1 95.44 91 LEU B CA 1
ATOM 2460 C C . LEU B 1 91 ? 6.711 -7.766 -20.859 1 95.44 91 LEU B C 1
ATOM 2462 O O . LEU B 1 91 ? 6.688 -8.398 -21.906 1 95.44 91 LEU B O 1
ATOM 2466 N N . SER B 1 92 ? 7.438 -6.754 -20.688 1 93.31 92 SER B N 1
ATOM 2467 C CA . SER B 1 92 ? 8.305 -6.266 -21.75 1 93.31 92 SER B CA 1
ATOM 2468 C C . SER B 1 92 ? 9.688 -6.906 -21.672 1 93.31 92 SER B C 1
ATOM 2470 O O . SER B 1 92 ? 10.531 -6.688 -22.547 1 93.31 92 SER B O 1
ATOM 2472 N N . GLU B 1 93 ? 9.953 -7.672 -20.688 1 91.75 93 GLU B N 1
ATOM 2473 C CA . GLU B 1 93 ? 11.242 -8.336 -20.562 1 91.75 93 GLU B CA 1
ATOM 2474 C C . GLU B 1 93 ? 11.453 -9.367 -21.656 1 91.75 93 GLU B C 1
ATOM 2476 O O . GLU B 1 93 ? 10.555 -10.164 -21.953 1 91.75 93 GLU B O 1
ATOM 2481 N N . PRO B 1 94 ? 12.641 -9.469 -22.203 1 94.94 94 PRO B N 1
ATOM 2482 C CA . PRO B 1 94 ? 12.906 -10.391 -23.297 1 94.94 94 PRO B CA 1
ATOM 2483 C C . PRO B 1 94 ? 12.633 -11.852 -22.938 1 94.94 94 PRO B C 1
ATOM 2485 O O . PRO B 1 94 ? 12.039 -12.586 -23.734 1 94.94 94 PRO B O 1
ATOM 2488 N N . GLN B 1 95 ? 13.039 -12.203 -21.766 1 94.31 95 GLN B N 1
ATOM 2489 C CA . GLN B 1 95 ? 12.828 -13.586 -21.344 1 94.31 95 GLN B CA 1
ATOM 2490 C C . GLN B 1 95 ? 11.344 -13.891 -21.188 1 94.31 95 GLN B C 1
ATOM 2492 O O . GLN B 1 95 ? 10.898 -15.008 -21.484 1 94.31 95 GLN B O 1
ATOM 2497 N N . VAL B 1 96 ? 10.594 -12.906 -20.734 1 96.44 96 VAL B N 1
ATOM 2498 C CA . VAL B 1 96 ? 9.156 -13.102 -20.562 1 96.44 96 VAL B CA 1
ATOM 2499 C C . VAL B 1 96 ? 8.484 -13.203 -21.938 1 96.44 96 VAL B C 1
ATOM 2501 O O . VAL B 1 96 ? 7.648 -14.086 -22.156 1 96.44 96 VAL B O 1
ATOM 2504 N N . ILE B 1 97 ? 8.867 -12.398 -22.844 1 96.56 97 ILE B N 1
ATOM 2505 C CA . ILE B 1 97 ? 8.336 -12.422 -24.203 1 96.56 97 ILE B CA 1
ATOM 2506 C C . ILE B 1 97 ? 8.625 -13.773 -24.844 1 96.56 97 ILE B C 1
ATOM 2508 O O . ILE B 1 97 ? 7.762 -14.352 -25.516 1 96.56 97 ILE B O 1
ATOM 2512 N N . ARG B 1 98 ? 9.773 -14.281 -24.547 1 96.44 98 ARG B N 1
ATOM 2513 C CA . ARG B 1 98 ? 10.242 -15.508 -25.188 1 96.44 98 ARG B CA 1
ATOM 2514 C C . ARG B 1 98 ? 9.539 -16.734 -24.609 1 96.44 98 ARG B C 1
ATOM 2516 O O . ARG B 1 98 ? 9.164 -17.641 -25.344 1 96.44 98 ARG B O 1
ATOM 2523 N N . TYR B 1 99 ? 9.266 -16.734 -23.297 1 96.94 99 TYR B N 1
ATOM 2524 C CA . TYR B 1 99 ? 8.914 -17.984 -22.656 1 96.94 99 TYR B CA 1
ATOM 2525 C C . TYR B 1 99 ? 7.48 -17.953 -22.141 1 96.94 99 TYR B C 1
ATOM 2527 O O . TYR B 1 99 ? 7.027 -18.891 -21.484 1 96.94 99 TYR B O 1
ATOM 2535 N N . THR B 1 100 ? 6.746 -16.875 -22.438 1 97.75 100 THR B N 1
ATOM 2536 C CA . THR B 1 100 ? 5.363 -16.797 -21.969 1 97.75 100 THR B CA 1
ATOM 2537 C C . THR B 1 100 ? 4.453 -16.297 -23.078 1 97.75 100 THR B C 1
ATOM 2539 O O . THR B 1 100 ? 4.926 -15.781 -24.094 1 97.75 100 THR B O 1
ATOM 2542 N N . HIS B 1 101 ? 3.16 -16.578 -23 1 97.31 101 HIS B N 1
ATOM 2543 C CA . HIS B 1 101 ? 2.125 -16.016 -23.859 1 97.31 101 HIS B CA 1
ATOM 2544 C C . HIS B 1 101 ? 0.94 -15.516 -23.047 1 97.31 101 HIS B C 1
ATOM 2546 O O . HIS B 1 101 ? 0.664 -16.031 -21.953 1 97.31 101 HIS B O 1
ATOM 2552 N N . THR B 1 102 ? 0.371 -14.492 -23.547 1 96.69 102 THR B N 1
ATOM 2553 C CA . THR B 1 102 ? -0.821 -13.945 -22.906 1 96.69 102 THR B CA 1
ATOM 2554 C C . THR B 1 102 ? -2.086 -14.523 -23.531 1 96.69 102 THR B C 1
ATOM 2556 O O . THR B 1 102 ? -2.246 -14.5 -24.75 1 96.69 102 THR B O 1
ATOM 2559 N N . LEU B 1 103 ? -2.877 -15.031 -22.656 1 96.12 103 LEU B N 1
ATOM 2560 C CA . LEU B 1 103 ? -4.172 -15.469 -23.156 1 96.12 103 LEU B CA 1
ATOM 2561 C C . LEU B 1 103 ? -5.02 -14.273 -23.578 1 96.12 103 LEU B C 1
ATOM 2563 O O . LEU B 1 103 ? -4.914 -13.195 -23 1 96.12 103 LEU B O 1
ATOM 2567 N N . ASP B 1 104 ? -5.809 -14.523 -24.578 1 93.56 104 ASP B N 1
ATOM 2568 C CA . ASP B 1 104 ? -6.723 -13.484 -25.031 1 93.56 104 ASP B CA 1
ATOM 2569 C C . ASP B 1 104 ? -7.949 -13.398 -24.125 1 93.56 104 ASP B C 1
ATOM 2571 O O . ASP B 1 104 ? -9.07 -13.695 -24.562 1 93.56 104 ASP B O 1
ATOM 2575 N N . GLU B 1 105 ? -7.727 -13 -22.938 1 96.06 105 GLU B N 1
ATOM 2576 C CA . GLU B 1 105 ? -8.797 -12.828 -21.953 1 96.06 105 GLU B CA 1
ATOM 2577 C C . GLU B 1 105 ? -8.477 -11.703 -20.984 1 96.06 105 GLU B C 1
ATOM 2579 O O . GLU B 1 105 ? -7.32 -11.508 -20.609 1 96.06 105 GLU B O 1
ATOM 2584 N N . ARG B 1 106 ? -9.5 -10.969 -20.688 1 97.25 106 ARG B N 1
ATOM 2585 C CA . ARG B 1 106 ? -9.469 -9.938 -19.656 1 97.25 106 ARG B CA 1
ATOM 2586 C C . ARG B 1 106 ? -10.508 -10.211 -18.578 1 97.25 106 ARG B C 1
ATOM 2588 O O . ARG B 1 106 ? -11.695 -10.344 -18.875 1 97.25 106 ARG B O 1
ATOM 2595 N N . ILE B 1 107 ? -10.031 -10.312 -17.406 1 97.94 107 ILE B N 1
ATOM 2596 C CA . ILE B 1 107 ? -10.93 -10.562 -16.281 1 97.94 107 ILE B CA 1
ATOM 2597 C C . ILE B 1 107 ? -11.141 -9.273 -15.5 1 97.94 107 ILE B C 1
ATOM 2599 O O . ILE B 1 107 ? -10.172 -8.656 -15.039 1 97.94 107 ILE B O 1
ATOM 2603 N N . HIS B 1 108 ? -12.367 -8.906 -15.398 1 96.75 108 HIS B N 1
ATOM 2604 C CA . HIS B 1 108 ? -12.719 -7.691 -14.672 1 96.75 108 HIS B CA 1
ATOM 2605 C C . HIS B 1 108 ? -13.242 -8.016 -13.273 1 96.75 108 HIS B C 1
ATOM 2607 O O . HIS B 1 108 ? -14.172 -8.812 -13.125 1 96.75 108 HIS B O 1
ATOM 2613 N N . LEU B 1 109 ? -12.617 -7.461 -12.297 1 95.56 109 LEU B N 1
ATOM 2614 C CA . LEU B 1 109 ? -13.07 -7.625 -10.922 1 95.56 109 LEU B CA 1
ATOM 2615 C C . LEU B 1 109 ? -13.484 -6.285 -10.32 1 95.56 109 LEU B C 1
ATOM 2617 O O . LEU B 1 109 ? -12.664 -5.363 -10.234 1 95.56 109 LEU B O 1
ATOM 2621 N N . LYS B 1 110 ? -14.695 -6.234 -9.969 1 92.31 110 LYS B N 1
ATOM 2622 C CA . LYS B 1 110 ? -15.148 -5.062 -9.227 1 92.31 110 LYS B CA 1
ATOM 2623 C C . LYS B 1 110 ? -14.633 -5.082 -7.793 1 92.31 110 LYS B C 1
ATOM 2625 O O . LYS B 1 110 ? -14.852 -6.047 -7.059 1 92.31 110 LYS B O 1
ATOM 2630 N N . VAL B 1 111 ? -13.867 -4.07 -7.461 1 90 111 VAL B N 1
ATOM 2631 C CA . VAL B 1 111 ? -13.352 -3.953 -6.102 1 90 111 VAL B CA 1
ATOM 2632 C C . VAL B 1 111 ? -14.461 -3.463 -5.168 1 90 111 VAL B C 1
ATOM 2634 O O . VAL B 1 111 ? -14.984 -2.361 -5.344 1 90 111 VAL B O 1
ATOM 2637 N N . GLN B 1 112 ? -14.867 -4.289 -4.332 1 91.69 112 GLN B N 1
ATOM 2638 C CA . GLN B 1 112 ? -15.891 -3.977 -3.34 1 91.69 112 GLN B CA 1
ATOM 2639 C C . GLN B 1 112 ? -15.367 -4.191 -1.922 1 91.69 112 GLN B C 1
ATOM 2641 O O . GLN B 1 112 ? -15.117 -5.328 -1.514 1 91.69 112 GLN B O 1
ATOM 2646 N N . HIS B 1 113 ? -15.234 -3.088 -1.204 1 94.81 113 HIS B N 1
ATOM 2647 C CA . HIS B 1 113 ? -14.703 -3.189 0.151 1 94.81 113 HIS B CA 1
ATOM 2648 C C . HIS B 1 113 ? -15.797 -3.555 1.146 1 94.81 113 HIS B C 1
ATOM 2650 O O . HIS B 1 113 ? -16.922 -3.061 1.044 1 94.81 113 HIS B O 1
ATOM 2656 N N . CYS B 1 114 ? -15.484 -4.434 2.025 1 96.25 114 CYS B N 1
ATOM 2657 C CA . CYS B 1 114 ? -16.391 -4.855 3.086 1 96.25 114 CYS B CA 1
ATOM 2658 C C . CYS B 1 114 ? -15.781 -4.613 4.457 1 96.25 114 CYS B C 1
ATOM 2660 O O . CYS B 1 114 ? -14.555 -4.562 4.594 1 96.25 114 CYS B O 1
ATOM 2662 N N . LEU B 1 115 ? -16.656 -4.387 5.363 1 97.94 115 LEU B N 1
ATOM 2663 C CA . LEU B 1 115 ? -16.25 -4.379 6.766 1 97.94 115 LEU B CA 1
ATOM 2664 C C . LEU B 1 115 ? -16.359 -5.777 7.367 1 97.94 115 LEU B C 1
ATOM 2666 O O . LEU B 1 115 ? -17.406 -6.414 7.289 1 97.94 115 LEU B O 1
ATOM 2670 N N . ILE B 1 116 ? -15.273 -6.207 7.961 1 97.56 116 ILE B N 1
ATOM 2671 C CA . ILE B 1 116 ? -15.18 -7.594 8.406 1 97.56 116 ILE B CA 1
ATOM 2672 C C . ILE B 1 116 ? -14.844 -7.637 9.891 1 97.56 116 ILE B C 1
ATOM 2674 O O . ILE B 1 116 ? -14.039 -6.844 10.375 1 97.56 116 ILE B O 1
ATOM 2678 N N . ALA B 1 117 ? -15.453 -8.594 10.617 1 97.62 117 ALA B N 1
ATOM 2679 C CA . ALA B 1 117 ? -15.211 -8.812 12.039 1 97.62 117 ALA B CA 1
ATOM 2680 C C . ALA B 1 117 ? -14.93 -10.281 12.336 1 97.62 117 ALA B C 1
ATOM 2682 O O . ALA B 1 117 ? -15.195 -11.148 11.492 1 97.62 117 ALA B O 1
ATOM 2683 N N . ARG B 1 118 ? -14.305 -10.477 13.469 1 96.81 118 ARG B N 1
ATOM 2684 C CA . ARG B 1 118 ? -14.203 -11.844 13.961 1 96.81 118 ARG B CA 1
ATOM 2685 C C . ARG B 1 118 ? -15.539 -12.312 14.539 1 96.81 118 ARG B C 1
ATOM 2687 O O . ARG B 1 118 ? -16.203 -11.57 15.258 1 96.81 118 ARG B O 1
ATOM 2694 N N . LYS B 1 119 ? -15.859 -13.594 14.242 1 94.38 119 LYS B N 1
ATOM 2695 C CA . LYS B 1 119 ? -17.078 -14.203 14.75 1 94.38 119 LYS B CA 1
ATOM 2696 C C . LYS B 1 119 ? -17.031 -14.391 16.266 1 94.38 119 LYS B C 1
ATOM 2698 O O . LYS B 1 119 ? -15.953 -14.578 16.828 1 94.38 119 LYS B O 1
ATOM 2703 N N . PRO B 1 120 ? -18.219 -14.344 16.938 1 89.75 120 PRO B N 1
ATOM 2704 C CA . PRO B 1 120 ? -18.219 -14.656 18.375 1 89.75 120 PRO B CA 1
ATOM 2705 C C . PRO B 1 120 ? -17.938 -16.125 18.656 1 89.75 120 PRO B C 1
ATOM 2707 O O . PRO B 1 120 ? -18.234 -16.984 17.828 1 89.75 120 PRO B O 1
ATOM 2710 N N . SER B 1 121 ? -16.984 -16.344 19.609 1 74.81 121 SER B N 1
ATOM 2711 C CA . SER B 1 121 ? -16.75 -17.734 20.016 1 74.81 121 SER B CA 1
ATOM 2712 C C . SER B 1 121 ? -18.047 -18.453 20.344 1 74.81 121 SER B C 1
ATOM 2714 O O . SER B 1 121 ? -18.969 -17.844 20.891 1 74.81 121 SER B O 1
ATOM 2716 N N . GLN B 1 122 ? -18.469 -19.312 19.578 1 58.25 122 GLN B N 1
ATOM 2717 C CA . GLN B 1 122 ? -19.625 -20.109 19.969 1 58.25 122 GLN B CA 1
ATOM 2718 C C . GLN B 1 122 ? -19.531 -20.547 21.422 1 58.25 122 GLN B C 1
ATOM 2720 O O . GLN B 1 122 ? -18.531 -21.125 21.828 1 58.25 122 GLN B O 1
ATOM 2725 N N . ILE B 1 123 ? -19.812 -19.844 22.453 1 46.94 123 ILE B N 1
ATOM 2726 C CA . ILE B 1 123 ? -19.922 -20.469 23.766 1 46.94 123 ILE B CA 1
ATOM 2727 C C . ILE B 1 123 ? -20.5 -21.875 23.641 1 46.94 123 ILE B C 1
ATOM 2729 O O . ILE B 1 123 ? -21.484 -22.078 22.922 1 46.94 123 ILE B O 1
ATOM 2733 N N . SER B 1 124 ? -19.688 -22.875 23.953 1 46.09 124 SER B N 1
ATOM 2734 C CA . SER B 1 124 ? -20.25 -24.203 24.188 1 46.09 124 SER B CA 1
ATOM 2735 C C . SER B 1 124 ? -21.594 -24.109 24.906 1 46.09 124 SER B C 1
ATOM 2737 O O . SER B 1 124 ? -21.812 -23.203 25.703 1 46.09 124 SER B O 1
ATOM 2739 N N . PRO B 1 125 ? -22.656 -24.797 24.438 1 42.94 125 PRO B N 1
ATOM 2740 C CA . PRO B 1 125 ? -23.984 -24.812 25.062 1 42.94 125 PRO B CA 1
ATOM 2741 C C . PRO B 1 125 ? -23.938 -25.078 26.562 1 42.94 125 PRO B C 1
ATOM 2743 O O . PRO B 1 125 ? -24.984 -25.188 27.203 1 42.94 125 PRO B O 1
ATOM 2746 N N . THR B 1 126 ? -22.734 -25.594 27.109 1 38.78 126 THR B N 1
ATOM 2747 C CA . THR B 1 126 ? -23.109 -26.219 28.375 1 38.78 126 THR B CA 1
ATOM 2748 C C . THR B 1 126 ? -23.703 -25.188 29.328 1 38.78 126 THR B C 1
ATOM 2750 O O . THR B 1 126 ? -24.641 -25.484 30.062 1 38.78 126 THR B O 1
ATOM 2753 N N . SER B 1 127 ? -22.828 -24.391 30.109 1 38.22 127 SER B N 1
ATOM 2754 C CA . SER B 1 127 ? -23.406 -23.953 31.375 1 38.22 127 SER B CA 1
ATOM 2755 C C . SER B 1 127 ? -24.5 -22.906 31.141 1 38.22 127 SER B C 1
ATOM 2757 O O . SER B 1 127 ? -24.344 -22.016 30.312 1 38.22 127 SER B O 1
ATOM 2759 N N . PRO B 1 128 ? -25.812 -23.172 31.688 1 36.75 128 PRO B N 1
ATOM 2760 C CA . PRO B 1 128 ? -27.031 -22.375 31.609 1 36.75 128 PRO B CA 1
ATOM 2761 C C . PRO B 1 128 ? -26.797 -20.891 31.891 1 36.75 128 PRO B C 1
ATOM 2763 O O . PRO B 1 128 ? -27.75 -20.094 31.859 1 36.75 128 PRO B O 1
ATOM 2766 N N . SER B 1 129 ? -25.828 -20.672 32.875 1 35 129 SER B N 1
ATOM 2767 C CA . SER B 1 129 ? -26.188 -19.547 33.719 1 35 129 SER B CA 1
ATOM 2768 C C . SER B 1 129 ? -26.484 -18.297 32.906 1 35 129 SER B C 1
ATOM 2770 O O . SER B 1 129 ? -27.594 -17.75 33 1 35 129 SER B O 1
ATOM 2772 N N . SER B 1 130 ? -26.078 -17.016 33.562 1 35.09 130 SER B N 1
ATOM 2773 C CA . SER B 1 130 ? -26.641 -15.672 33.625 1 35.09 130 SER B CA 1
ATOM 2774 C C . SER B 1 130 ? -26.609 -15.023 32.219 1 35.09 130 SER B C 1
ATOM 2776 O O . SER B 1 130 ? -25.719 -15.305 31.422 1 35.09 130 SER B O 1
ATOM 2778 N N . SER B 1 131 ? -27.781 -14.523 31.766 1 34.91 131 SER B N 1
ATOM 2779 C CA . SER B 1 131 ? -28.391 -13.742 30.703 1 34.91 131 SER B CA 1
ATOM 2780 C C . SER B 1 131 ? -27.469 -12.594 30.281 1 34.91 131 SER B C 1
ATOM 2782 O O . SER B 1 131 ? -27.922 -11.633 29.656 1 34.91 131 SER B O 1
ATOM 2784 N N . SER B 1 132 ? -26.344 -12.414 30.938 1 35.62 132 SER B N 1
ATOM 2785 C CA . SER B 1 132 ? -25.969 -11.102 30.406 1 35.62 132 SER B CA 1
ATOM 2786 C C . SER B 1 132 ? -26.094 -11.062 28.891 1 35.62 132 SER B C 1
ATOM 2788 O O . SER B 1 132 ? -25.516 -11.906 28.203 1 35.62 132 SER B O 1
ATOM 2790 N N . SER B 1 133 ? -27.25 -10.805 28.422 1 34.69 133 SER B N 1
ATOM 2791 C CA . SER B 1 133 ? -27.828 -10.461 27.141 1 34.69 133 SER B CA 1
ATOM 2792 C C . SER B 1 133 ? -26.812 -9.82 26.219 1 34.69 133 SER B C 1
ATOM 2794 O O . SER B 1 133 ? -26.766 -8.594 26.094 1 34.69 133 SER B O 1
ATOM 2796 N N . SER B 1 134 ? -25.547 -9.898 26.578 1 37.53 134 SER B N 1
ATOM 2797 C CA . SER B 1 134 ? -24.984 -9.289 25.375 1 37.53 134 SER B CA 1
ATOM 2798 C C . SER B 1 134 ? -25.531 -9.953 24.109 1 37.53 134 SER B C 1
ATOM 2800 O O . SER B 1 134 ? -25.516 -11.18 24 1 37.53 134 SER B O 1
ATOM 2802 N N . SER B 1 135 ? -26.719 -9.562 23.641 1 39.12 135 SER B N 1
ATOM 2803 C CA . SER B 1 135 ? -27.344 -10.086 22.438 1 39.12 135 SER B CA 1
ATOM 2804 C C . SER B 1 135 ? -26.344 -10.82 21.547 1 39.12 135 SER B C 1
ATOM 2806 O O . SER B 1 135 ? -25.203 -10.383 21.406 1 39.12 135 SER B O 1
ATOM 2808 N N . PRO B 1 136 ? -26.453 -12.094 21.344 1 40.91 136 PRO B N 1
ATOM 2809 C CA . PRO B 1 136 ? -25.781 -12.805 20.25 1 40.91 136 PRO B CA 1
ATOM 2810 C C . PRO B 1 136 ? -25.547 -11.922 19.031 1 40.91 136 PRO B C 1
ATOM 2812 O O . PRO B 1 136 ?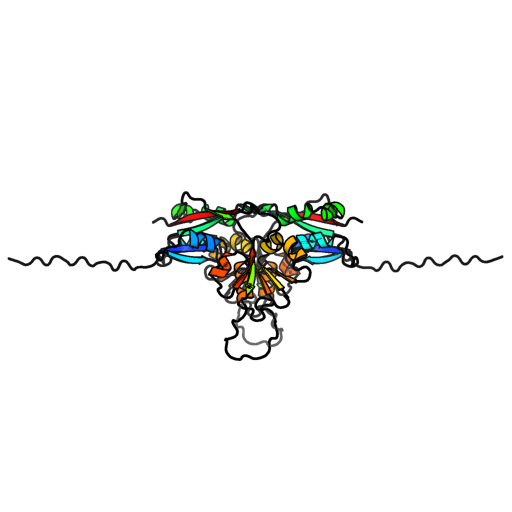 -26.469 -11.273 18.547 1 40.91 136 PRO B O 1
ATOM 2815 N N . GLY B 1 137 ? -24.453 -11.359 18.812 1 57.38 137 GLY B N 1
ATOM 2816 C CA . GLY B 1 137 ? -24.25 -10.562 17.625 1 57.38 137 GLY B CA 1
ATOM 2817 C C . GLY B 1 137 ? -23.578 -9.234 17.891 1 57.38 137 GLY B C 1
ATOM 2818 O O . GLY B 1 137 ? -23.344 -8.453 16.969 1 57.38 137 GLY B O 1
ATOM 2819 N N . THR B 1 138 ? -23.656 -8.773 19.203 1 72.31 138 THR B N 1
ATOM 2820 C CA . THR B 1 138 ? -23.203 -7.402 19.406 1 72.31 138 THR B CA 1
ATOM 2821 C C . THR B 1 138 ? -21.688 -7.336 19.469 1 72.31 138 THR B C 1
ATOM 2823 O O . THR B 1 138 ? -21.047 -8.117 20.172 1 72.31 138 THR B O 1
ATOM 2826 N N . LEU B 1 139 ? -21.094 -6.602 18.75 1 83.44 139 LEU B N 1
ATOM 2827 C CA . LEU B 1 139 ? -19.656 -6.344 18.734 1 83.44 139 LEU B CA 1
ATOM 2828 C C . LEU B 1 139 ? -19.234 -5.559 19.969 1 83.44 139 LEU B C 1
ATOM 2830 O O . LEU B 1 139 ? -19.969 -4.68 20.438 1 83.44 139 LEU B O 1
ATOM 2834 N N . PRO B 1 140 ? -18.203 -6.039 20.656 1 92.12 140 PRO B N 1
ATOM 2835 C CA . PRO B 1 140 ? -17.625 -5.156 21.672 1 92.12 140 PRO B CA 1
ATOM 2836 C C . PRO B 1 140 ? -17.234 -3.787 21.109 1 92.12 140 PRO B C 1
ATOM 2838 O O . PRO B 1 140 ? -17.312 -3.568 19.906 1 92.12 140 PRO B O 1
ATOM 2841 N N . PRO B 1 141 ? -16.844 -2.955 22.094 1 93.88 141 PRO B N 1
ATOM 2842 C CA . PRO B 1 141 ? -16.344 -1.675 21.578 1 93.88 141 PRO B CA 1
ATOM 2843 C C . PRO B 1 141 ? -15.141 -1.837 20.656 1 93.88 141 PRO B C 1
ATOM 2845 O O . PRO B 1 141 ? -14.188 -2.539 21 1 93.88 141 PRO B O 1
ATOM 2848 N N . ILE B 1 142 ? -15.195 -1.211 19.578 1 96.5 142 ILE B N 1
ATOM 2849 C CA . ILE B 1 142 ? -14.156 -1.332 18.562 1 96.5 142 ILE B CA 1
ATOM 2850 C C . ILE B 1 142 ? -13.055 -0.309 18.828 1 96.5 142 ILE B C 1
ATOM 2852 O O . ILE B 1 142 ? -13.336 0.875 19.031 1 96.5 142 ILE B O 1
ATOM 2856 N N . ARG B 1 143 ? -11.844 -0.755 18.719 1 96.19 143 ARG B N 1
ATOM 2857 C CA . ARG B 1 143 ? -10.703 0.097 19.047 1 96.19 143 ARG B CA 1
ATOM 2858 C C . ARG B 1 143 ? -9.938 0.492 17.781 1 96.19 143 ARG B C 1
ATOM 2860 O O . ARG B 1 143 ? -9.32 1.558 17.734 1 96.19 143 ARG B O 1
ATOM 2867 N N . ILE B 1 144 ? -9.977 -0.429 16.812 1 97.44 144 ILE B N 1
ATOM 2868 C CA . ILE B 1 144 ? -9.102 -0.187 15.664 1 97.44 144 ILE B CA 1
ATOM 2869 C C . ILE B 1 144 ? -9.68 -0.843 14.414 1 97.44 144 ILE B C 1
ATOM 2871 O O . ILE B 1 144 ? -10.281 -1.919 14.492 1 97.44 144 ILE B O 1
ATOM 2875 N N . ILE B 1 145 ? -9.516 -0.177 13.297 1 98.06 145 ILE B N 1
ATOM 2876 C CA . ILE B 1 145 ? -9.875 -0.721 11.992 1 98.06 145 ILE B CA 1
ATOM 2877 C C . ILE B 1 145 ? -8.633 -0.806 11.109 1 98.06 145 ILE B C 1
ATOM 2879 O O . ILE B 1 145 ? -7.934 0.192 10.914 1 98.06 145 ILE B O 1
ATOM 2883 N N . TYR B 1 146 ? -8.398 -1.996 10.578 1 97.88 146 TYR B N 1
ATOM 2884 C CA . TYR B 1 146 ? -7.215 -2.262 9.766 1 97.88 146 TYR B CA 1
ATOM 2885 C C . TYR B 1 146 ? -7.574 -2.35 8.289 1 97.88 146 TYR B C 1
ATOM 2887 O O . TYR B 1 146 ? -8.625 -2.883 7.926 1 97.88 146 TYR B O 1
ATOM 2895 N N . SER B 1 147 ? -6.695 -1.855 7.426 1 96.94 147 SER B N 1
ATOM 2896 C CA . SER B 1 147 ? -6.746 -2.135 5.996 1 96.94 147 SER B CA 1
ATOM 2897 C C . SER B 1 147 ? -5.508 -1.599 5.281 1 96.94 147 SER B C 1
ATOM 2899 O O . SER B 1 147 ? -4.598 -1.07 5.922 1 96.94 147 SER B O 1
ATOM 2901 N N . HIS B 1 148 ? -5.41 -1.888 4.039 1 93.12 148 HIS B N 1
ATOM 2902 C CA . HIS B 1 148 ? -4.438 -1.191 3.205 1 93.12 148 HIS B CA 1
ATOM 2903 C C . HIS B 1 148 ? -4.766 0.294 3.098 1 93.12 148 HIS B C 1
ATOM 2905 O O . HIS B 1 148 ? -5.938 0.673 3.076 1 93.12 148 HIS B O 1
ATOM 2911 N N . ALA B 1 149 ? -3.777 1.093 2.92 1 88.62 149 ALA B N 1
ATOM 2912 C CA . ALA B 1 149 ? -3.928 2.545 2.906 1 88.62 149 ALA B CA 1
ATOM 2913 C C . ALA B 1 149 ? -4.922 2.984 1.833 1 88.62 149 ALA B C 1
ATOM 2915 O O . ALA B 1 149 ? -5.77 3.846 2.078 1 88.62 149 ALA B O 1
ATOM 2916 N N . GLN B 1 150 ? -4.855 2.447 0.711 1 85.12 150 GLN B N 1
ATOM 2917 C CA . GLN B 1 150 ? -5.746 2.797 -0.391 1 85.12 150 GLN B CA 1
ATOM 2918 C C . GLN B 1 150 ? -7.199 2.473 -0.049 1 85.12 150 GLN B C 1
ATOM 2920 O O . GLN B 1 150 ? -8.102 3.266 -0.331 1 85.12 150 GLN B O 1
ATOM 2925 N N . ALA B 1 151 ? -7.355 1.383 0.551 1 90.88 151 ALA B N 1
ATOM 2926 C CA . ALA B 1 151 ? -8.703 0.979 0.946 1 90.88 151 ALA B CA 1
ATOM 2927 C C . ALA B 1 151 ? -9.25 1.888 2.045 1 90.88 151 ALA B C 1
ATOM 2929 O O . ALA B 1 151 ? -10.414 2.275 2.016 1 90.88 151 ALA B O 1
ATOM 2930 N N . LEU B 1 152 ? -8.453 2.166 3 1 92.12 152 LEU B N 1
ATOM 2931 C CA . LEU B 1 152 ? -8.859 3.117 4.027 1 92.12 152 LEU B CA 1
ATOM 2932 C C . LEU B 1 152 ? -9.281 4.445 3.406 1 92.12 152 LEU B C 1
ATOM 2934 O O . LEU B 1 152 ? -10.32 5 3.768 1 92.12 152 LEU B O 1
ATOM 2938 N N . GLY B 1 153 ? -8.516 4.867 2.447 1 86.31 153 GLY B N 1
ATOM 2939 C CA . GLY B 1 153 ? -8.812 6.117 1.766 1 86.31 153 GLY B CA 1
ATOM 2940 C C . GLY B 1 153 ? -10.117 6.082 0.999 1 86.31 153 GLY B C 1
ATOM 2941 O O . GLY B 1 153 ? -10.805 7.102 0.89 1 86.31 153 GLY B O 1
ATOM 2942 N N . GLN B 1 154 ? -10.516 4.957 0.586 1 86.69 154 GLN B N 1
ATOM 2943 C CA . GLN B 1 154 ? -11.711 4.809 -0.232 1 86.69 154 GLN B CA 1
ATOM 2944 C C . GLN B 1 154 ? -12.945 4.605 0.637 1 86.69 154 GLN B C 1
ATOM 2946 O O . GLN B 1 154 ? -14.07 4.582 0.131 1 86.69 154 GLN B O 1
ATOM 2951 N N . CYS B 1 155 ? -12.75 4.512 1.939 1 92.38 155 CYS B N 1
ATOM 2952 C CA . CYS B 1 155 ? -13.875 4.242 2.83 1 92.38 155 CYS B CA 1
ATOM 2953 C C . CYS B 1 155 ? -13.984 5.309 3.912 1 92.38 155 CYS B C 1
ATOM 2955 O O . CYS B 1 155 ? -14.539 5.059 4.984 1 92.38 155 CYS B O 1
ATOM 2957 N N . GLN B 1 156 ? -13.523 6.375 3.703 1 88.75 156 GLN B N 1
ATOM 2958 C CA . GLN B 1 156 ? -13.391 7.41 4.723 1 88.75 156 GLN B CA 1
ATOM 2959 C C . GLN B 1 156 ? -14.75 7.938 5.156 1 88.75 156 GLN B C 1
ATOM 2961 O O . GLN B 1 156 ? -15 8.141 6.348 1 88.75 156 GLN B O 1
ATOM 2966 N N . GLN B 1 157 ? -15.594 8.258 4.25 1 86.19 157 GLN B N 1
ATOM 2967 C CA . GLN B 1 157 ? -16.922 8.766 4.602 1 86.19 157 GLN B CA 1
ATOM 2968 C C . GLN B 1 157 ? -17.688 7.742 5.434 1 86.19 157 GLN B C 1
ATOM 2970 O O . GLN B 1 157 ? -18.344 8.102 6.414 1 86.19 157 GLN B O 1
ATOM 2975 N N . TYR B 1 158 ? -17.625 6.496 5.012 1 93.19 158 TYR B N 1
ATOM 2976 C CA . TYR B 1 158 ? -18.25 5.434 5.789 1 93.19 158 TYR B CA 1
ATOM 2977 C C . TYR B 1 158 ? -17.703 5.402 7.211 1 93.19 158 TYR B C 1
ATOM 2979 O O . TYR B 1 158 ? -18.453 5.336 8.172 1 93.19 158 TYR B O 1
ATOM 2987 N N . LEU B 1 159 ? -16.391 5.453 7.312 1 94.25 159 LEU B N 1
ATOM 2988 C CA . LEU B 1 159 ? -15.727 5.371 8.609 1 94.25 159 LEU B CA 1
ATOM 2989 C C . LEU B 1 159 ? -16.094 6.574 9.477 1 94.25 159 LEU B C 1
ATOM 2991 O O . LEU B 1 159 ? -16.328 6.43 10.68 1 94.25 159 LEU B O 1
ATOM 2995 N N . ALA B 1 160 ? -16.156 7.695 8.883 1 88.19 160 ALA B N 1
ATOM 2996 C CA . ALA B 1 160 ? -16.484 8.914 9.609 1 88.19 160 ALA B CA 1
ATOM 2997 C C . ALA B 1 160 ? -17.922 8.859 10.141 1 88.19 160 ALA B C 1
ATOM 2999 O O . ALA B 1 160 ? -18.219 9.391 11.211 1 88.19 160 ALA B O 1
ATOM 3000 N N . THR B 1 161 ? -18.781 8.227 9.43 1 92.62 161 THR B N 1
ATOM 3001 C CA . THR B 1 161 ? -20.188 8.148 9.773 1 92.62 161 THR B CA 1
ATOM 3002 C C . THR B 1 161 ? -20.438 7.07 10.828 1 92.62 161 THR B C 1
ATOM 3004 O O . THR B 1 161 ? -21.156 7.301 11.805 1 92.62 161 THR B O 1
ATOM 3007 N N . HIS B 1 162 ? -19.797 5.969 10.719 1 94.94 162 HIS B N 1
ATOM 3008 C CA . HIS B 1 162 ? -20.172 4.809 11.523 1 94.94 162 HIS B CA 1
ATOM 3009 C C . HIS B 1 162 ? -19.172 4.598 12.664 1 94.94 162 HIS B C 1
ATOM 3011 O O . HIS B 1 162 ? -19.516 4.016 13.695 1 94.94 162 HIS B O 1
ATOM 3017 N N . TYR B 1 163 ? -17.938 5.047 12.406 1 95.31 163 TYR B N 1
ATOM 3018 C CA . TYR B 1 163 ? -16.875 4.84 13.375 1 95.31 163 TYR B CA 1
ATOM 3019 C C . TYR B 1 163 ? -16.031 6.102 13.539 1 95.31 163 TYR B C 1
ATOM 3021 O O . TYR B 1 163 ? -14.805 6.059 13.445 1 95.31 163 TYR B O 1
ATOM 3029 N N . PRO B 1 164 ? -16.594 7.188 13.883 1 89.38 164 PRO B N 1
ATOM 3030 C CA . PRO B 1 164 ? -15.906 8.477 13.891 1 89.38 164 PRO B CA 1
ATOM 3031 C C . PRO B 1 164 ? -14.766 8.539 14.898 1 89.38 164 PRO B C 1
ATOM 3033 O O . PRO B 1 164 ? -13.805 9.297 14.711 1 89.38 164 PRO B O 1
ATOM 3036 N N . ASP B 1 165 ? -14.758 7.715 15.961 1 90.06 165 ASP B N 1
ATOM 3037 C CA . ASP B 1 165 ? -13.766 7.832 17.016 1 90.06 165 ASP B CA 1
ATOM 3038 C C . ASP B 1 165 ? -12.852 6.609 17.047 1 90.06 165 ASP B C 1
ATOM 3040 O O . ASP B 1 165 ? -12.133 6.387 18.031 1 90.06 165 ASP B O 1
ATOM 3044 N N . VAL B 1 166 ? -12.914 5.863 16.016 1 95 166 VAL B N 1
ATOM 3045 C CA . VAL B 1 166 ? -12.117 4.645 16 1 95 166 VAL B CA 1
ATOM 3046 C C . VAL B 1 166 ? -10.836 4.875 15.203 1 95 166 VAL B C 1
ATOM 3048 O O . VAL B 1 166 ? -10.867 5.488 14.133 1 95 166 VAL B O 1
ATOM 3051 N N . GLU B 1 167 ? -9.758 4.426 15.734 1 93.69 167 GLU B N 1
ATOM 3052 C CA . GLU B 1 167 ? -8.469 4.531 15.07 1 93.69 167 GLU B CA 1
ATOM 3053 C C . GLU B 1 167 ? -8.398 3.631 13.844 1 93.69 167 GLU B C 1
ATOM 3055 O O . GLU B 1 167 ? -8.891 2.502 13.867 1 93.69 167 GLU B O 1
ATOM 3060 N N . THR B 1 168 ? -7.84 4.168 12.789 1 94.88 168 THR B N 1
ATOM 3061 C CA . THR B 1 168 ? -7.516 3.334 11.633 1 94.88 168 THR B CA 1
ATOM 3062 C C . THR B 1 168 ? -6.012 3.096 11.547 1 94.88 168 THR B C 1
ATOM 3064 O O . THR B 1 168 ? -5.219 3.953 11.938 1 94.88 168 THR B O 1
ATOM 3067 N N . ARG B 1 169 ? -5.633 1.933 11.062 1 94.69 169 ARG B N 1
ATOM 3068 C CA . ARG B 1 169 ? -4.223 1.589 10.914 1 94.69 169 ARG B CA 1
ATOM 3069 C C . ARG B 1 169 ? -3.971 0.879 9.586 1 94.69 169 ARG B C 1
ATOM 3071 O O . ARG B 1 169 ? -4.613 -0.128 9.281 1 94.69 169 ARG B O 1
ATOM 3078 N N . ALA B 1 170 ? -2.973 1.398 8.883 1 94.19 170 ALA B N 1
ATOM 3079 C CA . ALA B 1 170 ? -2.629 0.813 7.59 1 94.19 170 ALA B CA 1
ATOM 3080 C C . ALA B 1 170 ? -1.852 -0.489 7.766 1 94.19 170 ALA B C 1
ATOM 3082 O O . ALA B 1 170 ? -1.003 -0.597 8.656 1 94.19 170 ALA B O 1
ATOM 3083 N N . THR B 1 171 ? -2.141 -1.434 6.891 1 95.44 171 THR B N 1
ATOM 3084 C CA . THR B 1 171 ? -1.432 -2.705 6.801 1 95.44 171 THR B CA 1
ATOM 3085 C C . THR B 1 171 ? -0.828 -2.889 5.41 1 95.44 171 THR B C 1
ATOM 3087 O O . THR B 1 171 ? -1.063 -2.078 4.512 1 95.44 171 THR B O 1
ATOM 3090 N N . SER B 1 172 ? -0.038 -3.896 5.227 1 93.31 172 SER B N 1
ATOM 3091 C CA . SER B 1 172 ? 0.65 -4.109 3.957 1 93.31 172 SER B CA 1
ATOM 3092 C C . SER B 1 172 ? -0.321 -4.555 2.869 1 93.31 172 SER B C 1
ATOM 3094 O O . SER B 1 172 ? -0.017 -4.449 1.68 1 93.31 172 SER B O 1
ATOM 3096 N N . SER B 1 173 ? -1.454 -5.078 3.268 1 92.06 173 SER B N 1
ATOM 3097 C CA . SER B 1 173 ? -2.49 -5.52 2.338 1 92.06 173 SER B CA 1
ATOM 3098 C C . SER B 1 173 ? -3.836 -5.664 3.041 1 92.06 173 SER B C 1
ATOM 3100 O O . SER B 1 173 ? -3.904 -5.66 4.27 1 92.06 173 SER B O 1
ATOM 3102 N N . THR B 1 174 ? -4.859 -5.758 2.23 1 93.38 174 THR B N 1
ATOM 3103 C CA . THR B 1 174 ? -6.18 -6.008 2.793 1 93.38 174 THR B CA 1
ATOM 3104 C C . THR B 1 174 ? -6.246 -7.402 3.414 1 93.38 174 THR B C 1
ATOM 3106 O O . THR B 1 174 ? -6.941 -7.609 4.41 1 93.38 174 THR B O 1
ATOM 3109 N N . ALA B 1 175 ? -5.531 -8.344 2.82 1 93.5 175 ALA B N 1
ATOM 3110 C CA . ALA B 1 175 ? -5.477 -9.703 3.363 1 93.5 175 ALA B CA 1
ATOM 3111 C C . ALA B 1 175 ? -4.801 -9.719 4.73 1 93.5 175 ALA B C 1
ATOM 3113 O O . ALA B 1 175 ? -5.215 -10.453 5.629 1 93.5 175 ALA B O 1
ATOM 3114 N N . GLU B 1 176 ? -3.777 -8.914 4.863 1 94.38 176 GLU B N 1
ATOM 3115 C CA . GLU B 1 176 ? -3.131 -8.812 6.168 1 94.38 176 GLU B CA 1
ATOM 3116 C C . GLU B 1 176 ? -4.086 -8.258 7.219 1 94.38 176 GLU B C 1
ATOM 3118 O O . GLU B 1 176 ? -4.082 -8.711 8.367 1 94.38 176 GLU B O 1
ATOM 3123 N N . ALA B 1 177 ? -4.84 -7.289 6.844 1 97.38 177 ALA B N 1
ATOM 3124 C CA . ALA B 1 177 ? -5.852 -6.738 7.742 1 97.38 177 ALA B CA 1
ATOM 3125 C C . ALA B 1 177 ? -6.797 -7.828 8.234 1 97.38 177 ALA B C 1
ATOM 3127 O O . ALA B 1 177 ? -7.062 -7.93 9.438 1 97.38 177 ALA B O 1
ATOM 3128 N N . ALA B 1 178 ? -7.258 -8.633 7.34 1 96.69 178 ALA B N 1
ATOM 3129 C CA . ALA B 1 178 ? -8.148 -9.742 7.688 1 96.69 178 ALA B CA 1
ATOM 3130 C C . ALA B 1 178 ? -7.473 -10.703 8.656 1 96.69 178 ALA B C 1
ATOM 3132 O O . ALA B 1 178 ? -8.094 -11.156 9.625 1 96.69 178 ALA B O 1
ATOM 3133 N N . ALA B 1 179 ? -6.246 -11.016 8.383 1 95.94 179 ALA B N 1
ATOM 3134 C CA . ALA B 1 179 ? -5.5 -11.938 9.234 1 95.94 179 ALA B CA 1
ATOM 3135 C C . ALA B 1 179 ? -5.363 -11.398 10.648 1 95.94 179 ALA B C 1
ATOM 3137 O O . ALA B 1 179 ? -5.516 -12.141 11.625 1 95.94 179 ALA B O 1
ATOM 3138 N N . LEU B 1 180 ? -5.051 -10.117 10.805 1 97.06 180 LEU B N 1
ATOM 3139 C CA . LEU B 1 180 ? -4.918 -9.484 12.109 1 97.06 180 LEU B CA 1
ATOM 3140 C C . LEU B 1 180 ? -6.219 -9.594 12.898 1 97.06 180 LEU B C 1
ATOM 3142 O O . LEU B 1 180 ? -6.203 -9.922 14.086 1 97.06 180 LEU B O 1
ATOM 3146 N N . VAL B 1 181 ? -7.297 -9.383 12.211 1 97.75 181 VAL B N 1
ATOM 3147 C CA . VAL B 1 181 ? -8.602 -9.414 12.859 1 97.75 181 VAL B CA 1
ATOM 3148 C C . VAL B 1 181 ? -8.945 -10.852 13.25 1 97.75 181 VAL B C 1
ATOM 3150 O O . VAL B 1 181 ? -9.484 -11.094 14.336 1 97.75 181 VAL B O 1
ATOM 3153 N N . ALA B 1 182 ? -8.633 -11.766 12.383 1 96.44 182 ALA B N 1
ATOM 3154 C CA . ALA B 1 182 ? -8.883 -13.18 12.672 1 96.44 182 ALA B CA 1
ATOM 3155 C C . ALA B 1 182 ? -8.133 -13.609 13.93 1 96.44 182 ALA B C 1
ATOM 3157 O O . ALA B 1 182 ? -8.617 -14.461 14.688 1 96.44 182 ALA B O 1
ATOM 3158 N N . ASN B 1 183 ? -7.035 -12.984 14.172 1 96.31 183 ASN B N 1
ATOM 3159 C CA . ASN B 1 183 ? -6.172 -13.391 15.273 1 96.31 183 ASN B CA 1
ATOM 3160 C C . ASN B 1 183 ? -6.449 -12.57 16.531 1 96.31 183 ASN B C 1
ATOM 3162 O O . ASN B 1 183 ? -5.809 -12.773 17.562 1 96.31 183 ASN B O 1
ATOM 3166 N N . ASP B 1 184 ? -7.324 -11.656 16.453 1 96.56 184 ASP B N 1
ATOM 3167 C CA . ASP B 1 184 ? -7.695 -10.836 17.594 1 96.56 184 ASP B CA 1
ATOM 3168 C C . ASP B 1 184 ? -8.867 -11.453 18.359 1 96.56 184 ASP B C 1
ATOM 3170 O O . ASP B 1 184 ? -10.031 -11.164 18.062 1 96.56 184 ASP B O 1
ATOM 3174 N N . SER B 1 185 ? -8.641 -12.078 19.406 1 93.75 185 SER B N 1
ATOM 3175 C CA . SER B 1 185 ? -9.664 -12.812 20.141 1 93.75 185 SER B CA 1
ATOM 3176 C C . SER B 1 185 ? -10.547 -11.867 20.953 1 93.75 185 SER B C 1
ATOM 3178 O O . SER B 1 185 ? -11.625 -12.25 21.406 1 93.75 185 SER B O 1
ATOM 3180 N N . SER B 1 186 ? -10.086 -10.648 21.141 1 94.5 186 SER B N 1
ATOM 3181 C CA . SER B 1 186 ? -10.906 -9.68 21.875 1 94.5 186 SER B CA 1
ATOM 3182 C C . SER B 1 186 ? -12.086 -9.219 21.016 1 94.5 186 SER B C 1
ATOM 3184 O O . SER B 1 186 ? -13.047 -8.641 21.547 1 94.5 186 SER B O 1
ATOM 3186 N N . ARG B 1 187 ? -11.953 -9.367 19.688 1 95.69 187 ARG B N 1
ATOM 3187 C CA . ARG B 1 187 ? -12.969 -8.977 18.719 1 95.69 187 ARG B CA 1
ATOM 3188 C C . ARG B 1 187 ? -13.164 -7.461 18.719 1 95.69 187 ARG B C 1
ATOM 3190 O O . ARG B 1 187 ? -14.234 -6.969 18.344 1 95.69 187 ARG B O 1
ATOM 3197 N N . SER B 1 188 ? -12.125 -6.734 19.141 1 96.94 188 SER B N 1
ATOM 3198 C CA . SER B 1 188 ? -12.227 -5.281 19.25 1 96.94 188 SER B CA 1
ATOM 3199 C C . SER B 1 188 ? -11.609 -4.602 18.031 1 96.94 188 SER B C 1
ATOM 3201 O O . SER B 1 188 ? -11.344 -3.398 18.047 1 96.94 188 SER B O 1
ATOM 3203 N N . SER B 1 189 ? -11.312 -5.348 17 1 98.12 189 SER B N 1
ATOM 3204 C CA . SER B 1 189 ? -10.773 -4.797 15.766 1 98.12 189 SER B CA 1
ATOM 3205 C C . SER B 1 189 ? -11.609 -5.234 14.562 1 98.12 189 SER B C 1
ATOM 3207 O O . SER B 1 189 ? -12.25 -6.289 14.594 1 98.12 189 SER B O 1
ATOM 3209 N N . LEU B 1 190 ? -11.602 -4.395 13.586 1 98.38 190 LEU B N 1
ATOM 3210 C CA . LEU B 1 190 ? -12.25 -4.676 12.305 1 98.38 190 LEU B CA 1
ATOM 3211 C C . LEU B 1 190 ? -11.266 -4.547 11.148 1 98.38 190 LEU B C 1
ATOM 3213 O O . LEU B 1 190 ? -10.188 -3.961 11.312 1 98.38 190 LEU B O 1
ATOM 3217 N N . ALA B 1 191 ? -11.656 -5.125 10.055 1 98.38 191 ALA B N 1
ATOM 3218 C CA . ALA B 1 191 ? -10.867 -5.023 8.828 1 98.38 191 ALA B CA 1
ATOM 3219 C C . ALA B 1 191 ? -11.727 -4.551 7.66 1 98.38 191 ALA B C 1
ATOM 3221 O O . ALA B 1 191 ? -12.922 -4.852 7.605 1 98.38 191 ALA B O 1
ATOM 3222 N N . ILE B 1 192 ? -11.117 -3.818 6.797 1 97.06 192 ILE B N 1
ATOM 3223 C CA . ILE B 1 192 ? -11.703 -3.535 5.496 1 97.06 192 ILE B CA 1
ATOM 3224 C C . ILE B 1 192 ? -11.008 -4.359 4.418 1 97.06 192 ILE B C 1
ATOM 3226 O O . ILE B 1 192 ? -9.805 -4.191 4.18 1 97.06 192 ILE B O 1
ATOM 3230 N N . CYS B 1 193 ? -11.703 -5.219 3.795 1 96 193 CYS B N 1
ATOM 3231 C CA . CYS B 1 193 ? -11.141 -6.098 2.779 1 96 193 CYS B CA 1
ATOM 3232 C C . CYS B 1 193 ? -12.227 -6.656 1.87 1 96 193 CYS B C 1
ATOM 3234 O O . CYS B 1 193 ? -13.375 -6.203 1.916 1 96 193 CYS B O 1
ATOM 3236 N N . ALA B 1 194 ? -11.828 -7.496 0.946 1 93.5 194 ALA B N 1
ATOM 3237 C CA . ALA B 1 194 ? -12.773 -8.141 0.034 1 93.5 194 ALA B CA 1
ATOM 3238 C C . ALA B 1 194 ? -13.672 -9.117 0.779 1 93.5 194 ALA B C 1
ATOM 3240 O O . ALA B 1 194 ? -13.266 -9.711 1.778 1 93.5 194 ALA B O 1
ATOM 3241 N N . ALA B 1 195 ? -14.875 -9.289 0.223 1 91.56 195 ALA B N 1
ATOM 3242 C CA . ALA B 1 195 ? -15.828 -10.227 0.814 1 91.56 195 ALA B CA 1
ATOM 3243 C C . ALA B 1 195 ? -15.273 -11.648 0.792 1 91.56 195 ALA B C 1
ATOM 3245 O O . ALA B 1 195 ? -15.531 -12.438 1.708 1 91.56 195 ALA B O 1
ATOM 3246 N N . SER B 1 196 ? -14.523 -11.938 -0.18 1 91.25 196 SER B N 1
ATOM 3247 C CA . SER B 1 196 ? -14.016 -13.289 -0.376 1 91.25 196 SER B CA 1
ATOM 3248 C C . SER B 1 196 ? -13.062 -13.688 0.742 1 91.25 196 SER B C 1
ATOM 3250 O O . SER B 1 196 ? -12.742 -14.867 0.905 1 91.25 196 SER B O 1
ATOM 3252 N N . CYS B 1 197 ? -12.57 -12.766 1.516 1 92.25 197 CYS B N 1
ATOM 3253 C CA . CYS B 1 197 ? -11.641 -13.062 2.6 1 92.25 197 CYS B CA 1
ATOM 3254 C C . CYS B 1 197 ? -12.266 -14.016 3.609 1 92.25 197 CYS B C 1
ATOM 3256 O O . CYS B 1 197 ? -11.57 -14.812 4.234 1 92.25 197 CYS B O 1
ATOM 3258 N N . VAL B 1 198 ? -13.539 -14.023 3.785 1 92.81 198 VAL B N 1
ATOM 3259 C CA . VAL B 1 198 ? -14.203 -14.844 4.789 1 92.81 198 VAL B CA 1
ATOM 3260 C C . VAL B 1 198 ? -14.172 -16.312 4.359 1 92.81 198 VAL B C 1
ATOM 3262 O O . VAL B 1 198 ? -14.375 -17.203 5.176 1 92.81 198 VAL B O 1
ATOM 3265 N N . GLU B 1 199 ? -13.992 -16.516 3.09 1 91.19 199 GLU B N 1
ATOM 3266 C CA . GLU B 1 199 ? -13.859 -17.875 2.594 1 91.19 199 GLU B CA 1
ATOM 3267 C C . GLU B 1 199 ? -12.539 -18.5 3.033 1 91.19 199 GLU B C 1
ATOM 3269 O O . GLU B 1 199 ? -12.445 -19.719 3.207 1 91.19 199 GLU B O 1
ATOM 3274 N N . TYR B 1 200 ? -11.578 -17.656 3.295 1 88.81 200 TYR B N 1
ATOM 3275 C CA . TYR B 1 200 ? -10.234 -18.141 3.594 1 88.81 200 TYR B CA 1
ATOM 3276 C C . TYR B 1 200 ? -9.93 -18.031 5.082 1 88.81 200 TYR B C 1
ATOM 3278 O O . TYR B 1 200 ? -8.984 -18.641 5.582 1 88.81 200 TYR B O 1
ATOM 3286 N N . PHE B 1 201 ? -10.672 -17.156 5.68 1 92.06 201 PHE B N 1
ATOM 3287 C CA . PHE B 1 201 ? -10.594 -16.984 7.125 1 92.06 201 PHE B CA 1
ATOM 3288 C C . PHE B 1 201 ? -11.93 -17.312 7.785 1 92.06 201 PHE B C 1
ATOM 3290 O O . PHE B 1 201 ? -12.734 -16.422 8.039 1 92.06 201 PHE B O 1
ATOM 3297 N N . PRO B 1 202 ? -12.086 -18.516 8.242 1 91.31 202 PRO B N 1
ATOM 3298 C CA . PRO B 1 202 ? -13.398 -18.969 8.695 1 91.31 202 PRO B CA 1
ATOM 3299 C C . PRO B 1 202 ? -13.859 -18.281 9.977 1 91.31 202 PRO B C 1
ATOM 3301 O O . PRO B 1 202 ? -15.055 -18.297 10.289 1 91.31 202 PRO B O 1
ATOM 3304 N N . LEU B 1 203 ? -12.984 -17.688 10.648 1 94.31 203 LEU B N 1
ATOM 3305 C CA . LEU B 1 203 ? -13.344 -17.047 11.906 1 94.31 203 LEU B CA 1
ATOM 3306 C C . LEU B 1 203 ? -13.922 -15.656 11.656 1 94.31 203 LEU B C 1
ATOM 3308 O O . LEU B 1 203 ? -14.336 -14.969 12.594 1 94.31 203 LEU B O 1
ATOM 3312 N N . LEU B 1 204 ? -13.953 -15.328 10.398 1 96.19 204 LEU B N 1
ATOM 3313 C CA . LEU B 1 204 ? -14.359 -13.969 10.062 1 96.19 204 LEU B CA 1
ATOM 3314 C C . LEU B 1 204 ? -15.781 -13.945 9.508 1 96.19 204 LEU B C 1
ATOM 3316 O O . LEU B 1 204 ? -16.281 -14.961 9.016 1 96.19 204 LEU B O 1
ATOM 3320 N N . GLU B 1 205 ? -16.469 -12.797 9.633 1 96.06 205 GLU B N 1
ATOM 3321 C CA . GLU B 1 205 ? -17.781 -12.562 9.039 1 96.06 205 GLU B CA 1
ATOM 3322 C C . GLU B 1 205 ? -17.875 -11.148 8.461 1 96.06 205 GLU B C 1
ATOM 3324 O O . GLU B 1 205 ? -17.219 -10.227 8.938 1 96.06 205 GLU B O 1
ATOM 3329 N N . VAL B 1 206 ? -18.703 -11.023 7.473 1 96.38 206 VAL B N 1
ATOM 3330 C CA . VAL B 1 206 ? -18.938 -9.719 6.859 1 96.38 206 VAL B CA 1
ATOM 3331 C C . VAL B 1 206 ? -19.984 -8.961 7.672 1 96.38 206 VAL B C 1
ATOM 3333 O O . VAL B 1 206 ? -21.078 -9.469 7.918 1 96.38 206 VAL B O 1
ATOM 3336 N N . LEU B 1 207 ? -19.656 -7.754 8.109 1 96.38 207 LEU B N 1
ATOM 3337 C CA . LEU B 1 207 ? -20.609 -6.902 8.82 1 96.38 207 LEU B CA 1
ATOM 3338 C C . LEU B 1 207 ? -21.359 -6 7.859 1 96.38 207 LEU B C 1
ATOM 3340 O O . LEU B 1 207 ? -22.547 -5.734 8.055 1 96.38 207 LEU B O 1
ATOM 3344 N N . ASP B 1 208 ? -20.656 -5.465 6.922 1 95.94 208 ASP B N 1
ATOM 3345 C CA . ASP B 1 208 ? -21.219 -4.562 5.922 1 95.94 208 ASP B CA 1
ATOM 3346 C C . ASP B 1 208 ? -20.5 -4.715 4.582 1 95.94 208 ASP B C 1
ATOM 3348 O O . ASP B 1 208 ? -19.297 -5.02 4.543 1 95.94 208 ASP B O 1
ATOM 3352 N N . ALA B 1 209 ? -21.219 -4.547 3.516 1 94 209 ALA B N 1
ATOM 3353 C CA . ALA B 1 209 ? -20.672 -4.699 2.174 1 94 209 ALA B CA 1
ATOM 3354 C C . ALA B 1 209 ? -20.781 -3.402 1.38 1 94 209 ALA B C 1
ATOM 3356 O O . ALA B 1 209 ? -21.656 -2.572 1.66 1 94 209 ALA B O 1
ATOM 3357 N N . ASN B 1 210 ? -19.844 -3.238 0.476 1 92.19 210 ASN B N 1
ATOM 3358 C CA . ASN B 1 210 ? -19.875 -2.104 -0.44 1 92.19 210 ASN B CA 1
ATOM 3359 C C . ASN B 1 210 ? -19.797 -0.776 0.309 1 92.19 210 ASN B C 1
ATOM 3361 O O . ASN B 1 210 ? -20.641 0.104 0.103 1 92.19 210 ASN B O 1
ATOM 3365 N N . ILE B 1 211 ? -18.781 -0.684 1.165 1 93.75 211 ILE B N 1
ATOM 3366 C CA . ILE B 1 211 ? -18.719 0.46 2.066 1 93.75 211 ILE B CA 1
ATOM 3367 C C . ILE B 1 211 ? -17.859 1.558 1.449 1 93.75 211 ILE B C 1
ATOM 3369 O O . ILE B 1 211 ? -17.656 2.613 2.053 1 93.75 211 ILE B O 1
ATOM 3373 N N . GLN B 1 212 ? -17.281 1.392 0.282 1 89.31 212 GLN B N 1
ATOM 3374 C CA . GLN B 1 212 ? -16.453 2.408 -0.358 1 89.31 212 GLN B CA 1
ATOM 3375 C C . GLN B 1 212 ? -17.266 3.652 -0.693 1 89.31 212 GLN B C 1
ATOM 3377 O O . GLN B 1 212 ? -18.453 3.551 -1.042 1 89.31 212 GLN B O 1
ATOM 3382 N N . ASP B 1 213 ? -16.656 4.832 -0.415 1 82.31 213 ASP B N 1
ATOM 3383 C CA . ASP B 1 213 ? -17.312 6.117 -0.618 1 82.31 213 ASP B CA 1
ATOM 3384 C C . ASP B 1 213 ? -17.641 6.34 -2.092 1 82.31 213 ASP B C 1
ATOM 3386 O O . ASP B 1 213 ? -18.672 6.93 -2.422 1 82.31 213 ASP B O 1
ATOM 3390 N N . ALA B 1 214 ? -16.609 6.23 -2.869 1 63.12 214 ALA B N 1
ATOM 3391 C CA . ALA B 1 214 ? -16.703 6.352 -4.32 1 63.12 214 ALA B CA 1
ATOM 3392 C C . ALA B 1 214 ? -16.203 5.09 -5.012 1 63.12 214 ALA B C 1
ATOM 3394 O O . ALA B 1 214 ? -15.656 4.195 -4.363 1 63.12 214 ALA B O 1
ATOM 3395 N N . GLY B 1 215 ? -16.656 4.977 -6.086 1 61.25 215 GLY B N 1
ATOM 3396 C CA . GLY B 1 215 ? -16 3.947 -6.879 1 61.25 215 GLY B CA 1
ATOM 3397 C C . GLY B 1 215 ? -16.844 2.701 -7.059 1 61.25 215 GLY B C 1
ATOM 3398 O O . GLY B 1 215 ? -16.312 1.596 -7.18 1 61.25 215 GLY B O 1
ATOM 3399 N N . GLN B 1 216 ? -18.078 2.98 -6.945 1 66.06 216 GLN B N 1
ATOM 3400 C CA . GLN B 1 216 ? -18.922 1.826 -7.258 1 66.06 216 GLN B CA 1
ATOM 3401 C C . GLN B 1 216 ? -18.5 1.187 -8.578 1 66.06 216 GLN B C 1
ATOM 3403 O O . GLN B 1 216 ? -18.828 0.028 -8.844 1 66.06 216 GLN B O 1
ATOM 3408 N N . ASP B 1 217 ? -17.578 1.947 -9.148 1 82.06 217 ASP B N 1
ATOM 3409 C CA . ASP B 1 217 ? -17.156 1.439 -10.453 1 82.06 217 ASP B CA 1
ATOM 3410 C C . ASP B 1 217 ? -15.648 1.156 -10.469 1 82.06 217 ASP B C 1
ATOM 3412 O O . ASP B 1 217 ? -15.023 1.188 -11.531 1 82.06 217 ASP B O 1
ATOM 3416 N N . ASN B 1 218 ? -15.078 0.956 -9.305 1 86.88 218 ASN B N 1
ATOM 3417 C CA . ASN B 1 218 ? -13.664 0.591 -9.25 1 86.88 218 ASN B CA 1
ATOM 3418 C C . ASN B 1 218 ? -13.438 -0.833 -9.742 1 86.88 218 ASN B C 1
ATOM 3420 O O . ASN B 1 218 ? -13.859 -1.796 -9.102 1 86.88 218 ASN B O 1
ATOM 3424 N N . ILE B 1 219 ? -12.789 -0.887 -10.859 1 92.5 219 ILE B N 1
ATOM 3425 C CA . ILE B 1 219 ? -12.586 -2.186 -11.492 1 92.5 219 ILE B CA 1
ATOM 3426 C C . ILE B 1 219 ? -11.094 -2.416 -11.734 1 92.5 219 ILE B C 1
ATOM 3428 O O . ILE B 1 219 ? -10.391 -1.528 -12.219 1 92.5 219 ILE B O 1
ATOM 3432 N N . THR B 1 220 ? -10.633 -3.539 -11.289 1 93.81 220 THR B N 1
ATOM 3433 C CA . THR B 1 220 ? -9.297 -3.98 -11.672 1 93.81 220 THR B CA 1
ATOM 3434 C C . THR B 1 220 ? -9.367 -5.027 -12.781 1 93.81 220 THR B C 1
ATOM 3436 O O . THR B 1 220 ? -10.195 -5.945 -12.719 1 93.81 220 THR B O 1
ATOM 3439 N N . THR B 1 221 ? -8.586 -4.805 -13.82 1 97.06 221 THR B N 1
ATOM 3440 C CA . THR B 1 221 ? -8.508 -5.73 -14.945 1 97.06 221 THR B CA 1
ATOM 3441 C C . THR B 1 221 ? -7.297 -6.652 -14.805 1 97.06 221 THR B C 1
ATOM 3443 O O . THR B 1 221 ? -6.191 -6.188 -14.523 1 97.06 221 THR B O 1
ATOM 3446 N N . PHE B 1 222 ? -7.531 -7.941 -14.984 1 98.38 222 PHE B N 1
ATOM 3447 C CA . PHE B 1 222 ? -6.48 -8.945 -14.891 1 98.38 222 PHE B CA 1
ATOM 3448 C C . PHE B 1 222 ? -6.277 -9.641 -16.234 1 98.38 222 PHE B C 1
ATOM 3450 O O . PHE B 1 222 ? -7.195 -9.703 -17.047 1 98.38 222 PHE B O 1
ATOM 3457 N N . ILE B 1 223 ? -5.047 -10.164 -16.375 1 98.62 223 ILE B N 1
ATOM 3458 C CA . ILE B 1 223 ? -4.723 -11 -17.531 1 98.62 223 ILE B CA 1
ATOM 3459 C C . ILE B 1 223 ? -4.164 -12.336 -17.062 1 98.62 223 ILE B C 1
ATOM 3461 O O . ILE B 1 223 ? -3.736 -12.477 -15.922 1 98.62 223 ILE B O 1
ATOM 3465 N N . VAL B 1 224 ? -4.23 -13.312 -17.969 1 98.69 224 VAL B N 1
ATOM 3466 C CA . VAL B 1 224 ? -3.701 -14.648 -17.703 1 98.69 224 VAL B CA 1
ATOM 3467 C C . VAL B 1 224 ? -2.527 -14.93 -18.641 1 98.69 224 VAL B C 1
ATOM 3469 O O . VAL B 1 224 ? -2.631 -14.734 -19.844 1 98.69 224 VAL B O 1
ATOM 3472 N N . LEU B 1 225 ? -1.433 -15.328 -18.031 1 98.56 225 LEU B N 1
ATOM 3473 C CA . LEU B 1 225 ? -0.239 -15.711 -18.766 1 98.56 225 LEU B CA 1
ATOM 3474 C C . LEU B 1 225 ? 0.003 -17.219 -18.672 1 98.56 225 LEU B C 1
ATOM 3476 O O . LEU B 1 225 ? -0.271 -17.828 -17.641 1 98.56 225 LEU B O 1
ATOM 3480 N N . GLY B 1 226 ? 0.49 -17.766 -19.719 1 97.81 226 GLY B N 1
ATOM 3481 C CA . GLY B 1 226 ? 0.907 -19.156 -19.734 1 97.81 226 GLY B CA 1
ATOM 3482 C C . GLY B 1 226 ? 2.379 -19.344 -20.062 1 97.81 226 GLY B C 1
ATOM 3483 O O . GLY B 1 226 ? 2.971 -18.516 -20.766 1 97.81 226 GLY B O 1
ATOM 3484 N N . SER B 1 227 ? 2.953 -20.438 -19.516 1 96.25 227 SER B N 1
ATOM 3485 C CA . SER B 1 227 ? 4.32 -20.781 -19.875 1 96.25 227 SER B CA 1
ATOM 3486 C C . SER B 1 227 ? 4.371 -21.438 -21.25 1 96.25 227 SER B C 1
ATOM 3488 O O . SER B 1 227 ? 3.469 -22.188 -21.625 1 96.25 227 SER B O 1
ATOM 3490 N N . LYS B 1 228 ? 5.449 -20.984 -21.938 1 91.12 228 LYS B N 1
ATOM 3491 C CA . LYS B 1 228 ? 5.719 -21.609 -23.219 1 91.12 228 LYS B CA 1
ATOM 3492 C C . LYS B 1 228 ? 6.785 -22.688 -23.094 1 91.12 228 LYS B C 1
ATOM 3494 O O . LYS B 1 228 ? 7.711 -22.562 -22.281 1 91.12 228 LYS B O 1
ATOM 3499 N N . ASP B 1 229 ? 6.691 -23.766 -23.734 1 75.69 229 ASP B N 1
ATOM 3500 C CA . ASP B 1 229 ? 7.734 -24.781 -23.812 1 75.69 229 ASP B CA 1
ATOM 3501 C C . ASP B 1 229 ? 8.891 -24.297 -24.703 1 75.69 229 ASP B C 1
ATOM 3503 O O . ASP B 1 229 ? 8.688 -23.516 -25.625 1 75.69 229 ASP B O 1
#

Sequence (458 aa):
MTLVKLPGSTAGSESNRRARVAFLGPIGTYSHEVTRKRFDGPEYALVPYETILDAVHALLPSPDDHRRASWAVVPIENSYFGPVVETRQVLSEPQVIRYTHTLDERIHLKVQHCLIARKPSQISPTSPSSSSSSSPGTLPPI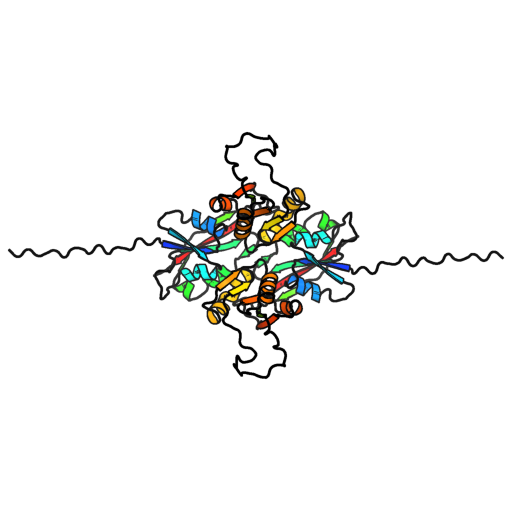RIIYSHAQALGQCQQYLATHYPDVETRATSSTAEAAALVANDSSRSSLAICAASCVEYFPLLEVLDANIQDAGQDNITTFIVLGSKDMTLVKLPGSTAGSESNRRARVAFLGPIGTYSHEVTRKRFDGPEYALVPYETILDAVHALLPSPDDHRRASWAVVPIENSYFGPVVETRQVLSEPQVIRYTHTLDERIHLKVQHCLIARKPSQISPTSPSSSSSSSPGTLPPIRIIYSHAQALGQCQQYLATHYPDVETRATSSTAEAAALVANDSSRSSLAICAASCVEYFPLLEVLDANIQDAGQDNITTFIVLGSKD

pLDDT: mean 84.75, std 19.79, range [29.66, 98.75]